Protein 1WPX (pdb70)

Solvent-accessible surface area: 23048 Å² total; per-residue (Å²): 109,61,73,73,0,136,116,7,33,3,11,102,156,22,76,6,64,0,0,4,11,50,11,119,110,67,46,18,26,0,0,0,0,1,0,22,6,88,93,50,40,42,164,11,8,1,1,0,0,0,8,4,6,1,0,16,0,2,1,7,0,1,3,18,10,2,2,1,4,46,12,2,124,89,42,118,42,99,55,29,99,72,0,2,0,20,46,0,0,1,0,1,0,1,5,2,4,51,0,9,2,1,58,9,56,36,44,42,13,15,49,0,65,32,0,1,98,8,2,11,52,0,0,41,66,1,6,100,99,10,53,67,5,33,100,122,61,18,61,5,0,0,0,0,10,7,0,0,0,0,0,0,2,16,1,0,37,30,2,42,80,49,161,115,53,58,12,103,16,27,0,1,0,4,1,1,0,0,1,6,0,51,25,4,1,52,71,4,19,21,0,0,20,37,117,1,55,36,102,58,26,9,70,82,123,67,14,61,50,2,84,114,24,20,138,114,0,34,40,34,0,104,51,0,31,128,63,104,33,11,48,18,0,1,2,0,0,5,34,0,0,42,16,0,1,14,25,0,56,198,64,33,65,1,3,14,0,3,100,82,79,50,107,63,51,81,30,4,18,68,66,11,105,31,2,18,62,1,0,40,51,123,116,0,44,126,14,1,4,23,78,36,118,112,1,81,11,8,27,47,21,12,2,14,12,1,2,8,11,0,0,3,0,32,15,26,27,79,13,2,27,81,2,0,58,109,79,11,19,3,0,1,3,0,0,3,19,0,0,1,2,3,27,28,1,1,58,11,1,1,36,98,5,82,12,95,56,38,122,65,1,50,90,64,156,53,102,102,6,64,0,74,87,34,113,93,79,3,0,49,2,12,11,48,116,26,0,0,6,0,36,2,50,84,0,0,9,15,2,5,74,37,22,51,61,13,0,10,0,1,1,23,36,0,9,89,41,54,44,62,28,7,13,48,1,3,66,7,15,86,8,3,22,46,0,3,125,121,32,15,0,2,78,64,0,21,114,61,102,83,17,113,1,5,1,6,2,3,1,13,29,46,111,70,0,12,1,0,0,14,12,50,8,57,41,119,86,0,189,71,94,7,96,19,8,0,1,4,11,97,82,13,96,190,55,3,97,33,103,146,76,14,50,0,0,1,0,0,0,4,4,2,6,21,17,153,119,76,64,130,113,4,2,43,0,6,1,0,7,0,16,5,88,31,110,127,139,91,26,35,38,6,66,26,29,82,167,51,25,77,68,64,19,108,39,62,12,8,74,8,57,156,65,30,16,65,2,15,1,0,0,0,0,10,37,2,42,149,76,37,50,7,90,140,18,38,175,11,160,60,43,46,9,2,19,61,62,80,78,53,31,1,0,14,116,1,8,167,84,14,116,19,60,28,0,0,4,2,0,0,44,0,45,43,145

GO terms:
  GO:0000324 fungal-type vacuole (C, IDA)
  GO:0000328 fungal-type vacuole lumen (C, IDA)
  GO:0004185 serine-type carboxypeptidase activity (F, IDA)
  GO:0046938 phytochelatin biosynthetic process (P, IDA)
  GO:0005775 vacuolar lumen (C, IGI)
  GO:0004185 serine-type carboxypeptidase activity (F, IGI)
  GO:0016236 macroautophagy (P, IGI)
  GO:0031638 zymogen activation (P, IGI)
  GO:0006995 cellular response to nitrogen starvation (P, IGI)
  GO:0000324 fungal-type vacuole (C, HDA)
  GO:0005737 cytoplasm (C, HDA)
  GO:0005775 vacuolar lumen (C, IMP)
  GO:0005783 endoplasmic reticulum (C, HDA)
  GO:0004185 serine-type carboxypeptidase activity (F, IMP)
  GO:0046938 phytochelatin biosynthetic process (P, IMP)
  GO:0006995 cellular response to nitrogen starvation (P, IMP)
  GO:0005775 vacuolar lumen (C, EXP)
  GO:0005515 protein binding (F, IPI)
  GO:0005576 extracellular region (C, IDA)

CATH classification: 3.40.50.1820 (+1 more: 1.10.287.410)

Structure (mmCIF, N/CA/C/O backbone):
data_1WPX
#
_entry.id   1WPX
#
_cell.length_a   81.129
_cell.length_b   186.590
_cell.length_c   65.140
_cell.angle_alpha   90.00
_cell.angle_beta   90.00
_cell.angle_gamma   90.00
#
_symmetry.space_group_name_H-M   'P 21 21 21'
#
loop_
_entity.id
_entity.type
_entity.pdbx_description
1 polymer 'Carboxypeptidase Y'
2 polymer 'Carboxypeptidase Y inhibitor'
3 non-polymer 2-acetamido-2-deoxy-beta-D-glucopyranose
4 non-polymer 'SULFATE ION'
5 water water
#
loop_
_atom_site.group_PDB
_atom_site.id
_atom_site.type_symbol
_atom_site.label_atom_id
_atom_site.label_alt_id
_atom_site.label_comp_id
_atom_site.label_asym_id
_atom_site.label_entity_id
_atom_site.label_seq_id
_atom_site.pdbx_PDB_ins_code
_atom_site.Cartn_x
_atom_site.Cartn_y
_atom_site.Cartn_z
_atom_site.occupancy
_atom_site.B_iso_or_equiv
_atom_site.auth_seq_id
_atom_site.auth_comp_id
_atom_site.auth_asym_id
_atom_site.auth_atom_id
_atom_site.pdbx_PDB_model_num
ATOM 1 N N . LYS A 1 1 ? 27.570 6.573 54.074 1.00 51.95 1 LYS A N 1
ATOM 2 C CA . LYS A 1 1 ? 28.025 5.153 54.060 1.00 50.81 1 LYS A CA 1
ATOM 3 C C . LYS A 1 1 ? 28.301 4.655 52.650 1.00 49.00 1 LYS A C 1
ATOM 4 O O . LYS A 1 1 ? 27.735 5.157 51.677 1.00 50.10 1 LYS A O 1
ATOM 10 N N . ILE A 1 2 ? 29.185 3.669 52.551 1.00 45.71 2 ILE A N 1
ATOM 11 C CA . ILE A 1 2 ? 29.553 3.093 51.270 1.00 42.29 2 ILE A CA 1
ATOM 12 C C . ILE A 1 2 ? 29.069 1.657 51.194 1.00 39.81 2 ILE A C 1
ATOM 13 O O . ILE A 1 2 ? 29.066 0.942 52.192 1.00 38.32 2 ILE A O 1
ATOM 18 N N . LYS A 1 3 ? 28.658 1.240 50.004 1.00 37.90 3 LYS A N 1
ATOM 19 C CA . LYS A 1 3 ? 28.136 -0.104 49.808 1.00 35.49 3 LYS A CA 1
ATOM 20 C C . LYS A 1 3 ? 28.716 -0.778 48.583 1.00 33.50 3 LYS A C 1
ATOM 21 O O . LYS A 1 3 ? 29.268 -0.125 47.700 1.00 32.76 3 LYS A O 1
ATOM 27 N N . ASP A 1 4 ? 28.574 -2.097 48.543 1.00 31.85 4 ASP A N 1
ATOM 28 C CA . ASP A 1 4 ? 29.023 -2.900 47.419 1.00 31.00 4 ASP A CA 1
ATOM 29 C C . ASP A 1 4 ? 27.738 -3.343 46.720 1.00 31.12 4 ASP A C 1
ATOM 30 O O . ASP A 1 4 ? 27.052 -4.250 47.188 1.00 32.22 4 ASP A O 1
ATOM 35 N N . PRO A 1 5 ? 27.392 -2.698 45.592 1.00 30.72 5 PRO A N 1
ATOM 36 C CA . PRO A 1 5 ? 26.184 -3.002 44.821 1.00 30.86 5 PRO A CA 1
ATOM 37 C C . PRO A 1 5 ? 26.338 -4.122 43.809 1.00 32.25 5 PRO A C 1
ATOM 38 O O . PRO A 1 5 ? 25.526 -4.248 42.887 1.00 31.62 5 PRO A O 1
ATOM 42 N N . LYS A 1 6 ? 27.371 -4.937 43.973 1.00 33.65 6 LYS A N 1
ATOM 43 C CA . LYS A 1 6 ? 27.599 -6.004 43.018 1.00 35.09 6 LYS A CA 1
ATOM 44 C C . LYS A 1 6 ? 26.412 -6.933 42.820 1.00 34.01 6 LYS A C 1
ATOM 45 O O . LYS A 1 6 ? 26.216 -7.431 41.719 1.00 32.85 6 LYS A O 1
ATOM 51 N N . ILE A 1 7 ? 25.612 -7.166 43.857 1.00 33.11 7 ILE A N 1
ATOM 52 C CA . ILE A 1 7 ? 24.497 -8.089 43.688 1.00 34.00 7 ILE A CA 1
ATOM 53 C C . ILE A 1 7 ? 23.550 -7.700 42.569 1.00 34.17 7 ILE A C 1
ATOM 54 O O . ILE A 1 7 ? 22.817 -8.542 42.061 1.00 36.26 7 ILE A O 1
ATOM 59 N N . LEU A 1 8 ? 23.552 -6.432 42.182 1.00 34.00 8 LEU A N 1
ATOM 60 C CA . LEU A 1 8 ? 22.707 -5.998 41.076 1.00 34.62 8 LEU A CA 1
ATOM 61 C C . LEU A 1 8 ? 23.419 -6.491 39.819 1.00 36.25 8 LEU A C 1
ATOM 62 O O . LEU A 1 8 ? 24.545 -6.979 39.890 1.00 37.35 8 LEU A O 1
ATOM 67 N N . GLY A 1 9 ? 22.794 -6.382 38.661 1.00 38.21 9 GLY A N 1
ATOM 68 C CA . GLY A 1 9 ? 23.495 -6.854 37.476 1.00 42.28 9 GLY A CA 1
ATOM 69 C C . GLY A 1 9 ? 24.683 -5.967 37.151 1.00 42.00 9 GLY A C 1
ATOM 70 O O . GLY A 1 9 ? 25.817 -6.279 37.467 1.00 42.13 9 GLY A O 1
ATOM 71 N N . ILE A 1 10 ? 24.372 -4.843 36.517 1.00 44.24 10 ILE A N 1
ATOM 72 C CA . ILE A 1 10 ? 25.300 -3.805 36.086 1.00 42.69 10 ILE A CA 1
ATOM 73 C C . ILE A 1 10 ? 26.655 -4.219 35.521 1.00 41.39 10 ILE A C 1
ATOM 74 O O . ILE A 1 10 ? 26.869 -4.069 34.320 1.00 41.33 10 ILE A O 1
ATOM 79 N N . ASP A 1 11 ? 27.586 -4.696 36.341 1.00 39.97 11 ASP A N 1
ATOM 80 C CA . ASP A 1 11 ? 28.870 -5.131 35.776 1.00 40.70 11 ASP A CA 1
ATOM 81 C C . ASP A 1 11 ? 29.571 -6.201 36.609 1.00 41.68 11 ASP A C 1
ATOM 82 O O . ASP A 1 11 ? 30.442 -5.907 37.434 1.00 42.48 11 ASP A O 1
ATOM 87 N N . PRO A 1 12 ? 29.203 -7.471 36.389 1.00 42.49 12 PRO A N 1
ATOM 88 C CA . PRO A 1 12 ? 29.787 -8.604 37.112 1.00 44.21 12 PRO A CA 1
ATOM 89 C C . PRO A 1 12 ? 31.308 -8.709 36.986 1.00 45.39 12 PRO A C 1
ATOM 90 O O . PRO A 1 12 ? 31.892 -8.404 35.944 1.00 46.24 12 PRO A O 1
ATOM 94 N N . ASN A 1 13 ? 31.945 -9.126 38.070 1.00 47.05 13 ASN A N 1
ATOM 95 C CA . ASN A 1 13 ? 33.394 -9.289 38.096 1.00 49.09 13 ASN A CA 1
ATOM 96 C C . ASN A 1 13 ? 34.187 -8.012 37.765 1.00 46.56 13 ASN A C 1
ATOM 97 O O . ASN A 1 13 ? 35.113 -8.024 36.960 1.00 47.44 13 ASN A O 1
ATOM 102 N N . VAL A 1 14 ? 33.796 -6.920 38.415 1.00 43.18 14 VAL A N 1
ATOM 103 C CA . VAL A 1 14 ? 34.418 -5.600 38.307 1.00 38.50 14 VAL A CA 1
ATOM 104 C C . VAL A 1 14 ? 33.995 -4.954 39.618 1.00 35.56 14 VAL A C 1
ATOM 105 O O . VAL A 1 14 ? 32.806 -4.769 39.857 1.00 35.14 14 VAL A O 1
ATOM 109 N N . THR A 1 15 ? 34.947 -4.626 40.482 1.00 33.32 15 THR A N 1
ATOM 110 C CA . THR A 1 15 ? 34.572 -4.044 41.763 1.00 32.15 15 THR A CA 1
ATOM 111 C C . THR A 1 15 ? 34.008 -2.631 41.615 1.00 31.17 15 THR A C 1
ATOM 112 O O . THR A 1 15 ? 34.407 -1.866 40.739 1.00 30.63 15 THR A O 1
ATOM 116 N N . GLN A 1 16 ? 33.062 -2.291 42.475 1.00 30.72 16 GLN A N 1
ATOM 117 C CA . GLN A 1 16 ? 32.421 -0.996 42.380 1.00 31.67 16 GLN A CA 1
ATOM 118 C C . GLN A 1 16 ? 31.864 -0.529 43.722 1.00 31.57 16 GLN A C 1
ATOM 119 O O . GLN A 1 16 ? 31.602 -1.335 44.608 1.00 32.92 16 GLN A O 1
ATOM 125 N N . TYR A 1 17 ? 31.700 0.777 43.880 1.00 31.12 17 TYR A N 1
ATOM 126 C CA . TYR A 1 17 ? 31.157 1.305 45.123 1.00 31.58 17 TYR A CA 1
ATOM 127 C C . TYR A 1 17 ? 30.036 2.301 44.861 1.00 31.36 17 TYR A C 1
ATOM 128 O O . TYR A 1 17 ? 30.045 3.016 43.863 1.00 32.58 17 TYR A O 1
ATOM 137 N N . THR A 1 18 ? 29.064 2.332 45.760 1.00 30.35 18 THR A N 1
ATOM 138 C CA . THR A 1 18 ? 27.970 3.284 45.672 1.00 31.10 18 THR A CA 1
ATOM 139 C C . THR A 1 18 ? 27.843 3.787 47.093 1.00 31.50 18 THR A C 1
ATOM 140 O O . THR A 1 18 ? 28.349 3.160 48.028 1.00 32.24 18 THR A O 1
ATOM 144 N N . GLY A 1 19 ? 27.181 4.917 47.270 1.00 31.75 19 GLY A N 1
ATOM 145 C CA . GLY A 1 19 ? 27.024 5.436 48.611 1.00 32.51 19 GLY A CA 1
ATOM 146 C C . GLY A 1 19 ? 27.125 6.940 48.644 1.00 33.41 19 GLY A C 1
ATOM 147 O O . GLY A 1 19 ? 26.942 7.612 47.626 1.00 32.98 19 GLY A O 1
ATOM 148 N N . TYR A 1 20 ? 27.436 7.472 49.817 1.00 33.36 20 TYR A N 1
ATOM 149 C CA . TYR A 1 20 ? 27.532 8.907 49.969 1.00 33.85 20 TYR A CA 1
ATOM 150 C C . TYR A 1 20 ? 28.839 9.370 50.557 1.00 34.74 20 TYR A C 1
ATOM 151 O O . TYR A 1 20 ? 29.467 8.678 51.351 1.00 36.69 20 TYR A O 1
ATOM 160 N N . LEU A 1 21 ? 29.235 10.559 50.142 1.00 35.72 21 LEU A N 1
ATOM 161 C CA . LEU A 1 21 ? 30.430 11.201 50.633 1.00 37.99 21 LEU A CA 1
ATOM 162 C C . LEU A 1 21 ? 29.815 12.476 51.184 1.00 40.44 21 LEU A C 1
ATOM 163 O O . LEU A 1 21 ? 29.091 13.165 50.476 1.00 41.36 21 LEU A O 1
ATOM 168 N N . ASP A 1 22 ? 30.072 12.779 52.451 1.00 45.20 22 ASP A N 1
ATOM 169 C CA . ASP A 1 22 ? 29.456 13.950 53.057 1.00 48.09 22 ASP A CA 1
ATOM 170 C C . ASP A 1 22 ? 30.332 15.134 53.396 1.00 50.59 22 ASP A C 1
ATOM 171 O O . ASP A 1 22 ? 31.524 15.008 53.651 1.00 51.06 22 ASP A O 1
ATOM 176 N N . VAL A 1 23 ? 29.689 16.294 53.389 1.00 54.25 23 VAL A N 1
ATOM 177 C CA . VAL A 1 23 ? 30.287 17.570 53.733 1.00 57.24 23 VAL A CA 1
ATOM 178 C C . VAL A 1 23 ? 29.273 18.056 54.775 1.00 60.77 23 VAL A C 1
ATOM 179 O O . VAL A 1 23 ? 28.669 19.118 54.635 1.00 62.17 23 VAL A O 1
ATOM 183 N N . GLU A 1 24 ? 29.076 17.228 55.804 1.00 65.08 24 GLU A N 1
ATOM 184 C CA . GLU A 1 24 ? 28.124 17.475 56.899 1.00 68.50 24 GLU A CA 1
ATOM 185 C C . GLU A 1 24 ? 28.172 18.876 57.500 1.00 68.67 24 GLU A C 1
ATOM 186 O O . GLU A 1 24 ? 27.163 19.382 57.997 1.00 68.63 24 GLU A O 1
ATOM 192 N N . ASP A 1 25 ? 29.346 19.495 57.465 1.00 69.19 25 ASP A N 1
ATOM 193 C CA . ASP A 1 25 ? 29.507 20.843 57.990 1.00 69.88 25 ASP A CA 1
ATOM 194 C C . ASP A 1 25 ? 28.782 21.831 57.075 1.00 68.14 25 ASP A C 1
ATOM 195 O O . ASP A 1 25 ? 28.921 23.045 57.215 1.00 69.38 25 ASP A O 1
ATOM 200 N N . GLU A 1 26 ? 28.012 21.292 56.135 1.00 65.33 26 GLU A N 1
ATOM 201 C CA . GLU A 1 26 ? 27.237 22.088 55.186 1.00 62.54 26 GLU A CA 1
ATOM 202 C C . GLU A 1 26 ? 25.987 21.293 54.823 1.00 59.62 26 GLU A C 1
ATOM 203 O O . GLU A 1 26 ? 25.146 21.745 54.044 1.00 59.35 26 GLU A O 1
ATOM 209 N N . ASP A 1 27 ? 25.886 20.098 55.393 1.00 56.09 27 ASP A N 1
ATOM 210 C CA . ASP A 1 27 ? 24.755 19.215 55.156 1.00 52.38 27 ASP A CA 1
ATOM 211 C C . ASP A 1 27 ? 24.579 18.912 53.668 1.00 50.05 27 ASP A C 1
ATOM 212 O O . ASP A 1 27 ? 23.543 19.208 53.073 1.00 48.68 27 ASP A O 1
ATOM 217 N N . LYS A 1 28 ? 25.608 18.320 53.073 1.00 46.75 28 LYS A N 1
ATOM 218 C CA . LYS A 1 28 ? 25.573 17.962 51.662 1.00 42.99 28 LYS A CA 1
ATOM 219 C C . LYS A 1 28 ? 25.973 16.506 51.493 1.00 41.69 28 LYS A C 1
ATOM 220 O O . LYS A 1 28 ? 27.062 16.086 51.890 1.00 41.96 28 LYS A O 1
ATOM 226 N N . HIS A 1 29 ? 25.073 15.738 50.896 1.00 39.00 29 HIS A N 1
ATOM 227 C CA . HIS A 1 29 ? 25.297 14.322 50.701 1.00 36.41 29 HIS A CA 1
ATOM 228 C C . HIS A 1 29 ? 25.341 13.975 49.225 1.00 35.16 29 HIS A C 1
ATOM 229 O O . HIS A 1 29 ? 24.317 13.939 48.546 1.00 34.36 29 HIS A O 1
ATOM 236 N N . PHE A 1 30 ? 26.549 13.721 48.736 1.00 33.57 30 PHE A N 1
ATOM 237 C CA . PHE A 1 30 ? 26.753 13.389 47.341 1.00 32.59 30 PHE A CA 1
ATOM 238 C C . PHE A 1 30 ? 26.720 11.905 47.056 1.00 31.28 30 PHE A C 1
ATOM 239 O O . PHE A 1 30 ? 27.529 11.152 47.586 1.00 31.40 30 PHE A O 1
ATOM 247 N N . PHE A 1 31 ? 25.775 11.483 46.220 1.00 29.57 31 PHE A N 1
ATOM 248 C CA . PHE A 1 31 ? 25.693 10.083 45.850 1.00 26.80 31 PHE A CA 1
ATOM 249 C C . PHE A 1 31 ? 26.551 9.840 44.625 1.00 26.49 31 PHE A C 1
ATOM 250 O O . PHE A 1 31 ? 26.600 10.666 43.709 1.00 26.31 31 PHE A O 1
ATOM 258 N N . PHE A 1 32 ? 27.225 8.700 44.600 1.00 26.01 32 PHE A N 1
ATOM 259 C CA . PHE A 1 32 ? 28.067 8.371 43.467 1.00 26.19 32 PHE A CA 1
ATOM 260 C C . PHE A 1 32 ? 28.084 6.868 43.259 1.00 26.51 32 PHE A C 1
ATOM 261 O O . PHE A 1 32 ? 27.675 6.101 44.124 1.00 26.46 32 PHE A O 1
ATOM 269 N N . TRP A 1 33 ? 28.555 6.464 42.088 1.00 27.15 33 TRP A N 1
ATOM 270 C CA . TRP A 1 33 ? 28.665 5.064 41.733 1.00 26.51 33 TRP A CA 1
ATOM 271 C C . TRP A 1 33 ? 29.985 4.999 40.971 1.00 28.40 33 TRP A C 1
ATOM 272 O O . TRP A 1 33 ? 30.207 5.772 40.034 1.00 28.61 33 TRP A O 1
ATOM 283 N N . THR A 1 34 ? 30.858 4.089 41.395 1.00 29.04 34 THR A N 1
ATOM 284 C CA . THR A 1 34 ? 32.168 3.907 40.787 1.00 30.70 34 THR A CA 1
ATOM 285 C C . THR A 1 34 ? 32.315 2.536 40.138 1.00 30.69 34 THR A C 1
ATOM 286 O O . THR A 1 34 ? 31.824 1.541 40.655 1.00 31.80 34 THR A O 1
ATOM 290 N N . PHE A 1 35 ? 33.001 2.494 39.004 1.00 29.07 35 PHE A N 1
ATOM 291 C CA . PHE A 1 35 ? 33.239 1.246 38.294 1.00 29.10 35 PHE A CA 1
ATOM 292 C C . PHE A 1 35 ? 34.701 1.214 37.894 1.00 29.66 35 PHE A C 1
ATOM 293 O O . PHE A 1 35 ? 35.212 2.187 37.341 1.00 28.37 35 PHE A O 1
ATOM 301 N N . GLU A 1 36 ? 35.380 0.108 38.172 1.00 30.59 36 GLU A N 1
ATOM 302 C CA . GLU A 1 36 ? 36.787 0.015 37.805 1.00 33.34 36 GLU A CA 1
ATOM 303 C C . GLU A 1 36 ? 36.946 -0.411 36.360 1.00 33.09 36 GLU A C 1
ATOM 304 O O . GLU A 1 36 ? 36.023 -0.965 35.762 1.00 33.90 36 GLU A O 1
ATOM 310 N N . SER A 1 37 ? 38.115 -0.133 35.798 1.00 32.82 37 SER A N 1
ATOM 311 C CA . SER A 1 37 ? 38.397 -0.506 34.421 1.00 33.81 37 SER A CA 1
ATOM 312 C C . SER A 1 37 ? 38.266 -2.020 34.268 1.00 34.68 37 SER A C 1
ATOM 313 O O . SER A 1 37 ? 38.684 -2.782 35.142 1.00 35.69 37 SER A O 1
ATOM 316 N N . ARG A 1 38 ? 37.684 -2.460 33.159 1.00 34.40 38 ARG A N 1
ATOM 317 C CA . ARG A 1 38 ? 37.526 -3.885 32.926 1.00 34.26 38 ARG A CA 1
ATOM 318 C C . ARG A 1 38 ? 38.871 -4.450 32.516 1.00 34.55 38 ARG A C 1
ATOM 319 O O . ARG A 1 38 ? 39.018 -5.641 32.276 1.00 35.20 38 ARG A O 1
ATOM 327 N N . ASN A 1 39 ? 39.859 -3.569 32.469 1.00 36.55 39 ASN A N 1
ATOM 328 C CA . ASN A 1 39 ? 41.216 -3.936 32.098 1.00 37.25 39 ASN A CA 1
ATOM 329 C C . ASN A 1 39 ? 42.102 -3.904 33.338 1.00 36.65 39 ASN A C 1
ATOM 330 O O . ASN A 1 39 ? 42.089 -4.840 34.130 1.00 36.67 39 ASN A O 1
ATOM 335 N N . ASP A 1 40 ? 42.864 -2.828 33.513 1.00 36.96 40 ASP A N 1
ATOM 336 C CA . ASP A 1 40 ? 43.742 -2.700 34.678 1.00 38.36 40 ASP A CA 1
ATOM 337 C C . ASP A 1 40 ? 43.461 -1.414 35.452 1.00 36.99 40 ASP A C 1
ATOM 338 O O . ASP A 1 40 ? 43.964 -0.349 35.103 1.00 36.28 40 ASP A O 1
ATOM 343 N N . PRO A 1 41 ? 42.664 -1.499 36.526 1.00 37.33 41 PRO A N 1
ATOM 344 C CA . PRO A 1 41 ? 42.336 -0.315 37.327 1.00 38.32 41 PRO A CA 1
ATOM 345 C C . PRO A 1 41 ? 43.523 0.383 37.973 1.00 39.18 41 PRO A C 1
ATOM 346 O O . PRO A 1 41 ? 43.400 1.509 38.452 1.00 40.43 41 PRO A O 1
ATOM 350 N N . ALA A 1 42 ? 44.675 -0.271 37.978 1.00 40.35 42 ALA A N 1
ATOM 351 C CA . ALA A 1 42 ? 45.859 0.328 38.579 1.00 41.75 42 ALA A CA 1
ATOM 352 C C . ALA A 1 42 ? 46.661 1.128 37.557 1.00 42.21 42 ALA A C 1
ATOM 353 O O . ALA A 1 42 ? 47.481 1.971 37.920 1.00 42.44 42 ALA A O 1
ATOM 355 N N . LYS A 1 43 ? 46.406 0.870 36.279 1.00 42.58 43 LYS A N 1
ATOM 356 C CA . LYS A 1 43 ? 47.111 1.557 35.202 1.00 42.73 43 LYS A CA 1
ATOM 357 C C . LYS A 1 43 ? 46.199 2.525 34.456 1.00 41.06 43 LYS A C 1
ATOM 358 O O . LYS A 1 43 ? 46.575 3.666 34.181 1.00 39.89 43 LYS A O 1
ATOM 364 N N . ASP A 1 44 ? 45.001 2.056 34.117 1.00 39.08 44 ASP A N 1
ATOM 365 C CA . ASP A 1 44 ? 44.050 2.868 33.370 1.00 36.88 44 ASP A CA 1
ATOM 366 C C . ASP A 1 44 ? 43.612 4.141 34.099 1.00 35.25 44 ASP A C 1
ATOM 367 O O . ASP A 1 44 ? 43.564 4.194 35.331 1.00 36.14 44 ASP A O 1
ATOM 372 N N . PRO A 1 45 ? 43.286 5.191 33.335 1.00 32.17 45 PRO A N 1
ATOM 373 C CA . PRO A 1 45 ? 42.860 6.457 33.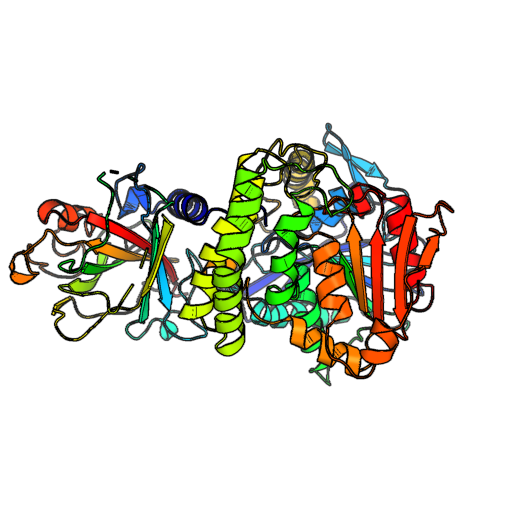923 1.00 30.59 45 PRO A CA 1
ATOM 374 C C . PRO A 1 45 ? 41.475 6.434 34.562 1.00 30.12 45 PRO A C 1
ATOM 375 O O . PRO A 1 45 ? 40.660 5.555 34.295 1.00 30.45 45 PRO A O 1
ATOM 379 N N . VAL A 1 46 ? 41.231 7.416 35.423 1.00 29.13 46 VAL A N 1
ATOM 380 C CA . VAL A 1 46 ? 39.962 7.560 36.107 1.00 26.84 46 VAL A CA 1
ATOM 381 C C . VAL A 1 46 ? 39.177 8.659 35.387 1.00 27.40 46 VAL A C 1
ATOM 382 O O . VAL A 1 46 ? 39.745 9.687 35.005 1.00 25.78 46 VAL A O 1
ATOM 386 N N . ILE A 1 47 ? 37.881 8.432 35.185 1.00 26.50 47 ILE A N 1
ATOM 387 C CA . ILE A 1 47 ? 37.031 9.414 34.518 1.00 25.63 47 ILE A CA 1
ATOM 388 C C . ILE A 1 47 ? 35.789 9.760 35.345 1.00 25.95 47 ILE A C 1
ATOM 389 O O . ILE A 1 47 ? 35.066 8.867 35.798 1.00 26.24 47 ILE A O 1
ATOM 394 N N . LEU A 1 48 ? 35.557 11.054 35.543 1.00 23.31 48 LEU A N 1
ATOM 395 C CA . LEU A 1 48 ? 34.379 11.525 36.266 1.00 24.05 48 LEU A CA 1
ATOM 396 C C . LEU A 1 48 ? 33.357 11.943 35.206 1.00 24.35 48 LEU A C 1
ATOM 397 O O . LEU A 1 48 ? 33.645 12.801 34.361 1.00 25.43 48 LEU A O 1
ATOM 402 N N . TRP A 1 49 ? 32.177 11.332 35.229 1.00 24.07 49 TRP A N 1
ATOM 403 C CA . TRP A 1 49 ? 31.142 11.674 34.252 1.00 24.25 49 TRP A CA 1
ATOM 404 C C . TRP A 1 49 ? 30.039 12.559 34.838 1.00 23.48 49 TRP A C 1
ATOM 405 O O . TRP A 1 49 ? 29.523 12.285 35.921 1.00 22.51 49 TRP A O 1
ATOM 416 N N . LEU A 1 50 ? 29.679 13.614 34.110 1.00 23.43 50 LEU A N 1
ATOM 417 C CA . LEU A 1 50 ? 28.647 14.544 34.559 1.00 24.85 50 LEU A CA 1
ATOM 418 C C . LEU A 1 50 ? 27.590 14.821 33.497 1.00 25.43 50 LEU A C 1
ATOM 419 O O . LEU A 1 50 ? 27.928 15.176 32.372 1.00 27.03 50 LEU A O 1
ATOM 424 N N . ASN A 1 51 ? 26.314 14.658 33.838 1.00 24.89 51 ASN A N 1
ATOM 425 C CA . ASN A 1 51 ? 25.268 14.986 32.876 1.00 24.34 51 ASN A CA 1
ATOM 426 C C . ASN A 1 51 ? 24.922 16.453 33.110 1.00 25.31 51 ASN A C 1
ATOM 427 O O . ASN A 1 51 ? 25.444 17.070 34.042 1.00 23.83 51 ASN A O 1
ATOM 432 N N . GLY A 1 52 ? 24.059 17.017 32.269 1.00 25.74 52 GLY A N 1
ATOM 433 C CA . GLY A 1 52 ? 23.709 18.419 32.419 1.00 25.60 52 GLY A CA 1
ATOM 434 C C . GLY A 1 52 ? 22.352 18.711 33.031 1.00 26.50 52 GLY A C 1
ATOM 435 O O . GLY A 1 52 ? 22.067 18.325 34.164 1.00 27.43 52 GLY A O 1
ATOM 436 N N . GLY A 1 53 ? 21.514 19.401 32.264 1.00 27.62 53 GLY A N 1
ATOM 437 C CA . GLY A 1 53 ? 20.183 19.765 32.716 1.00 27.35 53 GLY A CA 1
ATOM 438 C C . GLY A 1 53 ? 19.971 21.263 32.560 1.00 27.43 53 GLY A C 1
ATOM 439 O O . GLY A 1 53 ? 19.458 21.713 31.536 1.00 27.89 53 GLY A O 1
ATOM 440 N N . PRO A 1 54 ? 20.371 22.067 33.556 1.00 25.08 54 PRO A N 1
ATOM 441 C CA . PRO A 1 54 ? 20.999 21.578 34.786 1.00 24.30 54 PRO A CA 1
ATOM 442 C C . PRO A 1 54 ? 19.983 20.951 35.741 1.00 25.98 54 PRO A C 1
ATOM 443 O O . PRO A 1 54 ? 18.822 21.374 35.790 1.00 26.96 54 PRO A O 1
ATOM 447 N N . GLY A 1 55 ? 20.426 19.944 36.494 1.00 25.31 55 GLY A N 1
ATOM 448 C CA . GLY A 1 55 ? 19.553 19.278 37.437 1.00 22.50 55 GLY A CA 1
ATOM 449 C C . GLY A 1 55 ? 19.280 17.822 37.098 1.00 23.13 55 GLY A C 1
ATOM 450 O O . GLY A 1 55 ? 18.416 17.192 37.710 1.00 23.04 55 GLY A O 1
ATOM 451 N N . CYS A 1 56 ? 19.997 17.278 36.122 1.00 21.90 56 CYS A N 1
ATOM 452 C CA . CYS A 1 56 ? 19.798 15.881 35.759 1.00 22.52 56 CYS A CA 1
ATOM 453 C C . CYS A 1 56 ? 20.865 14.938 36.335 1.00 23.17 56 CYS A C 1
ATOM 454 O O . CYS A 1 56 ? 22.038 15.296 36.475 1.00 24.57 56 CYS A O 1
ATOM 457 N N . SER A 1 57 ? 20.436 13.725 36.668 1.00 23.78 57 SER A N 1
ATOM 458 C CA . SER A 1 57 ? 21.299 12.700 37.248 1.00 21.97 57 SER A CA 1
ATOM 459 C C . SER A 1 57 ? 22.324 12.121 36.282 1.00 21.73 57 SER A C 1
ATOM 460 O O . SER A 1 57 ? 22.054 11.948 35.092 1.00 20.40 57 SER A O 1
ATOM 463 N N . SER A 1 58 ? 23.503 11.810 36.808 1.00 20.85 58 SER A N 1
ATOM 464 C CA . SER A 1 58 ? 24.549 11.228 35.989 1.00 20.85 58 SER A CA 1
ATOM 465 C C . SER A 1 58 ? 24.287 9.746 35.784 1.00 21.52 58 SER A C 1
ATOM 466 O O . SER A 1 58 ? 24.998 9.084 35.033 1.00 21.54 58 SER A O 1
ATOM 469 N N . LEU A 1 59 ? 23.263 9.222 36.452 1.00 21.90 59 LEU A N 1
ATOM 470 C CA . LEU A 1 59 ? 22.932 7.814 36.297 1.00 22.31 59 LEU A CA 1
ATOM 471 C C . LEU A 1 59 ? 22.291 7.617 34.929 1.00 23.28 59 LEU A C 1
ATOM 472 O O . LEU A 1 59 ? 22.136 6.494 34.446 1.00 24.23 59 LEU A O 1
ATOM 477 N N . THR A 1 60 ? 21.931 8.725 34.297 1.00 24.73 60 THR A N 1
ATOM 478 C CA . THR A 1 60 ? 21.342 8.674 32.970 1.00 26.58 60 THR A CA 1
ATOM 479 C C . THR A 1 60 ? 22.454 8.226 32.039 1.00 25.81 60 THR A C 1
ATOM 480 O O . THR A 1 60 ? 22.271 7.332 31.225 1.00 26.45 60 THR A O 1
ATOM 484 N N . GLY A 1 61 ? 23.616 8.856 32.172 1.00 25.67 61 GLY A N 1
ATOM 485 C CA . GLY A 1 61 ? 24.740 8.503 31.328 1.00 26.56 61 GLY A CA 1
ATOM 486 C C . GLY A 1 61 ? 25.180 7.071 31.557 1.00 26.30 61 GLY A C 1
ATOM 487 O O . GLY A 1 61 ? 25.641 6.389 30.643 1.00 28.54 61 GLY A O 1
ATOM 488 N N . LEU A 1 62 ? 25.024 6.612 32.789 1.00 25.21 62 LEU A N 1
ATOM 489 C CA . LEU A 1 62 ? 25.407 5.263 33.164 1.00 24.77 62 LEU A CA 1
ATOM 490 C C . LEU A 1 62 ? 24.549 4.198 32.474 1.00 25.03 62 LEU A C 1
ATOM 491 O O . LEU A 1 62 ? 25.063 3.351 31.741 1.00 23.36 62 LEU A O 1
ATOM 496 N N . PHE A 1 63 ? 23.239 4.253 32.705 1.00 25.06 63 PHE A N 1
ATOM 497 C CA . PHE A 1 63 ? 22.316 3.265 32.158 1.00 24.06 63 PHE A CA 1
ATOM 498 C C . PHE A 1 63 ? 21.843 3.483 30.735 1.00 24.85 63 PHE A C 1
ATOM 499 O O . PHE A 1 63 ? 21.551 2.525 30.021 1.00 26.32 63 PHE A O 1
ATOM 507 N N . PHE A 1 64 ? 21.784 4.739 30.319 1.00 25.12 64 PHE A N 1
ATOM 508 C CA . PHE A 1 64 ? 21.287 5.097 28.998 1.00 24.30 64 PHE A CA 1
ATOM 509 C C . PHE A 1 64 ? 22.345 5.396 27.941 1.00 25.43 64 PHE A C 1
ATOM 510 O O . PHE A 1 64 ? 22.104 5.181 26.760 1.00 25.96 64 PHE A O 1
ATOM 518 N N . GLU A 1 65 ? 23.516 5.872 28.349 1.00 26.11 65 GLU A N 1
ATOM 519 C CA . GLU A 1 65 ? 24.527 6.248 27.365 1.00 27.09 65 GLU A CA 1
ATOM 520 C C . GLU A 1 65 ? 25.832 5.471 27.244 1.00 28.36 65 GLU A C 1
ATOM 521 O O . GLU A 1 65 ? 26.101 4.858 26.203 1.00 28.05 65 GLU A O 1
ATOM 527 N N . LEU A 1 66 ? 26.646 5.512 28.298 1.00 27.57 66 LEU A N 1
ATOM 528 C CA . LEU A 1 66 ? 27.966 4.900 28.245 1.00 28.75 66 LEU A CA 1
ATOM 529 C C . LEU A 1 66 ? 28.426 3.995 29.380 1.00 28.59 66 LEU A C 1
ATOM 530 O O . LEU A 1 66 ? 29.596 3.609 29.412 1.00 29.00 66 LEU A O 1
ATOM 535 N N . GLY A 1 67 ? 27.531 3.657 30.302 1.00 28.60 67 GLY A N 1
ATOM 536 C CA . GLY A 1 67 ? 27.902 2.792 31.413 1.00 26.92 67 GLY A CA 1
ATOM 537 C C . GLY A 1 67 ? 27.900 1.309 31.065 1.00 26.44 67 GLY A C 1
ATOM 538 O O . GLY A 1 67 ? 27.453 0.933 29.981 1.00 25.49 67 GLY A O 1
ATOM 539 N N . PRO A 1 68 ? 28.383 0.441 31.975 1.00 27.29 68 PRO A N 1
ATOM 540 C CA . PRO A 1 68 ? 28.469 -1.022 31.820 1.00 27.75 68 PRO A CA 1
ATOM 541 C C . PRO A 1 68 ? 27.179 -1.785 31.507 1.00 28.49 68 PRO A C 1
ATOM 542 O O . PRO A 1 68 ? 27.225 -2.890 30.967 1.00 28.86 68 PRO A O 1
ATOM 546 N N . SER A 1 69 ? 26.032 -1.214 31.853 1.00 28.24 69 SER A N 1
ATOM 547 C CA . SER A 1 69 ? 24.764 -1.873 31.564 1.00 29.37 69 SER A CA 1
ATOM 548 C C . SER A 1 69 ? 23.658 -0.882 31.265 1.00 29.94 69 SER A C 1
ATOM 549 O O . SER A 1 69 ? 23.662 0.247 31.759 1.00 30.34 69 SER A O 1
ATOM 552 N N . SER A 1 70 ? 22.715 -1.305 30.434 1.00 29.85 70 SER A N 1
ATOM 553 C CA . SER A 1 70 ? 21.564 -0.476 30.120 1.00 31.07 70 SER A CA 1
ATOM 554 C C . SER A 1 70 ? 20.425 -1.264 30.740 1.00 30.01 70 SER A C 1
ATOM 555 O O . SER A 1 70 ? 20.649 -2.359 31.255 1.00 29.68 70 SER A O 1
ATOM 558 N N . ILE A 1 71 ? 19.212 -0.734 30.689 1.00 29.56 71 ILE A N 1
ATOM 559 C CA . ILE A 1 71 ? 18.093 -1.436 31.292 1.00 30.83 71 ILE A CA 1
ATOM 560 C C . ILE A 1 71 ? 16.974 -1.783 30.327 1.00 30.42 71 ILE A C 1
ATOM 561 O O . ILE A 1 71 ? 16.451 -0.926 29.633 1.00 29.35 71 ILE A O 1
ATOM 566 N N . GLY A 1 72 ? 16.610 -3.060 30.302 1.00 31.80 72 GLY A N 1
ATOM 567 C CA . GLY A 1 72 ? 15.553 -3.515 29.419 1.00 34.63 72 GLY A CA 1
ATOM 568 C C . GLY A 1 72 ? 14.145 -3.214 29.901 1.00 35.99 72 GLY A C 1
ATOM 569 O O . GLY A 1 72 ? 13.941 -2.808 31.041 1.00 36.06 72 GLY A O 1
ATOM 570 N N . PRO A 1 73 ? 13.141 -3.408 29.039 1.00 38.18 73 PRO A N 1
ATOM 571 C CA . PRO A 1 73 ? 11.733 -3.161 29.364 1.00 38.33 73 PRO A CA 1
ATOM 572 C C . PRO A 1 73 ? 11.246 -3.955 30.568 1.00 37.68 73 PRO A C 1
ATOM 573 O O . PRO A 1 73 ? 10.243 -3.601 31.184 1.00 38.76 73 PRO A O 1
ATOM 577 N N . ASP A 1 74 ? 11.961 -5.026 30.894 1.00 37.15 74 ASP A N 1
ATOM 578 C CA . ASP A 1 74 ? 11.609 -5.895 32.013 1.00 36.51 74 ASP A CA 1
ATOM 579 C C . ASP A 1 74 ? 12.395 -5.564 33.275 1.00 37.04 74 ASP A C 1
ATOM 580 O O . ASP A 1 74 ? 12.407 -6.346 34.232 1.00 38.19 74 ASP A O 1
ATOM 585 N N . LEU A 1 75 ? 13.064 -4.414 33.258 1.00 35.88 75 LEU A N 1
ATOM 586 C CA . LEU A 1 75 ? 13.858 -3.935 34.384 1.00 34.17 75 LEU A CA 1
ATOM 587 C C . LEU A 1 75 ? 15.072 -4.790 34.714 1.00 34.22 75 LEU A C 1
ATOM 588 O O . LEU A 1 75 ? 15.557 -4.780 35.840 1.00 34.63 75 LEU A O 1
ATOM 593 N N . LYS A 1 76 ? 15.572 -5.527 33.731 1.00 34.91 76 LYS A N 1
ATOM 594 C CA . LYS A 1 76 ? 16.749 -6.360 33.949 1.00 35.27 76 LYS A CA 1
ATOM 595 C C . LYS A 1 76 ? 17.936 -5.737 33.229 1.00 33.73 76 LYS A C 1
ATOM 596 O O . LYS A 1 76 ? 17.836 -5.347 32.067 1.00 34.82 76 LYS A O 1
ATOM 602 N N . PRO A 1 77 ? 19.080 -5.623 33.912 1.00 32.73 77 PRO A N 1
ATOM 603 C CA . PRO A 1 77 ? 20.250 -5.030 33.260 1.00 31.39 77 PRO A CA 1
ATOM 604 C C . PRO A 1 77 ? 20.769 -5.855 32.087 1.00 30.19 77 PRO A C 1
ATOM 605 O O . PRO A 1 77 ? 20.718 -7.082 32.104 1.00 30.40 77 PRO A O 1
ATOM 609 N N . ILE A 1 78 ? 21.261 -5.160 31.069 1.00 29.11 78 ILE A N 1
ATOM 610 C CA . ILE A 1 78 ? 21.828 -5.787 29.880 1.00 28.20 78 ILE A CA 1
ATOM 611 C C . ILE A 1 78 ? 23.245 -5.229 29.742 1.00 27.49 78 ILE A C 1
ATOM 612 O O . ILE A 1 78 ? 23.437 -4.014 29.687 1.00 28.78 78 ILE A O 1
ATOM 617 N N . GLY A 1 79 ? 24.235 -6.110 29.694 1.00 25.92 79 GLY A N 1
ATOM 618 C CA . GLY A 1 79 ? 25.608 -5.656 29.586 1.00 25.93 79 GLY A CA 1
ATOM 619 C C . GLY A 1 79 ? 25.903 -4.828 28.353 1.00 26.58 79 GLY A C 1
ATOM 620 O O . GLY A 1 79 ? 25.415 -5.118 27.266 1.00 28.71 79 GLY A O 1
ATOM 621 N N . ASN A 1 80 ? 26.701 -3.782 28.524 1.00 26.86 80 ASN A N 1
ATOM 622 C CA . ASN A 1 80 ? 27.090 -2.918 27.416 1.00 26.05 80 ASN A CA 1
ATOM 623 C C . ASN A 1 80 ? 28.550 -3.249 27.113 1.00 27.42 80 ASN A C 1
ATOM 624 O O . ASN A 1 80 ? 29.427 -3.002 27.929 1.00 26.91 80 ASN A O 1
ATOM 629 N N . PRO A 1 81 ? 28.825 -3.832 25.937 1.00 30.59 81 PRO A N 1
ATOM 630 C CA . PRO A 1 81 ? 30.207 -4.187 25.582 1.00 31.94 81 PRO A CA 1
ATOM 631 C C . PRO A 1 81 ? 31.068 -2.977 25.266 1.00 32.99 81 PRO A C 1
ATOM 632 O O . PRO A 1 81 ? 32.294 -3.073 25.238 1.00 34.13 81 PRO A O 1
ATOM 636 N N . TYR A 1 82 ? 30.424 -1.838 25.031 1.00 32.33 82 TYR A N 1
ATOM 637 C CA . TYR A 1 82 ? 31.153 -0.633 24.684 1.00 31.00 82 TYR A CA 1
ATOM 638 C C . TYR A 1 82 ? 31.142 0.401 25.794 1.00 30.25 82 TYR A C 1
ATOM 639 O O . TYR A 1 82 ? 31.309 1.599 25.554 1.00 30.79 82 TYR A O 1
ATOM 648 N N . SER A 1 83 ? 30.956 -0.075 27.019 1.00 29.11 83 SER A N 1
ATOM 649 C CA . SER A 1 83 ? 30.947 0.801 28.182 1.00 28.49 83 SER A CA 1
ATOM 650 C C . SER A 1 83 ? 32.277 1.548 28.259 1.00 28.56 83 SER A C 1
ATOM 651 O O . SER A 1 83 ? 33.304 1.035 27.825 1.00 28.87 83 SER A O 1
ATOM 654 N N . TRP A 1 84 ? 32.257 2.760 28.804 1.00 29.13 84 TRP A N 1
ATOM 655 C CA . TRP A 1 84 ? 33.476 3.559 28.926 1.00 28.61 84 TRP A CA 1
ATOM 656 C C . TRP A 1 84 ? 34.425 3.061 30.012 1.00 28.81 84 TRP A C 1
ATOM 657 O O . TRP A 1 84 ? 35.533 3.578 30.146 1.00 27.17 84 TRP A O 1
ATOM 668 N N . ASN A 1 85 ? 33.996 2.067 30.790 1.00 29.23 85 ASN A N 1
ATOM 669 C CA . ASN A 1 85 ? 34.867 1.526 31.828 1.00 31.37 85 ASN A CA 1
ATOM 670 C C . ASN A 1 85 ? 35.626 0.325 31.266 1.00 32.61 85 ASN A C 1
ATOM 671 O O . ASN A 1 85 ? 36.117 -0.526 32.004 1.00 32.59 85 ASN A O 1
ATOM 676 N N . SER A 1 86 ? 35.724 0.278 29.942 1.00 33.72 86 SER A N 1
ATOM 677 C CA . SER A 1 86 ? 36.437 -0.794 29.264 1.00 35.85 86 SER A CA 1
ATOM 678 C C . SER A 1 86 ? 37.930 -0.635 29.494 1.00 36.34 86 SER A C 1
ATOM 679 O O . SER A 1 86 ? 38.643 -1.618 29.710 1.00 37.39 86 SER A O 1
ATOM 682 N N . ASN A 1 87 ? 38.392 0.613 29.441 1.00 35.64 87 ASN A N 1
ATOM 683 C CA . ASN A 1 87 ? 39.800 0.931 29.631 1.00 35.28 87 ASN A CA 1
ATOM 684 C C . ASN A 1 87 ? 39.971 2.172 30.495 1.00 34.25 87 ASN A C 1
ATOM 685 O O . ASN A 1 87 ? 40.820 3.024 30.227 1.00 31.79 87 ASN A O 1
ATOM 690 N N . ALA A 1 88 ? 39.151 2.262 31.535 1.00 33.84 88 ALA A N 1
ATOM 691 C CA . ALA A 1 88 ? 39.181 3.388 32.462 1.00 32.06 88 ALA A CA 1
ATOM 692 C C . ALA A 1 88 ? 38.212 3.084 33.591 1.00 31.03 88 ALA A C 1
ATOM 693 O O . ALA A 1 88 ? 37.214 2.393 33.384 1.00 30.90 88 ALA A O 1
ATOM 695 N N . THR A 1 89 ? 38.506 3.561 34.794 1.00 28.94 89 THR A N 1
ATOM 696 C CA . THR A 1 89 ? 37.572 3.326 35.874 1.00 29.75 89 THR A CA 1
ATOM 697 C C . THR A 1 89 ? 36.750 4.615 35.847 1.00 29.84 89 THR A C 1
ATOM 698 O O . THR A 1 89 ? 37.297 5.718 35.791 1.00 29.43 89 THR A O 1
ATOM 702 N N . VAL A 1 90 ? 35.432 4.469 35.843 1.00 29.42 90 VAL A N 1
ATOM 703 C CA . VAL A 1 90 ? 34.547 5.615 35.752 1.00 28.63 90 VAL A CA 1
ATOM 704 C C . VAL A 1 90 ? 33.798 5.950 37.031 1.00 28.16 90 VAL A C 1
ATOM 705 O O . VAL A 1 90 ? 33.448 5.068 37.811 1.00 30.05 90 VAL A O 1
ATOM 709 N N . ILE A 1 91 ? 33.551 7.239 37.235 1.00 27.42 91 ILE A N 1
ATOM 710 C CA . ILE A 1 91 ? 32.809 7.711 38.397 1.00 26.31 91 ILE A CA 1
ATOM 711 C C . ILE A 1 91 ? 31.585 8.481 37.925 1.00 25.87 91 ILE A C 1
ATOM 712 O O . ILE A 1 91 ? 31.704 9.440 37.155 1.00 25.52 91 ILE A O 1
ATOM 717 N N . PHE A 1 92 ? 30.413 8.069 38.393 1.00 24.77 92 PHE A N 1
ATOM 718 C CA . PHE A 1 92 ? 29.170 8.738 38.025 1.00 22.75 92 PHE A CA 1
ATOM 719 C C . PHE A 1 92 ? 28.705 9.493 39.257 1.00 22.04 92 PHE A C 1
ATOM 720 O O . PHE A 1 92 ? 28.399 8.895 40.285 1.00 22.80 92 PHE A O 1
ATOM 728 N N . LEU A 1 93 ? 28.671 10.813 39.156 1.00 22.00 93 LEU A N 1
ATOM 729 C CA . LEU A 1 93 ? 28.277 11.647 40.283 1.00 23.46 93 LEU A CA 1
ATOM 730 C C . LEU A 1 93 ? 26.974 12.412 40.093 1.00 24.04 93 LEU A C 1
ATOM 731 O O . LEU A 1 93 ? 26.772 13.060 39.075 1.00 24.89 93 LEU A O 1
ATOM 736 N N . ASP A 1 94 ? 26.080 12.321 41.070 1.00 24.96 94 ASP A N 1
ATOM 737 C CA . ASP A 1 94 ? 24.843 13.080 41.001 1.00 25.08 94 ASP A CA 1
ATOM 738 C C . ASP A 1 94 ? 25.175 14.427 41.629 1.00 25.78 94 ASP A C 1
ATOM 739 O O . ASP A 1 94 ? 25.551 14.506 42.798 1.00 25.96 94 ASP A O 1
ATOM 744 N N . GLN A 1 95 ? 25.036 15.484 40.843 1.00 25.91 95 GLN A N 1
ATOM 745 C CA . GLN A 1 95 ? 25.376 16.819 41.298 1.00 25.25 95 GLN A CA 1
ATOM 746 C C . GLN A 1 95 ? 24.587 17.867 40.499 1.00 23.95 95 GLN A C 1
ATOM 747 O O . GLN A 1 95 ? 24.311 17.676 39.323 1.00 25.03 95 GLN A O 1
ATOM 753 N N . PRO A 1 96 ? 24.201 18.987 41.126 1.00 24.07 96 PRO A N 1
ATOM 754 C CA . PRO A 1 96 ? 24.382 19.452 42.508 1.00 22.86 96 PRO A CA 1
ATOM 755 C C . PRO A 1 96 ? 23.544 18.638 43.495 1.00 22.13 96 PRO A C 1
ATOM 756 O O . PRO A 1 96 ? 22.823 17.721 43.103 1.00 21.55 96 PRO A O 1
ATOM 760 N N . VAL A 1 97 ? 23.629 18.981 44.776 1.00 23.16 97 VAL A N 1
ATOM 761 C CA . VAL A 1 97 ? 22.856 18.268 45.785 1.00 24.92 97 VAL A CA 1
ATOM 762 C C . VAL A 1 97 ? 21.380 18.349 45.421 1.00 25.98 97 VAL A C 1
ATOM 763 O O . VAL A 1 97 ? 20.930 19.350 44.863 1.00 26.42 97 VAL A O 1
ATOM 767 N N . ASN A 1 98 ? 20.648 17.278 45.728 1.00 25.77 98 ASN A N 1
ATOM 768 C CA . ASN A 1 98 ? 19.222 17.149 45.454 1.00 25.30 98 ASN A CA 1
ATOM 769 C C . ASN A 1 98 ? 18.921 16.666 44.045 1.00 26.18 98 ASN A C 1
ATOM 770 O O . ASN A 1 98 ? 17.772 16.637 43.614 1.00 27.36 98 ASN A O 1
ATOM 775 N N . VAL A 1 99 ? 19.964 16.286 43.324 1.00 26.22 99 VAL A N 1
ATOM 776 C CA . VAL A 1 99 ? 19.792 15.740 41.987 1.00 26.09 99 VAL A CA 1
ATOM 777 C C . VAL A 1 99 ? 19.988 14.232 42.147 1.00 26.20 99 VAL A C 1
ATOM 778 O O . VAL A 1 99 ? 20.934 13.788 42.802 1.00 24.17 99 VAL A O 1
ATOM 782 N N . GLY A 1 100 ? 19.084 13.453 41.567 1.00 27.41 100 GLY A N 1
ATOM 783 C CA . GLY A 1 100 ? 19.178 12.006 41.671 1.00 28.92 100 GLY A CA 1
ATOM 784 C C . GLY A 1 100 ? 19.079 11.563 43.118 1.00 31.16 100 GLY A C 1
ATOM 785 O O . GLY A 1 100 ? 18.087 11.855 43.795 1.00 31.19 100 GLY A O 1
ATOM 786 N N . PHE A 1 101 ? 20.105 10.860 43.596 1.00 30.76 101 PHE A N 1
ATOM 787 C CA . PHE A 1 101 ? 20.134 10.396 44.976 1.00 30.53 101 PHE A CA 1
ATOM 788 C C . PHE A 1 101 ? 20.901 11.359 45.887 1.00 31.40 101 PHE A C 1
ATOM 789 O O . PHE A 1 101 ? 20.947 11.167 47.102 1.00 33.15 101 PHE A O 1
ATOM 797 N N . SER A 1 102 ? 21.506 12.390 45.309 1.00 30.77 102 SER A N 1
ATOM 798 C CA . SER A 1 102 ? 22.241 13.362 46.110 1.00 31.08 102 SER A CA 1
ATOM 799 C C . SER A 1 102 ? 21.216 14.265 46.765 1.00 31.68 102 SER A C 1
ATOM 800 O O . SER A 1 102 ? 20.231 14.628 46.137 1.00 32.54 102 SER A O 1
ATOM 803 N N . TYR A 1 103 ? 21.430 14.621 48.024 1.00 32.08 103 TYR A N 1
ATOM 804 C CA . TYR A 1 103 ? 20.483 15.491 48.699 1.00 34.82 103 TYR A CA 1
ATOM 805 C C . TYR A 1 103 ? 21.135 16.392 49.734 1.00 36.73 103 TYR A C 1
ATOM 806 O O . TYR A 1 103 ? 22.304 16.232 50.083 1.00 37.17 103 TYR A O 1
ATOM 815 N N . SER A 1 104 ? 20.349 17.338 50.227 1.00 38.80 104 SER A N 1
ATOM 816 C CA . SER A 1 104 ? 20.802 18.289 51.224 1.00 41.54 104 SER A CA 1
ATOM 817 C C . SER A 1 104 ? 19.582 18.948 51.821 1.00 43.81 104 SER A C 1
ATOM 818 O O . SER A 1 104 ? 18.757 19.506 51.100 1.00 44.87 104 SER A O 1
ATOM 821 N N . GLY A 1 105 ? 19.470 18.889 53.140 1.00 46.53 105 GLY A N 1
ATOM 822 C CA . GLY A 1 105 ? 18.328 19.483 53.803 1.00 50.80 105 GLY A CA 1
ATOM 823 C C . GLY A 1 105 ? 18.319 20.997 53.786 1.00 53.77 105 GLY A C 1
ATOM 824 O O . GLY A 1 105 ? 17.334 21.612 53.382 1.00 54.52 105 GLY A O 1
ATOM 825 N N . SER A 1 106 ? 19.421 21.604 54.212 1.00 56.08 106 SER A N 1
ATOM 826 C CA . SER A 1 106 ? 19.512 23.060 54.274 1.00 58.38 106 SER A CA 1
ATOM 827 C C . SER A 1 106 ? 19.878 23.773 52.969 1.00 57.77 106 SER A C 1
ATOM 828 O O . SER A 1 106 ? 19.021 24.348 52.308 1.00 57.77 106 SER A O 1
ATOM 831 N N . SER A 1 107 ? 21.158 23.732 52.618 1.00 58.40 107 SER A N 1
ATOM 832 C CA . SER A 1 107 ? 21.688 24.391 51.426 1.00 57.59 107 SER A CA 1
ATOM 833 C C . SER A 1 107 ? 21.087 24.024 50.071 1.00 55.92 107 SER A C 1
ATOM 834 O O . SER A 1 107 ? 20.243 23.129 49.952 1.00 57.27 107 SER A O 1
ATOM 837 N N . GLY A 1 108 ? 21.558 24.738 49.053 1.00 52.86 108 GLY A N 1
ATOM 838 C CA . GLY A 1 108 ? 21.113 24.540 47.687 1.00 47.66 108 GLY A CA 1
ATOM 839 C C . GLY A 1 108 ? 21.905 25.473 46.789 1.00 44.97 108 GLY A C 1
ATOM 840 O O . GLY A 1 108 ? 22.130 26.632 47.133 1.00 45.00 108 GLY A O 1
ATOM 841 N N . VAL A 1 109 ? 22.318 24.971 45.633 1.00 42.42 109 VAL A N 1
ATOM 842 C CA . VAL A 1 109 ? 23.111 25.733 44.673 1.00 38.74 109 VAL A CA 1
ATOM 843 C C . VAL A 1 109 ? 22.275 26.352 43.543 1.00 36.99 109 VAL A C 1
ATOM 844 O O . VAL A 1 109 ? 21.378 25.709 43.012 1.00 37.18 109 VAL A O 1
ATOM 848 N N . SER A 1 110 ? 22.584 27.593 43.171 1.00 35.61 110 SER A N 1
ATOM 849 C CA . SER A 1 110 ? 21.854 28.288 42.105 1.00 34.35 110 SER A CA 1
ATOM 850 C C . SER A 1 110 ? 22.675 28.659 40.879 1.00 33.56 110 SER A C 1
ATOM 851 O O . SER A 1 110 ? 22.126 29.145 39.900 1.00 34.28 110 SER A O 1
ATOM 854 N N . ASN A 1 111 ? 23.985 28.462 40.933 1.00 32.61 111 ASN A N 1
ATOM 855 C CA . ASN A 1 111 ? 24.827 28.794 39.798 1.00 30.38 111 ASN A CA 1
ATOM 856 C C . ASN A 1 111 ? 25.945 27.776 39.673 1.00 30.38 111 ASN A C 1
ATOM 857 O O . ASN A 1 111 ? 26.156 26.964 40.575 1.00 30.54 111 ASN A O 1
ATOM 862 N N . THR A 1 112 ? 26.660 27.831 38.554 1.00 29.30 112 THR A N 1
ATOM 863 C CA . THR A 1 112 ? 27.751 26.907 38.271 1.00 27.89 112 THR A CA 1
ATOM 864 C C . THR A 1 112 ? 28.955 27.046 39.201 1.00 27.56 112 THR A C 1
ATOM 865 O O . THR A 1 112 ? 29.523 26.043 39.639 1.00 26.28 112 THR A O 1
ATOM 869 N N . VAL A 1 113 ? 29.346 28.283 39.496 1.00 27.17 113 VAL A N 1
ATOM 870 C CA . VAL A 1 113 ? 30.493 28.528 40.369 1.00 25.84 113 VAL A CA 1
ATOM 871 C C . VAL A 1 113 ? 30.300 27.834 41.712 1.00 26.62 113 VAL A C 1
ATOM 872 O O . VAL A 1 113 ? 31.179 27.095 42.176 1.00 27.10 113 VAL A O 1
ATOM 876 N N . ALA A 1 114 ? 29.147 28.056 42.330 1.00 24.24 114 ALA A N 1
ATOM 877 C CA . ALA A 1 114 ? 28.880 27.423 43.609 1.00 24.96 114 ALA A CA 1
ATOM 878 C C . ALA A 1 114 ? 28.922 25.897 43.464 1.00 25.64 114 ALA A C 1
ATOM 879 O O . ALA A 1 114 ? 29.460 25.200 44.329 1.00 26.34 114 ALA A O 1
ATOM 881 N N . ALA A 1 115 ? 28.362 25.370 42.376 1.00 25.94 115 ALA A N 1
ATOM 882 C CA . ALA A 1 115 ? 28.381 23.920 42.160 1.00 26.24 115 ALA A CA 1
ATOM 883 C C . ALA A 1 115 ? 29.833 23.466 42.043 1.00 26.06 115 ALA A C 1
ATOM 884 O O . ALA A 1 115 ? 30.183 22.359 42.442 1.00 26.51 115 ALA A O 1
ATOM 886 N N . GLY A 1 116 ? 30.675 24.335 41.497 1.00 27.35 116 GLY A N 1
ATOM 887 C CA . GLY A 1 116 ? 32.085 24.008 41.355 1.00 28.78 116 GLY A CA 1
ATOM 888 C C . GLY A 1 116 ? 32.776 23.838 42.697 1.00 28.93 116 GLY A C 1
ATOM 889 O O . GLY A 1 116 ? 33.636 22.979 42.847 1.00 28.41 116 GLY A O 1
ATOM 890 N N . LYS A 1 117 ? 32.407 24.660 43.675 1.00 30.12 117 LYS A N 1
ATOM 891 C CA . LYS A 1 117 ? 33.002 24.564 45.002 1.00 30.55 117 LYS A CA 1
ATOM 892 C C . LYS A 1 117 ? 32.655 23.201 45.587 1.00 30.98 117 LYS A C 1
ATOM 893 O O . LYS A 1 117 ? 33.510 22.515 46.156 1.00 31.63 117 LYS A O 1
ATOM 899 N N . ASP A 1 118 ? 31.393 22.811 45.442 1.00 29.47 118 ASP A N 1
ATOM 900 C CA . ASP A 1 118 ? 30.937 21.539 45.977 1.00 29.19 118 ASP A CA 1
ATOM 901 C C . ASP A 1 118 ? 31.617 20.330 45.344 1.00 29.45 118 ASP A C 1
ATOM 902 O O . ASP A 1 118 ? 32.011 19.396 46.041 1.00 28.67 118 ASP A O 1
ATOM 907 N N . VAL A 1 119 ? 31.760 20.339 44.025 1.00 29.86 119 VAL A N 1
ATOM 908 C CA . VAL A 1 119 ? 32.387 19.209 43.362 1.00 31.71 119 VAL A CA 1
ATOM 909 C C . VAL A 1 119 ? 33.844 19.085 43.785 1.00 32.68 119 VAL A C 1
ATOM 910 O O . VAL A 1 119 ? 34.353 17.973 43.970 1.00 32.35 119 VAL A O 1
ATOM 914 N N . TYR A 1 120 ? 34.520 20.216 43.951 1.00 33.22 120 TYR A N 1
ATOM 915 C CA . TYR A 1 120 ? 35.906 20.159 44.374 1.00 34.33 120 TYR A CA 1
ATOM 916 C C . TYR A 1 120 ? 35.992 19.441 45.723 1.00 34.84 120 TYR A C 1
ATOM 917 O O . TYR A 1 120 ? 36.838 18.566 45.913 1.00 34.70 120 TYR A O 1
ATOM 926 N N . ASN A 1 121 ? 35.117 19.808 46.656 1.00 34.23 121 ASN A N 1
ATOM 927 C CA . ASN A 1 121 ? 35.099 19.159 47.962 1.00 35.61 121 ASN A CA 1
ATOM 928 C C . ASN A 1 121 ? 34.839 17.661 47.827 1.00 35.99 121 ASN A C 1
ATOM 929 O O . ASN A 1 121 ? 35.508 16.852 48.473 1.00 37.42 121 ASN A O 1
ATOM 934 N N . PHE A 1 122 ? 33.870 17.287 46.994 1.00 34.95 122 PHE A N 1
ATOM 935 C CA . PHE A 1 122 ? 33.568 15.874 46.797 1.00 33.19 122 PHE A CA 1
ATOM 936 C C . PHE A 1 122 ? 34.798 15.106 46.321 1.00 32.50 122 PHE A C 1
ATOM 937 O O . PHE A 1 122 ? 35.094 14.027 46.827 1.00 32.76 122 PHE A O 1
ATOM 945 N N . LEU A 1 123 ? 35.508 15.658 45.344 1.00 32.52 123 LEU A N 1
ATOM 946 C CA . LEU A 1 123 ? 36.698 15.001 44.821 1.00 34.51 123 LEU A CA 1
ATOM 947 C C . LEU A 1 123 ? 37.794 14.841 45.881 1.00 35.78 123 LEU A C 1
ATOM 948 O O . LEU A 1 123 ? 38.493 13.828 45.904 1.00 34.68 123 LEU A O 1
ATOM 953 N N . GLU A 1 124 ? 37.943 15.833 46.756 1.00 37.08 124 GLU A N 1
ATOM 954 C CA . GLU A 1 124 ? 38.939 15.755 47.820 1.00 38.66 124 GLU A CA 1
ATOM 955 C C . GLU A 1 124 ? 38.579 14.587 48.731 1.00 38.51 124 GLU A C 1
ATOM 956 O O . GLU A 1 124 ? 39.428 13.766 49.077 1.00 39.27 124 GLU A O 1
ATOM 962 N N . LEU A 1 125 ? 37.312 14.512 49.118 1.00 36.94 125 LEU A N 1
ATOM 963 C CA . LEU A 1 125 ? 36.869 13.436 49.982 1.00 36.84 125 LEU A CA 1
ATOM 964 C C . LEU A 1 125 ? 37.005 12.109 49.250 1.00 36.77 125 LEU A C 1
ATOM 965 O O . LEU A 1 125 ? 37.404 11.106 49.837 1.00 37.56 125 LEU A O 1
ATOM 970 N N . PHE A 1 126 ? 36.692 12.106 47.960 1.00 36.84 126 PHE A N 1
ATOM 971 C CA . PHE A 1 126 ? 36.772 10.875 47.179 1.00 37.19 126 PHE A CA 1
ATOM 972 C C . PHE A 1 126 ? 38.173 10.264 47.124 1.00 36.95 126 PHE A C 1
ATOM 973 O O . PHE A 1 126 ? 38.381 9.131 47.554 1.00 36.56 126 PHE A O 1
ATOM 981 N N . PHE A 1 127 ? 39.130 11.010 46.591 1.00 37.01 127 PHE A N 1
ATOM 982 C CA . PHE A 1 127 ? 40.486 10.508 46.484 1.00 39.19 127 PHE A CA 1
ATOM 983 C C . PHE A 1 127 ? 41.117 10.257 47.849 1.00 41.58 127 PHE A C 1
ATOM 984 O O . PHE A 1 127 ? 42.180 9.637 47.958 1.00 41.65 127 PHE A O 1
ATOM 992 N N . ASP A 1 128 ? 40.439 10.726 48.890 1.00 43.46 128 ASP A N 1
ATOM 993 C CA . ASP A 1 128 ? 40.896 10.532 50.255 1.00 44.06 128 ASP A CA 1
ATOM 994 C C . ASP A 1 128 ? 40.436 9.136 50.678 1.00 44.15 128 ASP A C 1
ATOM 995 O O . ASP A 1 128 ? 41.177 8.387 51.311 1.00 45.06 128 ASP A O 1
ATOM 1000 N N . GLN A 1 129 ? 39.202 8.802 50.310 1.00 42.74 129 GLN A N 1
ATOM 1001 C CA . GLN A 1 129 ? 38.603 7.506 50.607 1.00 41.67 129 GLN A CA 1
ATOM 1002 C C . GLN A 1 129 ? 39.161 6.397 49.718 1.00 40.36 129 GLN A C 1
ATOM 1003 O O . GLN A 1 129 ? 39.228 5.242 50.126 1.00 39.26 129 GLN A O 1
ATOM 1009 N N . PHE A 1 130 ? 39.547 6.747 48.496 1.00 39.58 130 PHE A N 1
ATOM 1010 C CA . PHE A 1 130 ? 40.076 5.759 47.564 1.00 39.54 130 PHE A CA 1
ATOM 1011 C C . PHE A 1 130 ? 41.417 6.187 46.989 1.00 39.48 130 PHE A C 1
ATOM 1012 O O . PHE A 1 130 ? 41.522 6.529 45.813 1.00 38.61 130 PHE A O 1
ATOM 1020 N N . PRO A 1 131 ? 42.472 6.161 47.816 1.00 41.06 131 PRO A N 1
ATOM 1021 C CA . PRO A 1 131 ? 43.802 6.562 47.344 1.00 39.94 131 PRO A CA 1
ATOM 1022 C C . PRO A 1 131 ? 44.256 5.695 46.176 1.00 39.78 131 PRO A C 1
ATOM 1023 O O . PRO A 1 131 ? 45.100 6.102 45.380 1.00 39.74 131 PRO A O 1
ATOM 1027 N N . GLU A 1 132 ? 43.672 4.505 46.075 1.00 39.45 132 GLU A N 1
ATOM 1028 C CA . GLU A 1 132 ? 44.005 3.561 45.018 1.00 40.54 132 GLU A CA 1
ATOM 1029 C C . GLU A 1 132 ? 43.882 4.142 43.618 1.00 41.44 132 GLU A C 1
ATOM 1030 O O . GLU A 1 132 ? 44.577 3.705 42.702 1.00 41.39 132 GLU A O 1
ATOM 1036 N N . TYR A 1 133 ? 42.997 5.118 43.446 1.00 41.45 133 TYR A N 1
ATOM 1037 C CA . TYR A 1 133 ? 42.790 5.693 42.127 1.00 42.50 133 TYR A CA 1
ATOM 1038 C C . TYR A 1 133 ? 43.651 6.916 41.821 1.00 44.45 133 TYR A C 1
ATOM 1039 O O . TYR A 1 133 ? 43.409 7.634 40.849 1.00 43.77 133 TYR A O 1
ATOM 1048 N N . VAL A 1 134 ? 44.665 7.137 42.654 1.00 46.70 134 VAL A N 1
ATOM 1049 C CA . VAL A 1 134 ? 45.607 8.238 42.461 1.00 49.06 134 VAL A CA 1
ATOM 1050 C C . VAL A 1 134 ? 47.036 7.763 42.719 1.00 50.19 134 VAL A C 1
ATOM 1051 O O . VAL A 1 134 ? 47.943 8.070 41.945 1.00 51.00 134 VAL A O 1
ATOM 1055 N N . ASN A 1 135 ? 47.223 7.014 43.804 1.00 50.45 135 ASN A N 1
ATOM 1056 C CA . ASN A 1 135 ? 48.530 6.473 44.177 1.00 51.82 135 ASN A CA 1
ATOM 1057 C C . ASN A 1 135 ? 49.368 6.025 42.989 1.00 51.20 135 ASN A C 1
ATOM 1058 O O . ASN A 1 135 ? 50.464 6.528 42.770 1.00 52.43 135 ASN A O 1
ATOM 1063 N N . LYS A 1 136 ? 48.846 5.061 42.237 1.00 49.31 136 LYS A N 1
ATOM 1064 C CA . LYS A 1 136 ? 49.543 4.509 41.082 1.00 46.98 136 LYS A CA 1
ATOM 1065 C C . LYS A 1 136 ? 49.762 5.492 39.932 1.00 45.22 136 LYS A C 1
ATOM 1066 O O . LYS A 1 136 ? 50.092 5.083 38.818 1.00 45.13 136 LYS A O 1
ATOM 1072 N N . GLY A 1 137 ? 49.567 6.779 40.203 1.00 41.88 137 GLY A N 1
ATOM 1073 C CA . GLY A 1 137 ? 49.769 7.796 39.188 1.00 40.69 137 GLY A CA 1
ATOM 1074 C C . GLY A 1 137 ? 48.848 7.798 37.975 1.00 41.28 137 GLY A C 1
ATOM 1075 O O . GLY A 1 137 ? 49.247 8.281 36.916 1.00 42.38 137 GLY A O 1
ATOM 1076 N N . GLN A 1 138 ? 47.627 7.281 38.111 1.00 39.54 138 GLN A N 1
ATOM 1077 C CA . GLN A 1 138 ? 46.678 7.252 36.994 1.00 37.56 138 GLN A CA 1
ATOM 1078 C C . GLN A 1 138 ? 46.195 8.647 36.603 1.00 35.87 138 GLN A C 1
ATOM 1079 O O . GLN A 1 138 ? 46.052 9.520 37.456 1.00 34.44 138 GLN A O 1
ATOM 1085 N N . ASP A 1 139 ? 45.941 8.859 35.314 1.00 34.80 139 ASP A N 1
ATOM 1086 C CA . ASP A 1 139 ? 45.437 10.153 34.865 1.00 35.26 139 ASP A CA 1
ATOM 1087 C C . ASP A 1 139 ? 43.972 10.299 35.285 1.00 34.46 139 ASP A C 1
ATOM 1088 O O . ASP A 1 139 ? 43.237 9.313 35.381 1.00 33.56 139 ASP A O 1
ATOM 1093 N N . PHE A 1 140 ? 43.549 11.530 35.545 1.00 32.65 140 PHE A N 1
ATOM 1094 C CA . PHE A 1 140 ? 42.168 11.784 35.934 1.00 30.19 140 PHE A CA 1
ATOM 1095 C C . PHE A 1 140 ? 41.545 12.775 34.968 1.00 29.59 140 PHE A C 1
ATOM 1096 O O . PHE A 1 140 ? 42.104 13.838 34.717 1.00 31.00 140 PHE A O 1
ATOM 1104 N N . HIS A 1 141 ? 40.386 12.422 34.428 1.00 29.72 141 HIS A N 1
ATOM 1105 C CA . HIS A 1 141 ? 39.683 13.289 33.488 1.00 29.32 141 HIS A CA 1
ATOM 1106 C C . HIS A 1 141 ? 38.289 13.641 33.994 1.00 30.09 141 HIS A C 1
ATOM 1107 O O . HIS A 1 141 ? 37.741 12.977 34.869 1.00 31.94 141 HIS A O 1
ATOM 1114 N N . ILE A 1 142 ? 37.724 14.704 33.444 1.00 30.52 142 ILE A N 1
ATOM 1115 C CA . ILE A 1 142 ? 36.371 15.108 33.785 1.00 30.24 142 ILE A CA 1
ATOM 1116 C C . ILE A 1 142 ? 35.661 15.178 32.446 1.00 30.61 142 ILE A C 1
ATOM 1117 O O . ILE A 1 142 ? 36.106 15.893 31.548 1.00 32.26 142 ILE A O 1
ATOM 1122 N N . ALA A 1 143 ? 34.585 14.415 32.293 1.00 29.60 143 ALA A N 1
ATOM 1123 C CA . ALA A 1 143 ? 33.842 14.431 31.041 1.00 28.10 143 ALA A CA 1
ATOM 1124 C C . ALA A 1 143 ? 32.364 14.613 31.327 1.00 27.43 143 ALA A C 1
ATOM 1125 O O . ALA A 1 143 ? 31.862 14.160 32.352 1.00 28.13 143 ALA A O 1
ATOM 1127 N N . GLY A 1 144 ? 31.675 15.284 30.414 1.00 25.68 144 GLY A N 1
ATOM 1128 C CA . GLY A 1 144 ? 30.258 15.526 30.579 1.00 25.06 144 GLY A CA 1
ATOM 1129 C C . GLY A 1 144 ? 29.658 16.050 29.290 1.00 27.08 144 GLY A C 1
ATOM 1130 O O . GLY A 1 144 ? 30.382 16.347 28.325 1.00 26.75 144 GLY A O 1
ATOM 1131 N N . GLU A 1 145 ? 28.334 16.176 29.266 1.00 26.31 145 GLU A N 1
ATOM 1132 C CA . GLU A 1 145 ? 27.652 16.654 28.074 1.00 26.44 145 GLU A CA 1
ATOM 1133 C C . GLU A 1 145 ? 26.630 17.725 28.374 1.00 25.63 145 GLU A C 1
ATOM 1134 O O . GLU A 1 145 ? 26.271 17.966 29.529 1.00 23.63 145 GLU A O 1
ATOM 1140 N N . SER A 1 146 ? 26.172 18.367 27.305 1.00 25.38 146 SER A N 1
ATOM 1141 C CA . SER A 1 146 ? 25.132 19.376 27.402 1.00 24.75 146 SER A CA 1
ATOM 1142 C C . SER A 1 146 ? 25.481 20.586 28.268 1.00 24.60 146 SER A C 1
ATOM 1143 O O . SER A 1 146 ? 26.432 21.307 27.990 1.00 24.29 146 SER A O 1
ATOM 1146 N N . TYR A 1 147 ? 24.699 20.805 29.320 1.00 24.69 147 TYR A N 1
ATOM 1147 C CA . TYR A 1 147 ? 24.927 21.937 30.203 1.00 23.37 147 TYR A CA 1
ATOM 1148 C C . TYR A 1 147 ? 26.250 21.795 30.944 1.00 23.39 147 TYR A C 1
ATOM 1149 O O . TYR A 1 147 ? 26.713 22.743 31.588 1.00 22.91 147 TYR A O 1
ATOM 1158 N N . ALA A 1 148 ? 26.858 20.613 30.866 1.00 22.27 148 ALA A N 1
ATOM 1159 C CA . ALA A 1 148 ? 28.147 20.416 31.522 1.00 23.76 148 ALA A CA 1
ATOM 1160 C C . ALA A 1 148 ? 29.135 21.326 30.788 1.00 23.06 148 ALA A C 1
ATOM 1161 O O . ALA A 1 148 ? 30.266 21.527 31.223 1.00 22.71 148 ALA A O 1
ATOM 1163 N N . GLY A 1 149 ? 28.681 21.869 29.661 1.00 23.13 149 GLY A N 1
ATOM 1164 C CA . GLY A 1 149 ? 29.493 22.793 28.892 1.00 24.04 149 GLY A CA 1
ATOM 1165 C C . GLY A 1 149 ? 29.714 24.024 29.755 1.00 25.97 149 GLY A C 1
ATOM 1166 O O . GLY A 1 149 ? 30.638 24.813 29.516 1.00 25.14 149 GLY A O 1
ATOM 1167 N N . HIS A 1 150 ? 28.838 24.200 30.746 1.00 24.80 150 HIS A N 1
ATOM 1168 C CA . HIS A 1 150 ? 28.971 25.297 31.694 1.00 25.17 150 HIS A CA 1
ATOM 1169 C C . HIS A 1 150 ? 29.859 24.761 32.820 1.00 26.60 150 HIS A C 1
ATOM 1170 O O . HIS A 1 150 ? 30.893 25.351 33.139 1.00 27.91 150 HIS A O 1
ATOM 1177 N N . TYR A 1 151 ? 29.467 23.620 33.393 1.00 25.45 151 TYR A N 1
ATOM 1178 C CA . TYR A 1 151 ? 30.204 23.017 34.503 1.00 26.24 151 TYR A CA 1
ATOM 1179 C C . TYR A 1 151 ? 31.700 22.811 34.298 1.00 27.63 151 TYR A C 1
ATOM 1180 O O . TYR A 1 151 ? 32.512 23.425 34.984 1.00 30.09 151 TYR A O 1
ATOM 1189 N N . ILE A 1 152 ? 32.053 21.932 33.364 1.00 27.92 152 ILE A N 1
ATOM 1190 C CA . ILE A 1 152 ? 33.444 21.582 33.108 1.00 27.61 152 ILE A CA 1
ATOM 1191 C C . ILE A 1 152 ? 34.476 22.704 33.138 1.00 27.46 152 ILE A C 1
ATOM 1192 O O . ILE A 1 152 ? 35.400 22.672 33.946 1.00 26.52 152 ILE A O 1
ATOM 1197 N N . PRO A 1 153 ? 34.350 23.704 32.256 1.00 27.91 153 PRO A N 1
ATOM 1198 C CA . PRO A 1 153 ? 35.369 24.754 32.321 1.00 27.12 153 PRO A CA 1
ATOM 1199 C C . PRO A 1 153 ? 35.474 25.411 33.698 1.00 27.60 153 PRO A C 1
ATOM 1200 O O . PRO A 1 153 ? 36.570 25.566 34.225 1.00 29.08 153 PRO A O 1
ATOM 1204 N N . VAL A 1 154 ? 34.349 25.781 34.299 1.00 27.10 154 VAL A N 1
ATOM 1205 C CA . VAL A 1 154 ? 34.409 26.396 35.619 1.00 26.85 154 VAL A CA 1
ATOM 1206 C C . VAL A 1 154 ? 34.972 25.410 36.644 1.00 28.25 154 VAL A C 1
ATOM 1207 O O . VAL A 1 154 ? 35.844 25.761 37.443 1.00 28.72 154 VAL A O 1
ATOM 1211 N N . PHE A 1 155 ? 34.468 24.179 36.614 1.00 28.40 155 PHE A N 1
ATOM 1212 C CA . PHE A 1 155 ? 34.919 23.133 37.525 1.00 28.48 155 PHE A CA 1
ATOM 1213 C C . PHE A 1 155 ? 36.432 22.946 37.460 1.00 30.63 155 PHE A C 1
ATOM 1214 O O . PHE A 1 155 ? 37.110 22.920 38.491 1.00 30.68 155 PHE A O 1
ATOM 1222 N N . ALA A 1 156 ? 36.958 22.818 36.245 1.00 31.89 156 ALA A N 1
ATOM 1223 C CA . ALA A 1 156 ? 38.388 22.628 36.053 1.00 32.43 156 ALA A CA 1
ATOM 1224 C C . ALA A 1 156 ? 39.177 23.784 36.668 1.00 34.02 156 ALA A C 1
ATOM 1225 O O . ALA A 1 156 ? 40.215 23.562 37.299 1.00 34.56 156 ALA A O 1
ATOM 1227 N N . SER A 1 157 ? 38.689 25.012 36.488 1.00 34.21 157 SER A N 1
ATOM 1228 C CA . SER A 1 157 ? 39.356 26.184 37.055 1.00 35.44 157 SER A CA 1
ATOM 1229 C C . SER A 1 157 ? 39.373 26.098 38.571 1.00 36.38 157 SER A C 1
ATOM 1230 O O . SER A 1 157 ? 40.398 26.331 39.208 1.00 36.34 157 SER A O 1
ATOM 1233 N N . GLU A 1 158 ? 38.228 25.767 39.150 1.00 36.57 158 GLU A N 1
ATOM 1234 C CA . GLU A 1 158 ? 38.147 25.649 40.590 1.00 38.91 158 GLU A CA 1
ATOM 1235 C C . GLU A 1 158 ? 39.236 24.719 41.118 1.00 39.39 158 GLU A C 1
ATOM 1236 O O . GLU A 1 158 ? 40.020 25.112 41.979 1.00 39.46 158 GLU A O 1
ATOM 1242 N N . ILE A 1 159 ? 39.315 23.500 40.590 1.00 39.88 159 ILE A N 1
ATOM 1243 C CA . ILE A 1 159 ? 40.310 22.555 41.091 1.00 41.09 159 ILE A CA 1
ATOM 1244 C C . ILE A 1 159 ? 41.772 22.969 40.837 1.00 41.34 159 ILE A C 1
ATOM 1245 O O . ILE A 1 159 ? 42.645 22.696 41.663 1.00 40.26 159 ILE A O 1
ATOM 1250 N N . LEU A 1 160 ? 42.043 23.633 39.716 1.00 41.12 160 LEU A N 1
ATOM 1251 C CA . LEU A 1 160 ? 43.412 24.052 39.416 1.00 41.36 160 LEU A CA 1
ATOM 1252 C C . LEU A 1 160 ? 43.892 25.266 40.210 1.00 42.58 160 LEU A C 1
ATOM 1253 O O . LEU A 1 160 ? 45.077 25.592 40.185 1.00 43.79 160 LEU A O 1
ATOM 1258 N N . SER A 1 161 ? 42.985 25.941 40.909 1.00 43.45 161 SER A N 1
ATOM 1259 C CA . SER A 1 161 ? 43.376 27.104 41.696 1.00 43.71 161 SER A CA 1
ATOM 1260 C C . SER A 1 161 ? 43.808 26.664 43.092 1.00 45.45 161 SER A C 1
ATOM 1261 O O . SER A 1 161 ? 44.419 27.427 43.834 1.00 45.97 161 SER A O 1
ATOM 1264 N N . HIS A 1 162 ? 43.495 25.424 43.445 1.00 47.28 162 HIS A N 1
ATOM 1265 C CA . HIS A 1 162 ? 43.888 24.887 44.739 1.00 49.97 162 HIS A CA 1
ATOM 1266 C C . HIS A 1 162 ? 45.281 24.293 44.588 1.00 52.86 162 HIS A C 1
ATOM 1267 O O . HIS A 1 162 ? 45.510 23.422 43.747 1.00 53.02 162 HIS A O 1
ATOM 1274 N N . LYS A 1 163 ? 46.215 24.777 45.399 1.00 55.74 163 LYS A N 1
ATOM 1275 C CA . LYS A 1 163 ? 47.591 24.300 45.344 1.00 58.21 163 LYS A CA 1
ATOM 1276 C C . LYS A 1 163 ? 47.761 23.058 46.208 1.00 57.98 163 LYS A C 1
ATOM 1277 O O . LYS A 1 163 ? 48.648 22.243 45.983 1.00 57.81 163 LYS A O 1
ATOM 1283 N N . ASP A 1 164 ? 46.877 22.921 47.184 1.00 58.13 164 ASP A N 1
ATOM 1284 C CA . ASP A 1 164 ? 46.900 21.819 48.131 1.00 58.79 164 ASP A CA 1
ATOM 1285 C C . ASP A 1 164 ? 46.040 20.615 47.744 1.00 57.67 164 ASP A C 1
ATOM 1286 O O . ASP A 1 164 ? 45.844 19.712 48.557 1.00 58.50 164 ASP A O 1
ATOM 1291 N N . ARG A 1 165 ? 45.524 20.589 46.520 1.00 55.63 165 ARG A N 1
ATOM 1292 C CA . ARG A 1 165 ? 44.663 19.481 46.105 1.00 52.91 165 ARG A CA 1
ATOM 1293 C C . ARG A 1 165 ? 45.392 18.139 46.196 1.00 51.17 165 ARG A C 1
ATOM 1294 O O . ARG A 1 165 ? 46.610 18.078 46.024 1.00 51.23 165 ARG A O 1
ATOM 1302 N N . ASN A 1 166 ? 44.648 17.069 46.472 1.00 48.33 166 ASN A N 1
ATOM 1303 C CA . ASN A 1 166 ? 45.246 15.744 46.589 1.00 46.64 166 ASN A CA 1
ATOM 1304 C C . ASN A 1 166 ? 45.130 14.880 45.340 1.00 45.56 166 ASN A C 1
ATOM 1305 O O . ASN A 1 166 ? 45.210 13.655 45.425 1.00 45.30 166 ASN A O 1
ATOM 1310 N N . PHE A 1 167 ? 44.940 15.512 44.185 1.00 43.84 167 PHE A N 1
ATOM 1311 C CA . PHE A 1 167 ? 44.836 14.788 42.920 1.00 42.43 167 PHE A CA 1
ATOM 1312 C C . PHE A 1 167 ? 45.140 15.744 41.771 1.00 41.62 167 PHE A C 1
ATOM 1313 O O . PHE A 1 167 ? 45.238 16.947 41.977 1.00 40.22 167 PHE A O 1
ATOM 1321 N N . ASN A 1 168 ? 45.293 15.211 40.564 1.00 42.98 168 ASN A N 1
ATOM 1322 C CA . ASN A 1 168 ? 45.562 16.058 39.407 1.00 45.51 168 ASN A CA 1
ATOM 1323 C C . ASN A 1 168 ? 44.494 15.949 38.328 1.00 43.36 168 ASN A C 1
ATOM 1324 O O . ASN A 1 168 ? 43.715 15.002 38.312 1.00 44.72 168 ASN A O 1
ATOM 1329 N N . LEU A 1 169 ? 44.475 16.928 37.429 1.00 39.97 169 LEU A N 1
ATOM 1330 C CA . LEU A 1 169 ? 43.512 16.970 36.339 1.00 37.33 169 LEU A CA 1
ATOM 1331 C C . LEU A 1 169 ? 44.255 16.874 35.015 1.00 36.20 169 LEU A C 1
ATOM 1332 O O . LEU A 1 169 ? 44.948 17.804 34.623 1.00 37.19 169 LEU A O 1
ATOM 1337 N N . THR A 1 170 ? 44.099 15.752 34.321 1.00 35.54 170 THR A N 1
ATOM 1338 C CA . THR A 1 170 ? 44.792 15.534 33.053 1.00 33.54 170 THR A CA 1
ATOM 1339 C C . THR A 1 170 ? 44.150 16.205 31.837 1.00 34.30 170 THR A C 1
ATOM 1340 O O . THR A 1 170 ? 44.856 16.727 30.972 1.00 34.14 170 THR A O 1
ATOM 1344 N N . SER A 1 171 ? 42.820 16.172 31.755 1.00 33.17 171 SER A N 1
ATOM 1345 C CA . SER A 1 171 ? 42.105 16.793 30.639 1.00 31.24 171 SER A CA 1
ATOM 1346 C C . SER A 1 171 ? 40.605 16.756 30.862 1.00 30.60 171 SER A C 1
ATOM 1347 O O . SER A 1 171 ? 40.120 16.104 31.786 1.00 30.98 171 SER A O 1
ATOM 1350 N N . VAL A 1 172 ? 39.869 17.448 30.000 1.00 28.92 172 VAL A N 1
ATOM 1351 C CA . VAL A 1 172 ? 38.421 17.470 30.101 1.00 28.59 172 VAL A CA 1
ATOM 1352 C C . VAL A 1 172 ? 37.797 17.245 28.731 1.00 30.06 172 VAL A C 1
ATOM 1353 O O . VAL A 1 172 ? 38.345 17.671 27.714 1.00 30.75 172 VAL A O 1
ATOM 1357 N N . LEU A 1 173 ? 36.658 16.557 28.715 1.00 29.95 173 LEU A N 1
ATOM 1358 C CA . LEU A 1 173 ? 35.936 16.271 27.482 1.00 28.66 173 LEU A CA 1
ATOM 1359 C C . LEU A 1 173 ? 34.559 16.897 27.584 1.00 28.70 173 LEU A C 1
ATOM 1360 O O . LEU A 1 173 ? 33.923 16.834 28.636 1.00 30.76 173 LEU A O 1
ATOM 1365 N N . ILE A 1 174 ? 34.095 17.503 26.497 1.00 26.75 174 ILE A N 1
ATOM 1366 C CA . ILE A 1 174 ? 32.782 18.128 26.505 1.00 25.17 174 ILE A CA 1
ATOM 1367 C C . ILE A 1 174 ? 32.016 17.843 25.229 1.00 25.23 174 ILE A C 1
ATOM 1368 O O . ILE A 1 174 ? 32.380 18.335 24.162 1.00 26.50 174 ILE A O 1
ATOM 1373 N N . GLY A 1 175 ? 30.954 17.048 25.348 1.00 23.96 175 GLY A N 1
ATOM 1374 C CA . GLY A 1 175 ? 30.135 16.717 24.194 1.00 21.85 175 GLY A CA 1
ATOM 1375 C C . GLY A 1 175 ? 28.824 17.486 24.134 1.00 20.28 175 GLY A C 1
ATOM 1376 O O . GLY A 1 175 ? 28.144 17.657 25.149 1.00 20.13 175 GLY A O 1
ATOM 1377 N N . ASN A 1 176 ? 28.471 17.942 22.936 1.00 19.85 176 ASN A N 1
ATOM 1378 C CA . ASN A 1 176 ? 27.242 18.699 22.688 1.00 20.38 176 ASN A CA 1
ATOM 1379 C C . ASN A 1 176 ? 26.847 19.619 23.840 1.00 22.03 176 ASN A C 1
ATOM 1380 O O . ASN A 1 176 ? 25.739 19.533 24.374 1.00 22.18 176 ASN A O 1
ATOM 1385 N N . GLY A 1 177 ? 27.759 20.513 24.209 1.00 22.94 177 GLY A N 1
ATOM 1386 C CA . GLY A 1 177 ? 27.495 21.413 25.307 1.00 23.23 177 GLY A CA 1
ATOM 1387 C C . GLY A 1 177 ? 27.235 22.848 24.911 1.00 24.43 177 GLY A C 1
ATOM 1388 O O . GLY A 1 177 ? 27.418 23.235 23.755 1.00 23.93 177 GLY A O 1
ATOM 1389 N N . LEU A 1 178 ? 26.775 23.624 25.889 1.00 24.36 178 LEU A N 1
ATOM 1390 C CA . LEU A 1 178 ? 26.500 25.043 25.725 1.00 24.42 178 LEU A CA 1
ATOM 1391 C C . LEU A 1 178 ? 27.614 25.686 26.557 1.00 26.56 178 LEU A C 1
ATOM 1392 O O . LEU A 1 178 ? 27.633 25.563 27.789 1.00 26.55 178 LEU A O 1
ATOM 1397 N N . THR A 1 179 ? 28.543 26.354 25.880 1.00 25.48 179 THR A N 1
ATOM 1398 C CA . THR A 1 179 ? 29.682 26.952 26.552 1.00 27.60 179 THR A CA 1
ATOM 1399 C C . THR A 1 179 ? 29.849 28.445 26.291 1.00 28.94 179 THR A C 1
ATOM 1400 O O . THR A 1 179 ? 30.182 29.207 27.199 1.00 28.65 179 THR A O 1
ATOM 1404 N N . ASP A 1 180 ? 29.614 28.857 25.049 1.00 28.64 180 ASP A N 1
ATOM 1405 C CA . ASP A 1 180 ? 29.753 30.253 24.653 1.00 26.48 180 ASP A CA 1
ATOM 1406 C C . ASP A 1 180 ? 28.475 30.691 23.937 1.00 26.26 180 ASP A C 1
ATOM 1407 O O . ASP A 1 180 ? 28.420 30.762 22.708 1.00 26.18 180 ASP A O 1
ATOM 1412 N N . PRO A 1 181 ? 27.422 30.994 24.719 1.00 26.52 181 PRO A N 1
ATOM 1413 C CA . PRO A 1 181 ? 26.094 31.428 24.269 1.00 27.05 181 PRO A CA 1
ATOM 1414 C C . PRO A 1 181 ? 26.094 32.500 23.191 1.00 28.61 181 PRO A C 1
ATOM 1415 O O . PRO A 1 181 ? 25.365 32.384 22.195 1.00 29.27 181 PRO A O 1
AT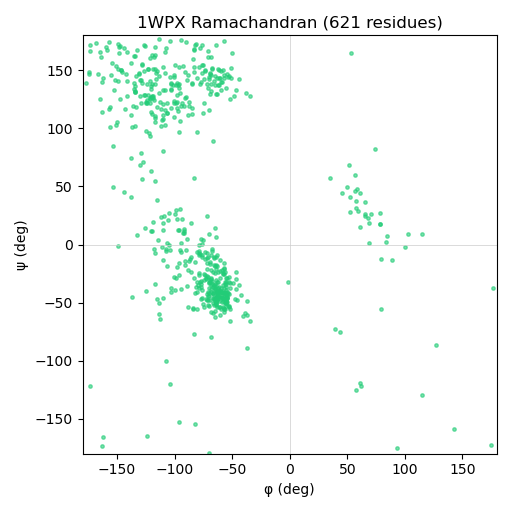OM 1419 N N . LEU A 1 182 ? 26.894 33.546 23.395 1.00 27.19 182 LEU A N 1
ATOM 1420 C CA . LEU A 1 182 ? 26.962 34.633 22.429 1.00 26.77 182 LEU A CA 1
ATOM 1421 C C . LEU A 1 182 ? 27.259 34.105 21.020 1.00 27.55 182 LEU A C 1
ATOM 1422 O O . LEU A 1 182 ? 26.648 34.552 20.044 1.00 27.68 182 LEU A O 1
ATOM 1427 N N . THR A 1 183 ? 28.183 33.152 20.918 1.00 26.45 183 THR A N 1
ATOM 1428 C CA . THR A 1 183 ? 28.536 32.579 19.625 1.00 26.82 183 THR A CA 1
ATOM 1429 C C . THR A 1 183 ? 27.521 31.518 19.194 1.00 28.23 183 THR A C 1
ATOM 1430 O O . THR A 1 183 ? 26.934 31.600 18.111 1.00 28.67 183 THR A O 1
ATOM 1434 N N . GLN A 1 184 ? 27.308 30.526 20.050 1.00 27.86 184 GLN A N 1
ATOM 1435 C CA . GLN A 1 184 ? 26.394 29.437 19.731 1.00 28.65 184 GLN A CA 1
ATOM 1436 C C . GLN A 1 184 ? 24.956 29.815 19.354 1.00 29.38 184 GLN A C 1
ATOM 1437 O O . GLN A 1 184 ? 24.338 29.153 18.519 1.00 28.09 184 GLN A O 1
ATOM 1443 N N . TYR A 1 185 ? 24.418 30.873 19.947 1.00 29.93 185 TYR A N 1
ATOM 1444 C CA . TYR A 1 185 ? 23.052 31.253 19.618 1.00 30.89 185 TYR A CA 1
ATOM 1445 C C . TYR A 1 185 ? 22.897 31.752 18.185 1.00 31.68 185 TYR A C 1
ATOM 1446 O O . TYR A 1 185 ? 21.781 31.992 17.711 1.00 31.68 185 TYR A O 1
ATOM 1455 N N . ASN A 1 186 ? 24.022 31.879 17.493 1.00 31.89 186 ASN A N 1
ATOM 1456 C CA . ASN A 1 186 ? 24.027 32.313 16.099 1.00 32.97 186 ASN A CA 1
ATOM 1457 C C . ASN A 1 186 ? 23.728 31.168 15.144 1.00 31.72 186 ASN A C 1
ATOM 1458 O O . ASN A 1 186 ? 23.420 31.401 13.981 1.00 33.18 186 ASN A O 1
ATOM 1463 N N . TYR A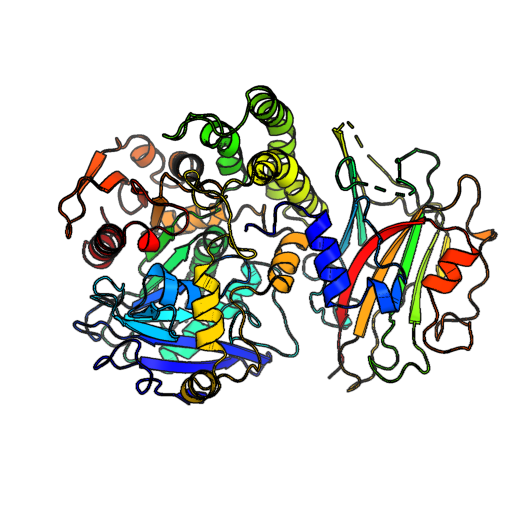 1 187 ? 23.808 29.935 15.632 1.00 30.20 187 TYR A N 1
ATOM 1464 C CA . TYR A 1 187 ? 23.617 28.779 14.767 1.00 28.61 187 TYR A CA 1
ATOM 1465 C C . TYR A 1 187 ? 22.363 27.928 14.919 1.00 28.20 187 TYR A C 1
ATOM 1466 O O . TYR A 1 187 ? 22.325 26.791 14.452 1.00 27.92 187 TYR A O 1
ATOM 1475 N N . TYR A 1 188 ? 21.331 28.463 15.550 1.00 27.03 188 TYR A N 1
ATOM 1476 C CA . TYR A 1 188 ? 20.119 27.685 15.688 1.00 27.53 188 TYR A CA 1
ATOM 1477 C C . TYR A 1 188 ? 19.307 27.786 14.409 1.00 28.99 188 TYR A C 1
ATOM 1478 O O . TYR A 1 188 ? 18.692 26.810 13.973 1.00 30.94 188 TYR A O 1
ATOM 1487 N N . GLU A 1 189 ? 19.333 28.962 13.791 1.00 30.76 189 GLU A N 1
ATOM 1488 C CA . GLU A 1 189 ? 18.598 29.198 12.554 1.00 31.57 189 GLU A CA 1
ATOM 1489 C C . GLU A 1 189 ? 19.180 28.324 11.445 1.00 30.82 189 GLU A C 1
ATOM 1490 O O . GLU A 1 189 ? 18.472 27.518 10.842 1.00 29.68 189 GLU A O 1
ATOM 1496 N N . PRO A 1 190 ? 20.486 28.461 11.164 1.00 30.47 190 PRO A N 1
ATOM 1497 C CA . PRO A 1 190 ? 21.021 27.606 10.102 1.00 30.12 190 PRO A CA 1
ATOM 1498 C C . PRO A 1 190 ? 20.830 26.108 10.350 1.00 30.22 190 PRO A C 1
ATOM 1499 O O . PRO A 1 190 ? 20.590 25.355 9.416 1.00 31.23 190 PRO A O 1
ATOM 1503 N N . MET A 1 191 ? 20.911 25.671 11.601 1.00 31.29 191 MET A N 1
ATOM 1504 C CA . MET A 1 191 ? 20.746 24.249 11.897 1.00 31.12 191 MET A CA 1
ATOM 1505 C C . MET A 1 191 ? 19.316 23.795 11.642 1.00 32.11 191 MET A C 1
ATOM 1506 O O . MET A 1 191 ? 19.077 22.691 11.152 1.00 32.26 191 MET A O 1
ATOM 1511 N N . ALA A 1 192 ? 18.360 24.652 11.971 1.00 33.77 192 ALA A N 1
ATOM 1512 C CA . ALA A 1 192 ? 16.954 24.307 11.785 1.00 35.10 192 ALA A CA 1
ATOM 1513 C C . ALA A 1 192 ? 16.428 24.613 10.381 1.00 34.68 192 ALA A C 1
ATOM 1514 O O . ALA A 1 192 ? 15.330 24.183 10.026 1.00 34.45 192 ALA A O 1
ATOM 1516 N N . CYS A 1 193 ? 17.210 25.336 9.583 1.00 34.09 193 CYS A N 1
ATOM 1517 C CA . CYS A 1 193 ? 16.767 25.706 8.246 1.00 35.58 193 CYS A CA 1
ATOM 1518 C C . CYS A 1 193 ? 17.563 25.126 7.072 1.00 37.65 193 CYS A C 1
ATOM 1519 O O . CYS A 1 193 ? 17.791 25.799 6.064 1.00 38.20 193 CYS A O 1
ATOM 1522 N N . GLY A 1 194 ? 17.978 23.869 7.215 1.00 38.26 194 GLY A N 1
ATOM 1523 C CA . GLY A 1 194 ? 18.696 23.178 6.157 1.00 38.38 194 GLY A CA 1
ATOM 1524 C C . GLY A 1 194 ? 20.170 23.436 5.910 1.00 40.17 194 GLY A C 1
ATOM 1525 O O . GLY A 1 194 ? 20.672 23.078 4.844 1.00 41.83 194 GLY A O 1
ATOM 1526 N N . GLU A 1 195 ? 20.881 24.023 6.865 1.00 39.80 195 GLU A N 1
ATOM 1527 C CA . GLU A 1 195 ? 22.300 24.298 6.661 1.00 40.30 195 GLU A CA 1
ATOM 1528 C C . GLU A 1 195 ? 23.232 23.593 7.638 1.00 39.86 195 GLU A C 1
ATOM 1529 O O . GLU A 1 195 ? 24.387 23.994 7.798 1.00 40.02 195 GLU A O 1
ATOM 1535 N N . GLY A 1 196 ? 22.737 22.535 8.275 1.00 37.91 196 GLY A N 1
ATOM 1536 C CA . GLY A 1 196 ? 23.545 21.806 9.234 1.00 36.07 196 GLY A CA 1
ATOM 1537 C C . GLY A 1 196 ? 23.734 20.352 8.863 1.00 35.82 196 GLY A C 1
ATOM 1538 O O . GLY A 1 196 ? 24.201 19.554 9.679 1.00 34.62 196 GLY A O 1
ATOM 1539 N N . GLY A 1 197 ? 23.362 20.005 7.631 1.00 34.97 197 GLY A N 1
ATOM 1540 C CA . GLY A 1 197 ? 23.512 18.639 7.167 1.00 33.09 197 GLY A CA 1
ATOM 1541 C C . GLY A 1 197 ? 22.210 17.871 7.175 1.00 34.05 197 GLY A C 1
ATOM 1542 O O . GLY A 1 197 ? 22.189 16.656 6.978 1.00 35.92 197 GLY A O 1
ATOM 1543 N N . GLU A 1 198 ? 21.116 18.576 7.416 1.00 32.90 198 GLU A N 1
ATOM 1544 C CA . GLU A 1 198 ? 19.807 17.951 7.444 1.00 33.73 198 GLU A CA 1
ATOM 1545 C C . GLU A 1 198 ? 18.794 18.891 6.822 1.00 34.98 198 GLU A C 1
ATOM 1546 O O . GLU A 1 198 ? 18.910 20.108 6.939 1.00 35.42 198 GLU A O 1
ATOM 1552 N N . PRO A 1 199 ? 17.786 18.335 6.142 1.00 36.01 199 PRO A N 1
ATOM 1553 C CA . PRO A 1 199 ? 16.741 19.133 5.489 1.00 36.12 199 PRO A CA 1
ATOM 1554 C C . PRO A 1 199 ? 16.114 20.105 6.473 1.00 35.41 199 PRO A C 1
ATOM 1555 O O . PRO A 1 199 ? 15.974 19.792 7.655 1.00 35.92 199 PRO A O 1
ATOM 1559 N N . SER A 1 200 ? 15.737 21.281 5.994 1.00 35.32 200 SER A N 1
ATOM 1560 C CA . SER A 1 200 ? 15.117 22.258 6.876 1.00 35.80 200 SER A CA 1
ATOM 1561 C C . SER A 1 200 ? 13.909 21.620 7.563 1.00 35.54 200 SER A C 1
ATOM 1562 O O . SER A 1 200 ? 13.242 20.769 6.976 1.00 35.80 200 SER A O 1
ATOM 1565 N N . VAL A 1 201 ? 13.639 22.021 8.803 1.00 35.10 201 VAL A N 1
ATOM 1566 C CA . VAL A 1 201 ? 12.508 21.482 9.559 1.00 35.42 201 VAL A CA 1
ATOM 1567 C C . VAL A 1 201 ? 11.525 22.593 9.889 1.00 36.85 201 VAL A C 1
ATOM 1568 O O . VAL A 1 201 ? 10.467 22.356 10.462 1.00 37.29 201 VAL A O 1
ATOM 1572 N N . LEU A 1 202 ? 11.884 23.813 9.517 1.00 38.46 202 LEU A N 1
ATOM 1573 C CA . LEU A 1 202 ? 11.052 24.974 9.788 1.00 39.31 202 LEU A CA 1
ATOM 1574 C C . LEU A 1 202 ? 10.647 25.679 8.498 1.00 40.02 202 LEU A C 1
ATOM 1575 O O . LEU A 1 202 ? 11.468 25.861 7.595 1.00 39.24 202 LEU A O 1
ATOM 1580 N N . PRO A 1 203 ? 9.369 26.079 8.389 1.00 40.54 203 PRO A N 1
ATOM 1581 C CA . PRO A 1 203 ? 8.917 26.771 7.179 1.00 41.31 203 PRO A CA 1
ATOM 1582 C C . PRO A 1 203 ? 9.684 28.079 7.027 1.00 42.85 203 PRO A C 1
ATOM 1583 O O . PRO A 1 203 ? 10.112 28.669 8.015 1.00 43.68 203 PRO A O 1
ATOM 1587 N N . SER A 1 204 ? 9.861 28.532 5.795 1.00 45.48 204 SER A N 1
ATOM 1588 C CA . SER A 1 204 ? 10.611 29.761 5.546 1.00 49.63 204 SER A CA 1
ATOM 1589 C C . SER A 1 204 ? 10.223 30.953 6.425 1.00 50.76 204 SER A C 1
ATOM 1590 O O . SER A 1 204 ? 11.100 31.624 6.973 1.00 50.85 204 SER A O 1
ATOM 1593 N N . GLU A 1 205 ? 8.925 31.221 6.562 1.00 51.76 205 GLU A N 1
ATOM 1594 C CA . GLU A 1 205 ? 8.480 32.350 7.379 1.00 53.66 205 GLU A CA 1
ATOM 1595 C C . GLU A 1 205 ? 9.091 32.346 8.778 1.00 52.19 205 GLU A C 1
ATOM 1596 O O . GLU A 1 205 ? 9.422 33.405 9.317 1.00 52.45 205 GLU A O 1
ATOM 1602 N N . GLU A 1 206 ? 9.249 31.160 9.358 1.00 50.37 206 GLU A N 1
ATOM 1603 C CA . GLU A 1 206 ? 9.828 31.023 10.693 1.00 49.01 206 GLU A CA 1
ATOM 1604 C C . GLU A 1 206 ? 11.328 31.320 10.678 1.00 46.89 206 GLU A C 1
ATOM 1605 O O . GLU A 1 206 ? 11.830 32.067 11.517 1.00 46.40 206 GLU A O 1
ATOM 1611 N N . CYS A 1 207 ? 12.045 30.732 9.725 1.00 43.96 207 CYS A N 1
ATOM 1612 C CA . CYS A 1 207 ? 13.484 30.949 9.629 1.00 42.61 207 CYS A CA 1
ATOM 1613 C C . CYS A 1 207 ? 13.825 32.429 9.528 1.00 43.05 207 CYS A C 1
ATOM 1614 O O . CYS A 1 207 ? 14.827 32.883 10.087 1.00 42.69 207 CYS A O 1
ATOM 1617 N N . SER A 1 208 ? 12.975 33.176 8.827 1.00 43.04 208 SER A N 1
ATOM 1618 C CA . SER A 1 208 ? 13.167 34.611 8.649 1.00 42.47 208 SER A CA 1
ATOM 1619 C C . SER A 1 208 ? 12.909 35.305 9.971 1.00 40.96 208 SER A C 1
ATOM 1620 O O . SER A 1 208 ? 13.653 36.197 10.374 1.00 39.83 208 SER A O 1
ATOM 1623 N N . ALA A 1 209 ? 11.835 34.896 10.638 1.00 39.73 209 ALA A N 1
ATOM 1624 C CA . ALA A 1 209 ? 11.480 35.476 11.922 1.00 39.25 209 ALA A CA 1
ATOM 1625 C C . ALA A 1 209 ? 12.682 35.358 12.848 1.00 39.96 209 ALA A C 1
ATOM 1626 O O . ALA A 1 209 ? 13.060 36.320 13.520 1.00 40.72 209 ALA A O 1
ATOM 1628 N N . MET A 1 210 ? 13.286 34.173 12.865 1.00 39.62 210 MET A N 1
ATOM 1629 C CA . MET A 1 210 ? 14.454 33.919 13.696 1.00 39.35 210 MET A CA 1
ATOM 1630 C C . MET A 1 210 ? 15.613 34.848 13.351 1.00 38.90 210 MET A C 1
ATOM 1631 O O . MET A 1 210 ? 16.346 35.285 14.237 1.00 39.03 210 MET A O 1
ATOM 1636 N N . GLU A 1 211 ? 15.783 35.153 12.069 1.00 39.05 211 GLU A N 1
ATOM 1637 C CA . GLU A 1 211 ? 16.868 36.035 11.659 1.00 40.49 211 GLU A CA 1
ATOM 1638 C C . GLU A 1 211 ? 16.660 37.445 12.169 1.00 39.83 211 GLU A C 1
ATOM 1639 O O . GLU A 1 211 ? 17.607 38.090 12.624 1.00 40.93 211 GLU A O 1
ATOM 1645 N N . ASP A 1 212 ? 15.421 37.922 12.101 1.00 38.97 212 ASP A N 1
ATOM 1646 C CA . ASP A 1 212 ? 15.116 39.278 12.537 1.00 38.50 212 ASP A CA 1
ATOM 1647 C C . ASP A 1 212 ? 15.364 39.510 14.013 1.00 37.00 212 ASP A C 1
ATOM 1648 O O . ASP A 1 212 ? 15.943 40.527 14.395 1.00 37.88 212 ASP A O 1
ATOM 1653 N N . SER A 1 213 ? 14.941 38.562 14.839 1.00 34.76 213 SER A N 1
ATOM 1654 C CA . SER A 1 213 ? 15.119 38.670 16.280 1.00 33.66 213 SER A CA 1
ATOM 1655 C C . SER A 1 213 ? 16.529 38.315 16.754 1.00 34.19 213 SER A C 1
ATOM 1656 O O . SER A 1 213 ? 16.872 38.530 17.914 1.00 34.59 213 SER A O 1
ATOM 1659 N N . LEU A 1 214 ? 17.354 37.791 15.859 1.00 34.16 214 LEU A N 1
ATOM 1660 C CA . LEU A 1 214 ? 18.697 37.399 16.240 1.00 37.01 214 LEU A CA 1
ATOM 1661 C C . LEU A 1 214 ? 19.524 38.518 16.875 1.00 39.44 214 LEU A C 1
ATOM 1662 O O . LEU A 1 214 ? 20.117 38.333 17.941 1.00 40.51 214 LEU A O 1
ATOM 1667 N N . GLU A 1 215 ? 19.560 39.675 16.221 1.00 42.47 215 GLU A N 1
ATOM 1668 C CA . GLU A 1 215 ? 20.304 40.838 16.712 1.00 42.09 215 GLU A CA 1
ATOM 1669 C C . GLU A 1 215 ? 19.944 41.202 18.147 1.00 39.34 215 GLU A C 1
ATOM 1670 O O . GLU A 1 215 ? 20.817 41.328 19.004 1.00 38.13 215 GLU A O 1
ATOM 1676 N N . ARG A 1 216 ? 18.654 41.378 18.403 1.00 36.71 216 ARG A N 1
ATOM 1677 C CA . ARG A 1 216 ? 18.192 41.736 19.734 1.00 35.64 216 ARG A CA 1
ATOM 1678 C C . ARG A 1 216 ? 18.688 40.720 20.750 1.00 34.19 216 ARG A C 1
ATOM 1679 O O . ARG A 1 216 ? 19.250 41.084 21.787 1.00 33.83 216 ARG A O 1
ATOM 1687 N N . CYS A 1 217 ? 18.494 39.441 20.449 1.00 32.15 217 CYS A N 1
ATOM 1688 C CA . CYS A 1 217 ? 18.936 38.404 21.362 1.00 30.50 217 CYS A CA 1
ATOM 1689 C C . CYS A 1 217 ? 20.425 38.542 21.662 1.00 30.20 217 CYS A C 1
ATOM 1690 O O . CYS A 1 217 ? 20.826 38.653 22.823 1.00 29.73 217 CYS A O 1
ATOM 1693 N N . LEU A 1 218 ? 21.247 38.546 20.618 1.00 30.25 218 LEU A N 1
ATOM 1694 C CA . LEU A 1 218 ? 22.688 38.662 20.805 1.00 30.71 218 LEU A CA 1
ATOM 1695 C C . LEU A 1 218 ? 23.071 39.876 21.646 1.00 31.22 218 LEU A C 1
ATOM 1696 O O . LEU A 1 218 ? 23.953 39.788 22.501 1.00 31.75 218 LEU A O 1
ATOM 1701 N N . GLY A 1 219 ? 22.411 41.008 21.404 1.00 30.77 219 GLY A N 1
ATOM 1702 C CA . GLY A 1 219 ? 22.711 42.206 22.168 1.00 28.00 219 GLY A CA 1
ATOM 1703 C C . GLY A 1 219 ? 22.488 41.951 23.643 1.00 28.61 219 GLY A C 1
ATOM 1704 O O . GLY A 1 219 ? 23.310 42.317 24.484 1.00 29.17 219 GLY A O 1
ATOM 1705 N N . LEU A 1 220 ? 21.370 41.308 23.963 1.00 27.98 220 LEU A N 1
ATOM 1706 C CA . LEU A 1 220 ? 21.047 40.997 25.346 1.00 27.11 220 LEU A CA 1
ATOM 1707 C C . LEU A 1 220 ? 22.089 40.056 25.946 1.00 27.48 220 LEU A C 1
ATOM 1708 O O . LEU A 1 220 ? 22.499 40.215 27.096 1.00 27.60 220 LEU A O 1
ATOM 1713 N N . ILE A 1 221 ? 22.529 39.079 25.171 1.00 26.95 221 ILE A N 1
ATOM 1714 C CA . ILE A 1 221 ? 23.531 38.161 25.680 1.00 29.29 221 ILE A CA 1
ATOM 1715 C C . ILE A 1 221 ? 24.823 38.925 25.982 1.00 30.14 221 ILE A C 1
ATOM 1716 O O . ILE A 1 221 ? 25.475 38.690 27.003 1.00 29.06 221 ILE A O 1
ATOM 1721 N N . GLU A 1 222 ? 25.181 39.850 25.099 1.00 31.84 222 GLU A N 1
ATOM 1722 C CA . GLU A 1 222 ? 26.398 40.632 25.284 1.00 33.75 222 GLU A CA 1
ATOM 1723 C C . GLU A 1 222 ? 26.305 41.438 26.568 1.00 32.36 222 GLU A C 1
ATOM 1724 O O . GLU A 1 222 ? 27.274 41.578 27.314 1.00 30.47 222 GLU A O 1
ATOM 1730 N N . SER A 1 223 ? 25.114 41.958 26.819 1.00 32.22 223 SER A N 1
ATOM 1731 C CA . SER A 1 223 ? 24.860 42.742 28.010 1.00 31.10 223 SER A CA 1
ATOM 1732 C C . SER A 1 223 ? 25.072 41.889 29.261 1.00 30.26 223 SER A C 1
ATOM 1733 O O . SER A 1 223 ? 25.630 42.357 30.255 1.00 30.42 223 SER A O 1
ATOM 1736 N N . CYS A 1 224 ? 24.627 40.636 29.209 1.00 29.21 224 CYS A N 1
ATOM 1737 C CA . CYS A 1 224 ? 24.797 39.724 30.332 1.00 29.46 224 CYS A CA 1
ATOM 1738 C C . CYS A 1 224 ? 26.280 39.447 30.487 1.00 30.91 224 CYS A C 1
ATOM 1739 O O . CYS A 1 224 ? 26.808 39.406 31.603 1.00 30.81 224 CYS A O 1
ATOM 1742 N N . TYR A 1 225 ? 26.952 39.259 29.358 1.00 31.90 225 TYR A N 1
ATOM 1743 C CA . TYR A 1 225 ? 28.388 38.999 29.360 1.00 33.50 225 TYR A CA 1
ATOM 1744 C C . TYR A 1 225 ? 29.135 40.113 30.077 1.00 35.13 225 TYR A C 1
ATOM 1745 O O . TYR A 1 225 ? 30.070 39.861 30.842 1.00 34.34 225 TYR A O 1
ATOM 1754 N N . ASP A 1 226 ? 28.703 41.347 29.837 1.00 37.57 226 ASP A N 1
ATOM 1755 C CA . ASP A 1 226 ? 29.364 42.501 30.423 1.00 40.29 226 ASP A CA 1
ATOM 1756 C C . ASP A 1 226 ? 29.073 42.799 31.883 1.00 39.59 226 ASP A C 1
ATOM 1757 O O . ASP A 1 226 ? 29.965 43.231 32.606 1.00 40.14 226 ASP A O 1
ATOM 1762 N N . SER A 1 227 ? 27.842 42.576 32.326 1.00 39.31 227 SER A N 1
ATOM 1763 C CA . SER A 1 227 ? 27.494 42.863 33.715 1.00 39.41 227 SER A CA 1
ATOM 1764 C C . SER A 1 227 ? 27.325 41.626 34.581 1.00 39.44 227 SER A C 1
ATOM 1765 O O . SER A 1 227 ? 27.365 41.719 35.801 1.00 40.57 227 SER A O 1
ATOM 1768 N N . GLN A 1 228 ? 27.128 40.472 33.952 1.00 39.82 228 GLN A N 1
ATOM 1769 C CA . GLN A 1 228 ? 26.939 39.223 34.683 1.00 39.69 228 GLN A CA 1
ATOM 1770 C C . GLN A 1 228 ? 25.962 39.373 35.850 1.00 38.81 228 GLN A C 1
ATOM 1771 O O . GLN A 1 228 ? 26.205 38.870 36.945 1.00 38.18 228 GLN A O 1
ATOM 1777 N N . SER A 1 229 ? 24.853 40.060 35.606 1.00 36.96 229 SER A N 1
ATOM 1778 C CA . SER A 1 229 ? 23.860 40.270 36.643 1.00 36.25 229 SER A CA 1
ATOM 1779 C C . SER A 1 229 ? 22.525 39.634 36.292 1.00 35.03 229 SER A C 1
ATOM 1780 O O . SER A 1 229 ? 22.267 39.293 35.141 1.00 35.19 229 SER A O 1
ATOM 1783 N N . VAL A 1 230 ? 21.678 39.475 37.300 1.00 34.32 230 VAL A N 1
ATOM 1784 C CA . VAL A 1 230 ? 20.368 38.885 37.105 1.00 34.09 230 VAL A CA 1
ATOM 1785 C C . VAL A 1 230 ? 19.585 39.767 36.141 1.00 33.29 230 VAL A C 1
ATOM 1786 O O . VAL A 1 230 ? 19.081 39.301 35.120 1.00 31.65 230 VAL A O 1
ATOM 1790 N N . TRP A 1 231 ? 19.511 41.051 36.477 1.00 33.21 231 TRP A N 1
ATOM 1791 C CA . TRP A 1 231 ? 18.805 42.057 35.686 1.00 33.69 231 TRP A CA 1
ATOM 1792 C C . TRP A 1 231 ? 19.072 41.954 34.182 1.00 33.69 231 TRP A C 1
ATOM 1793 O O . TRP A 1 231 ? 18.190 42.204 33.358 1.00 33.82 231 TRP A O 1
ATOM 1804 N N . SER A 1 232 ? 20.291 41.569 33.831 1.00 32.30 232 SER A N 1
ATOM 1805 C CA . SER A 1 232 ? 20.679 41.477 32.440 1.00 32.04 232 SER A CA 1
ATOM 1806 C C . SER A 1 232 ? 20.646 40.068 31.852 1.00 32.18 232 SER A C 1
ATOM 1807 O O . SER A 1 232 ? 20.242 39.874 30.705 1.00 31.85 232 SER A O 1
ATOM 1810 N N . CYS A 1 233 ? 21.064 39.086 32.643 1.00 31.66 233 CYS A N 1
ATOM 1811 C CA . CYS A 1 233 ? 21.115 37.706 32.187 1.00 28.94 233 CYS A CA 1
ATOM 1812 C C . CYS A 1 233 ? 19.782 36.962 32.117 1.00 29.47 233 CYS A C 1
ATOM 1813 O O . CYS A 1 233 ? 19.554 36.184 31.185 1.00 30.15 233 CYS A O 1
ATOM 1816 N N . VAL A 1 234 ? 18.899 37.181 33.087 1.00 27.71 234 VAL A N 1
ATOM 1817 C CA . VAL A 1 234 ? 17.616 36.494 33.067 1.00 26.38 234 VAL A CA 1
ATOM 1818 C C . VAL A 1 234 ? 16.794 36.910 31.846 1.00 27.57 234 VAL A C 1
ATOM 1819 O O . VAL A 1 234 ? 16.306 36.054 31.103 1.00 26.67 234 VAL A O 1
ATOM 1823 N N . PRO A 1 235 ? 16.632 38.227 31.616 1.00 28.51 235 PRO A N 1
ATOM 1824 C CA . PRO A 1 235 ? 15.858 38.675 30.449 1.00 28.89 235 PRO A CA 1
ATOM 1825 C C . PRO A 1 235 ? 16.464 38.112 29.153 1.00 29.35 235 PRO A C 1
ATOM 1826 O O . PRO A 1 235 ? 15.745 37.670 28.248 1.00 31.46 235 PRO A O 1
ATOM 1830 N N . ALA A 1 236 ? 17.792 38.124 29.074 1.00 27.70 236 ALA A N 1
ATOM 1831 C CA . ALA A 1 236 ? 18.493 37.608 27.908 1.00 26.23 236 ALA A CA 1
ATOM 1832 C C . ALA A 1 236 ? 18.085 36.157 27.651 1.00 26.88 236 ALA A C 1
ATOM 1833 O O . ALA A 1 236 ? 17.864 35.756 26.505 1.00 25.77 236 ALA A O 1
ATOM 1835 N N . THR A 1 237 ? 17.978 35.371 28.720 1.00 26.56 237 THR A N 1
ATOM 1836 C CA . THR A 1 237 ? 17.595 33.974 28.573 1.00 26.90 237 THR A CA 1
ATOM 1837 C C . THR A 1 237 ? 16.173 33.859 28.038 1.00 26.56 237 THR A C 1
ATOM 1838 O O . THR A 1 237 ? 15.907 33.092 27.107 1.00 25.15 237 THR A O 1
ATOM 1842 N N . ILE A 1 238 ? 15.263 34.629 28.623 1.00 26.72 238 ILE A N 1
ATOM 1843 C CA . ILE A 1 238 ? 13.869 34.586 28.202 1.00 28.69 238 ILE A CA 1
ATOM 1844 C C . ILE A 1 238 ? 13.675 35.004 26.743 1.00 28.70 238 ILE A C 1
ATOM 1845 O O . ILE A 1 238 ? 13.008 34.310 25.974 1.00 27.90 238 ILE A O 1
ATOM 1850 N N . TYR A 1 239 ? 14.272 36.122 26.353 1.00 28.26 239 TYR A N 1
ATOM 1851 C CA . TYR A 1 239 ? 14.119 36.585 24.985 1.00 28.67 239 TYR A CA 1
ATOM 1852 C C . TYR A 1 239 ? 14.707 35.651 23.936 1.00 26.99 239 TYR A C 1
ATOM 1853 O O . TYR A 1 239 ? 14.037 35.306 22.960 1.00 24.47 239 TYR A O 1
ATOM 1862 N N . CYS A 1 240 ? 15.957 35.250 24.133 1.00 27.34 240 CYS A N 1
ATOM 1863 C CA . CYS A 1 240 ? 16.626 34.363 23.182 1.00 29.41 240 CYS A CA 1
ATOM 1864 C C . CYS A 1 240 ? 15.993 32.983 23.062 1.00 30.11 240 CYS A C 1
ATOM 1865 O O . CYS A 1 240 ? 15.809 32.474 21.955 1.00 32.12 240 CYS A O 1
ATOM 1868 N N . ASN A 1 241 ? 15.673 32.365 24.192 1.00 29.09 241 ASN A N 1
ATOM 1869 C CA . ASN A 1 241 ? 15.081 31.043 24.138 1.00 28.52 241 ASN A CA 1
ATOM 1870 C C . ASN A 1 241 ? 13.719 31.029 23.461 1.00 28.50 241 ASN A C 1
ATOM 1871 O O . ASN A 1 241 ? 13.347 30.036 22.832 1.00 27.47 241 ASN A O 1
ATOM 1876 N N . ASN A 1 242 ? 12.978 32.127 23.578 1.00 28.62 242 ASN A N 1
ATOM 1877 C CA . ASN A 1 242 ? 11.664 32.188 22.958 1.00 29.43 242 ASN A CA 1
ATOM 1878 C C . ASN A 1 242 ? 11.803 32.466 21.473 1.00 30.33 242 ASN A C 1
ATOM 1879 O O . ASN A 1 242 ? 11.072 31.909 20.648 1.00 30.75 242 ASN A O 1
ATOM 1884 N N . ALA A 1 243 ? 12.770 33.309 21.137 1.00 29.50 243 ALA A N 1
ATOM 1885 C CA . ALA A 1 243 ? 13.025 33.669 19.757 1.00 28.64 243 ALA A CA 1
ATOM 1886 C C . ALA A 1 243 ? 13.753 32.585 18.963 1.00 29.83 243 ALA A C 1
ATOM 1887 O O . ALA A 1 243 ? 13.358 32.269 17.840 1.00 31.60 243 ALA A O 1
ATOM 1889 N N . GLN A 1 244 ? 14.803 32.005 19.538 1.00 28.60 244 GLN A N 1
ATOM 1890 C CA . GLN A 1 244 ? 15.581 31.002 18.820 1.00 27.65 244 GLN A CA 1
ATOM 1891 C C . GLN A 1 244 ? 15.268 29.532 19.063 1.00 27.70 244 GLN A C 1
ATOM 1892 O O . GLN A 1 244 ? 15.519 28.714 18.181 1.00 29.19 2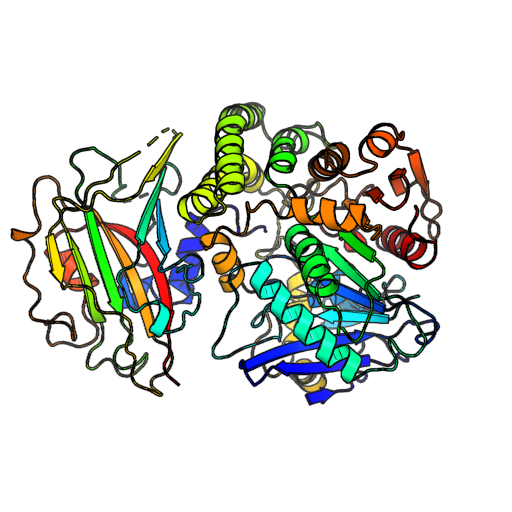44 GLN A O 1
ATOM 1898 N N . LEU A 1 245 ? 14.734 29.180 20.231 1.00 26.61 245 LEU A N 1
ATOM 1899 C CA . LEU A 1 245 ? 14.431 27.776 20.517 1.00 25.75 245 LEU A CA 1
ATOM 1900 C C . LEU A 1 245 ? 12.947 27.378 20.411 1.00 26.80 245 LEU A C 1
ATOM 1901 O O . LEU A 1 245 ? 12.621 26.279 19.957 1.00 26.08 245 LEU A O 1
ATOM 1906 N N . ALA A 1 246 ? 12.054 28.271 20.829 1.00 27.98 246 ALA A N 1
ATOM 1907 C CA . ALA A 1 246 ? 10.613 28.001 20.819 1.00 26.89 246 ALA A CA 1
ATOM 1908 C C . ALA A 1 246 ? 10.014 27.560 19.479 1.00 26.83 246 ALA A C 1
ATOM 1909 O O . ALA A 1 246 ? 9.235 26.610 19.435 1.00 27.53 246 ALA A O 1
ATOM 1911 N N . PRO A 1 247 ? 10.354 28.246 18.374 1.00 26.36 247 PRO A N 1
ATOM 1912 C CA . PRO A 1 247 ? 9.801 27.855 17.072 1.00 26.39 247 PRO A CA 1
ATOM 1913 C C . PRO A 1 247 ? 10.053 26.382 16.768 1.00 27.59 247 PRO A C 1
ATOM 1914 O O . PRO A 1 247 ? 9.124 25.628 16.458 1.00 28.64 247 PRO A O 1
ATOM 1918 N N . TYR A 1 248 ? 11.314 25.977 16.864 1.00 28.05 248 TYR A N 1
ATOM 1919 C CA . TYR A 1 248 ? 11.697 24.595 16.620 1.00 28.41 248 TYR A CA 1
ATOM 1920 C C . TYR A 1 248 ? 10.895 23.664 17.527 1.00 29.53 248 TYR A C 1
ATOM 1921 O O . TYR A 1 248 ? 10.335 22.666 17.069 1.00 29.77 248 TYR A O 1
ATOM 1930 N N . GLN A 1 249 ? 10.822 23.996 18.811 1.00 30.14 249 GLN A N 1
ATOM 1931 C CA . GLN A 1 249 ? 10.095 23.146 19.750 1.00 32.81 249 GLN A CA 1
ATOM 1932 C C . GLN A 1 249 ? 8.610 22.990 19.455 1.00 33.45 249 GLN A C 1
ATOM 1933 O O . GLN A 1 249 ? 8.038 21.918 19.658 1.00 32.71 249 GLN A O 1
ATOM 1939 N N . ARG A 1 250 ? 7.981 24.058 18.986 1.00 35.48 250 ARG A N 1
ATOM 1940 C CA . ARG A 1 250 ? 6.559 24.009 18.691 1.00 37.55 250 ARG A CA 1
ATOM 1941 C C . ARG A 1 250 ? 6.199 23.045 17.561 1.00 35.91 250 ARG A C 1
ATOM 1942 O O . ARG A 1 250 ? 5.052 22.641 17.442 1.00 36.95 250 ARG A O 1
ATOM 1950 N N . THR A 1 251 ? 7.175 22.655 16.747 1.00 34.95 251 THR A N 1
ATOM 1951 C CA . THR A 1 251 ? 6.909 21.732 15.642 1.00 33.23 251 THR A CA 1
ATOM 1952 C C . THR A 1 251 ? 6.806 20.300 16.149 1.00 33.11 251 THR A C 1
ATOM 1953 O O . THR A 1 251 ? 6.484 19.393 15.391 1.00 34.80 251 THR A O 1
ATOM 1957 N N . GLY A 1 252 ? 7.103 20.090 17.423 1.00 32.49 252 GLY A N 1
ATOM 1958 C CA . GLY A 1 252 ? 7.029 18.748 17.970 1.00 32.04 252 GLY A CA 1
ATOM 1959 C C . GLY A 1 252 ? 8.282 17.943 17.698 1.00 32.47 252 GLY A C 1
ATOM 1960 O O . GLY A 1 252 ? 8.379 16.768 18.068 1.00 32.25 252 GLY A O 1
ATOM 1961 N N . ARG A 1 253 ? 9.249 18.584 17.051 1.00 31.84 253 ARG A N 1
ATOM 1962 C CA . ARG A 1 253 ? 10.518 17.945 16.724 1.00 31.81 253 ARG A CA 1
ATOM 1963 C C . ARG A 1 253 ? 11.394 17.777 17.975 1.00 29.90 253 ARG A C 1
ATOM 1964 O O . ARG A 1 253 ? 11.308 18.575 18.907 1.00 29.28 253 ARG A O 1
ATOM 1972 N N . ASN A 1 254 ? 12.238 16.744 17.988 1.00 28.30 254 ASN A N 1
ATOM 1973 C CA . ASN A 1 254 ? 13.120 16.461 19.128 1.00 25.84 254 ASN A CA 1
ATOM 1974 C C . ASN A 1 254 ? 14.294 17.443 19.184 1.00 25.69 254 ASN A C 1
ATOM 1975 O O . ASN A 1 254 ? 15.065 17.538 18.235 1.00 27.09 254 ASN A O 1
ATOM 1980 N N . VAL A 1 255 ? 14.447 18.167 20.289 1.00 24.71 255 VAL A N 1
ATOM 1981 C CA . VAL A 1 255 ? 15.550 19.119 20.386 1.00 25.36 255 VAL A CA 1
ATOM 1982 C C . VAL A 1 255 ? 16.897 18.416 20.549 1.00 26.19 255 VAL A C 1
ATOM 1983 O O . VAL A 1 255 ? 17.951 19.044 20.417 1.00 26.33 255 VAL A O 1
ATOM 1987 N N . TYR A 1 256 ? 16.859 17.112 20.816 1.00 25.08 256 TYR A N 1
ATOM 1988 C CA . TYR A 1 256 ? 18.075 16.330 20.990 1.00 25.54 256 TYR A CA 1
ATOM 1989 C C . TYR A 1 256 ? 18.493 15.559 19.731 1.00 26.50 256 TYR A C 1
ATOM 1990 O O . TYR A 1 256 ? 19.647 15.141 19.603 1.00 25.67 256 TYR A O 1
ATOM 1999 N N . ASP A 1 257 ? 17.554 15.367 18.811 1.00 25.26 257 ASP A N 1
ATOM 2000 C CA . ASP A 1 257 ? 17.841 14.652 17.574 1.00 25.85 257 ASP A CA 1
ATOM 2001 C C . ASP A 1 257 ? 16.911 15.178 16.487 1.00 26.34 257 ASP A C 1
ATOM 2002 O O . ASP A 1 257 ? 15.731 14.826 16.448 1.00 27.45 257 ASP A O 1
ATOM 2007 N N . ILE A 1 258 ? 17.455 16.017 15.607 1.00 23.76 258 ILE A N 1
ATOM 2008 C CA . ILE A 1 258 ? 16.684 16.642 14.534 1.00 24.03 258 ILE A CA 1
ATOM 2009 C C . ILE A 1 258 ? 15.954 15.680 13.583 1.00 24.55 258 ILE A C 1
ATOM 2010 O O . ILE A 1 258 ? 15.042 16.080 12.851 1.00 23.56 258 ILE A O 1
ATOM 2015 N N . ARG A 1 259 ? 16.347 14.414 13.608 1.00 23.61 259 ARG A N 1
ATOM 2016 C CA . ARG A 1 259 ? 15.731 13.412 12.760 1.00 23.67 259 ARG A CA 1
ATOM 2017 C C . ARG A 1 259 ? 14.488 12.802 13.404 1.00 25.96 259 ARG A C 1
ATOM 2018 O O . ARG A 1 259 ? 13.729 12.102 12.741 1.00 27.84 259 ARG A O 1
ATOM 2026 N N . LYS A 1 260 ? 14.280 13.059 14.693 1.00 27.19 260 LYS A N 1
ATOM 2027 C CA . LYS A 1 260 ? 13.147 12.486 15.411 1.00 27.50 260 LYS A CA 1
ATOM 2028 C C . LYS A 1 260 ? 12.141 13.480 15.957 1.00 30.94 260 LYS A C 1
ATOM 2029 O O . LYS A 1 260 ? 12.364 14.694 15.974 1.00 32.05 260 LYS A O 1
ATOM 2035 N N . ASP A 1 261 ? 11.024 12.941 16.425 1.00 34.10 261 ASP A N 1
ATOM 2036 C CA . ASP A 1 261 ? 9.999 13.762 17.034 1.00 37.60 261 ASP A CA 1
ATOM 2037 C C . ASP A 1 261 ? 10.108 13.534 18.523 1.00 38.28 261 ASP A C 1
ATOM 2038 O O . ASP A 1 261 ? 10.425 12.434 18.969 1.00 38.07 261 ASP A O 1
ATOM 2043 N N . CYS A 1 262 ? 9.877 14.583 19.296 1.00 40.28 262 CYS A N 1
ATOM 2044 C CA . CYS A 1 262 ? 9.953 14.453 20.733 1.00 41.72 262 CYS A CA 1
ATOM 2045 C C . CYS A 1 262 ? 8.769 13.627 21.188 1.00 46.30 262 CYS A C 1
ATOM 2046 O O . CYS A 1 262 ? 7.623 14.049 21.043 1.00 48.26 262 CYS A O 1
ATOM 2049 N N . GLU A 1 263 ? 9.037 12.450 21.737 1.00 50.86 263 GLU A N 1
ATOM 2050 C CA . GLU A 1 263 ? 7.963 11.580 22.197 1.00 55.60 263 GLU A CA 1
ATOM 2051 C C . GLU A 1 263 ? 8.247 10.986 23.566 1.00 57.45 263 GLU A C 1
ATOM 2052 O O . GLU A 1 263 ? 9.348 10.506 23.826 1.00 59.22 263 GLU A O 1
ATOM 2058 N N . GLY A 1 264 ? 7.248 11.025 24.441 1.00 58.68 264 GLY A N 1
ATOM 2059 C CA . GLY A 1 264 ? 7.425 10.472 25.769 1.00 60.05 264 GLY A CA 1
ATOM 2060 C C . GLY A 1 264 ? 7.351 11.498 26.881 1.00 61.85 264 GLY A C 1
ATOM 2061 O O . GLY A 1 264 ? 6.415 12.300 26.946 1.00 62.67 264 GLY A O 1
ATOM 2062 N N . GLY A 1 265 ? 8.352 11.474 27.757 1.00 62.26 265 GLY A N 1
ATOM 2063 C CA . GLY A 1 265 ? 8.383 12.400 28.875 1.00 61.52 265 GLY A CA 1
ATOM 2064 C C . GLY A 1 265 ? 8.930 13.784 28.575 1.00 60.83 265 GLY A C 1
ATOM 2065 O O . GLY A 1 265 ? 8.896 14.271 27.439 1.00 58.85 265 GLY A O 1
ATOM 2066 N N . ASN A 1 266 ? 9.438 14.421 29.622 1.00 60.62 266 ASN A N 1
ATOM 2067 C CA . ASN A 1 266 ? 9.986 15.761 29.510 1.00 60.50 266 ASN A CA 1
ATOM 2068 C C . ASN A 1 266 ? 11.311 15.723 28.765 1.00 59.05 266 ASN A C 1
ATOM 2069 O O . ASN A 1 266 ? 11.872 16.773 28.446 1.00 60.84 266 ASN A O 1
ATOM 2074 N N . LEU A 1 267 ? 11.814 14.522 28.487 1.00 55.75 267 LEU A N 1
ATOM 2075 C CA . LEU A 1 267 ? 13.098 14.399 27.808 1.00 51.36 267 LEU A CA 1
ATOM 2076 C C . LEU A 1 267 ? 13.071 13.797 26.408 1.00 47.94 267 LEU A C 1
ATOM 2077 O O . LEU A 1 267 ? 14.121 13.58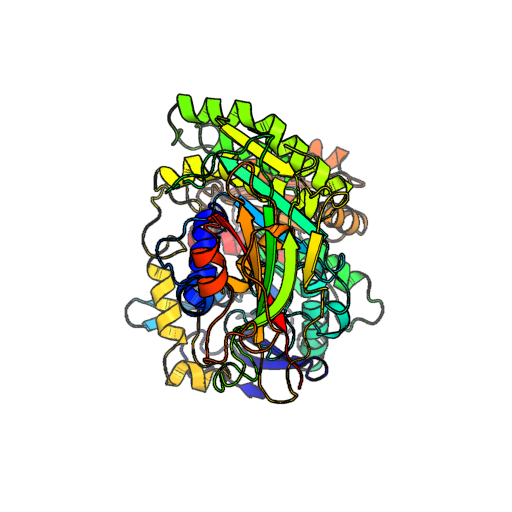3 25.805 1.00 48.47 267 LEU A O 1
ATOM 2082 N N . CYS A 1 268 ? 11.874 13.519 25.900 1.00 43.38 268 CYS A N 1
ATOM 2083 C CA . CYS A 1 268 ? 11.698 12.993 24.547 1.00 38.81 268 CYS A CA 1
ATOM 2084 C C . CYS A 1 268 ? 12.176 11.574 24.249 1.00 36.70 268 CYS A C 1
ATOM 2085 O O . CYS A 1 268 ? 12.080 11.119 23.113 1.00 35.76 268 CYS A O 1
ATOM 2088 N N . TYR A 1 269 ? 12.700 10.877 25.247 1.00 35.15 269 TYR A N 1
ATOM 2089 C CA . TYR A 1 269 ? 13.149 9.502 25.049 1.00 33.99 269 TYR A CA 1
ATOM 2090 C C . TYR A 1 269 ? 12.388 8.615 26.034 1.00 35.09 269 TYR A C 1
ATOM 2091 O O . TYR A 1 269 ? 12.778 8.478 27.196 1.00 35.01 269 TYR A O 1
ATOM 2100 N N . PRO A 1 270 ? 11.282 8.004 25.574 1.00 35.99 270 PRO A N 1
ATOM 2101 C CA . PRO A 1 270 ? 10.411 7.122 26.358 1.00 36.31 270 PRO A CA 1
ATOM 2102 C C . PRO A 1 270 ? 11.150 6.150 27.259 1.00 35.83 270 PRO A C 1
ATOM 2103 O O . PRO A 1 270 ? 10.778 5.950 28.413 1.00 37.57 270 PRO A O 1
ATOM 2107 N N . THR A 1 271 ? 12.201 5.552 26.723 1.00 35.39 271 THR A N 1
ATOM 2108 C CA . THR A 1 271 ? 12.996 4.587 27.462 1.00 35.66 271 THR A CA 1
ATOM 2109 C C . THR A 1 271 ? 13.632 5.076 28.768 1.00 35.09 271 THR A C 1
ATOM 2110 O O . THR A 1 271 ? 13.898 4.268 29.656 1.00 35.63 271 THR A O 1
ATOM 2114 N N . LEU A 1 272 ? 13.883 6.376 28.902 1.00 33.82 272 LEU A N 1
ATOM 2115 C CA . LEU A 1 272 ? 14.484 6.862 30.136 1.00 34.40 272 LEU A CA 1
ATOM 2116 C C . LEU A 1 272 ? 13.626 6.447 31.326 1.00 34.15 272 LEU A C 1
ATOM 2117 O O . LEU A 1 272 ? 14.135 6.193 32.418 1.00 32.61 272 LEU A O 1
ATOM 2122 N N . GLN A 1 273 ? 12.319 6.378 31.099 1.00 34.09 273 GLN A N 1
ATOM 2123 C CA . GLN A 1 273 ? 11.366 5.998 32.135 1.00 34.26 273 GLN A CA 1
ATOM 2124 C C . GLN A 1 273 ? 11.767 4.649 32.737 1.00 33.23 273 GLN A C 1
ATOM 2125 O O . GLN A 1 273 ? 11.695 4.443 33.957 1.00 31.19 273 GLN A O 1
ATOM 2131 N N . ASP A 1 274 ? 12.203 3.734 31.877 1.00 31.37 274 ASP A N 1
ATOM 2132 C CA . ASP A 1 274 ? 12.622 2.426 32.341 1.00 31.89 274 ASP A CA 1
ATOM 2133 C C . ASP A 1 274 ? 13.698 2.489 33.411 1.00 32.31 274 ASP A C 1
ATOM 2134 O O . ASP A 1 274 ? 13.603 1.778 34.410 1.00 34.34 274 ASP A O 1
ATOM 2139 N N . ILE A 1 275 ? 14.722 3.321 33.230 1.00 31.23 275 ILE A N 1
ATOM 2140 C CA . ILE A 1 275 ? 15.745 3.380 34.263 1.00 31.57 275 ILE A CA 1
ATOM 2141 C C . ILE A 1 275 ? 15.183 4.028 35.529 1.00 31.62 275 ILE A C 1
ATOM 2142 O O . ILE A 1 275 ? 15.579 3.668 36.639 1.00 31.75 275 ILE A O 1
ATOM 2147 N N . ASP A 1 276 ? 14.256 4.971 35.373 1.00 32.32 276 ASP A N 1
ATOM 2148 C CA . ASP A 1 276 ? 13.637 5.606 36.539 1.00 33.55 276 ASP A CA 1
ATOM 2149 C C . ASP A 1 276 ? 12.915 4.529 37.361 1.00 33.40 276 ASP A C 1
ATOM 2150 O O . ASP A 1 276 ? 13.013 4.491 38.592 1.00 32.41 276 ASP A O 1
ATOM 2155 N N . ASP A 1 277 ? 12.192 3.645 36.680 1.00 31.52 277 ASP A N 1
ATOM 2156 C CA . ASP A 1 277 ? 11.485 2.598 37.392 1.00 32.28 277 ASP A CA 1
ATOM 2157 C C . ASP A 1 277 ? 12.455 1.600 38.012 1.00 31.15 277 ASP A C 1
ATOM 2158 O O . ASP A 1 277 ? 12.203 1.066 39.091 1.00 31.32 277 ASP A O 1
ATOM 2163 N N . TYR A 1 278 ? 13.566 1.350 37.334 1.00 29.17 278 TYR A N 1
ATOM 2164 C CA . TYR A 1 278 ? 14.549 0.415 37.849 1.00 27.68 278 TYR A CA 1
ATOM 2165 C C . TYR A 1 278 ? 15.180 0.956 39.129 1.00 26.99 278 TYR A C 1
ATOM 2166 O O . TYR A 1 278 ? 15.300 0.233 40.114 1.00 28.13 278 TYR A O 1
ATOM 2175 N N . LEU A 1 279 ? 15.567 2.229 39.116 1.00 26.02 279 LEU A N 1
ATOM 2176 C CA . LEU A 1 279 ? 16.190 2.857 40.277 1.00 25.91 279 LEU A CA 1
ATOM 2177 C C . LEU A 1 279 ? 15.252 3.066 41.457 1.00 26.02 279 LEU A C 1
ATOM 2178 O O . LEU A 1 279 ? 15.712 3.293 42.577 1.00 26.94 279 LEU A O 1
ATOM 2183 N N . ASN A 1 280 ? 13.946 2.992 41.214 1.00 25.79 280 ASN A N 1
ATOM 2184 C CA . ASN A 1 280 ? 12.967 3.178 42.282 1.00 26.49 280 ASN A CA 1
ATOM 2185 C C . ASN A 1 280 ? 12.505 1.882 42.932 1.00 27.27 280 ASN A C 1
ATOM 2186 O O . ASN A 1 280 ? 11.666 1.903 43.833 1.00 28.09 280 ASN A O 1
ATOM 2191 N N . GLN A 1 281 ? 13.043 0.751 42.485 1.00 26.75 281 GLN A N 1
ATOM 2192 C CA . GLN A 1 281 ? 12.658 -0.520 43.077 1.00 27.56 281 GLN A CA 1
ATOM 2193 C C . GLN A 1 281 ? 13.196 -0.640 44.506 1.00 27.72 281 GLN A C 1
ATOM 2194 O O . GLN A 1 281 ? 14.266 -0.119 44.831 1.00 29.34 281 GLN A O 1
ATOM 2200 N N . ASP A 1 282 ? 12.442 -1.328 45.353 1.00 26.98 282 ASP A N 1
ATOM 2201 C CA . ASP A 1 282 ? 12.807 -1.523 46.749 1.00 26.82 282 ASP A CA 1
ATOM 2202 C C . ASP A 1 282 ? 14.195 -2.151 46.929 1.00 27.86 282 ASP A C 1
ATOM 2203 O O . ASP A 1 282 ? 15.009 -1.653 47.710 1.00 27.64 282 ASP A O 1
ATOM 2208 N N . TYR A 1 283 ? 14.477 -3.234 46.208 1.00 27.59 283 TYR A N 1
ATOM 2209 C CA . TYR A 1 283 ? 15.768 -3.889 46.369 1.00 28.41 283 TYR A CA 1
ATOM 2210 C C . TYR A 1 283 ? 16.940 -3.128 45.765 1.00 29.04 283 TYR A C 1
ATOM 2211 O O . TYR A 1 283 ? 18.068 -3.234 46.256 1.00 29.47 283 TYR A O 1
ATOM 2220 N N . VAL A 1 284 ? 16.688 -2.358 44.710 1.00 29.20 284 VAL A N 1
ATOM 2221 C CA . VAL A 1 284 ? 17.768 -1.589 44.098 1.00 28.89 284 VAL A CA 1
ATOM 2222 C C . VAL A 1 284 ? 18.151 -0.419 45.007 1.00 29.19 284 VAL A C 1
ATOM 2223 O O . VAL A 1 284 ? 19.335 -0.198 45.267 1.00 28.28 284 VAL A O 1
ATOM 2227 N N . LYS A 1 285 ? 17.158 0.319 45.502 1.00 29.56 285 LYS A N 1
ATOM 2228 C CA . LYS A 1 285 ? 17.445 1.444 46.388 1.00 31.50 285 LYS A CA 1
ATOM 2229 C C . LYS A 1 285 ? 18.245 0.976 47.595 1.00 32.33 285 LYS A C 1
ATOM 2230 O O . LYS A 1 285 ? 19.233 1.599 47.980 1.00 33.00 285 LYS A O 1
ATOM 2236 N N . GLU A 1 286 ? 17.821 -0.135 48.184 1.00 33.48 286 GLU A N 1
ATOM 2237 C CA . GLU A 1 286 ? 18.509 -0.688 49.343 1.00 34.65 286 GLU A CA 1
ATOM 2238 C C . GLU A 1 286 ? 19.943 -1.117 49.012 1.00 34.07 286 GLU A C 1
ATOM 2239 O O . GLU A 1 286 ? 20.893 -0.705 49.674 1.00 33.70 286 GLU A O 1
ATOM 2245 N N . ALA A 1 287 ? 20.091 -1.950 47.990 1.00 32.63 287 ALA A N 1
ATOM 2246 C CA . ALA A 1 287 ? 21.400 -2.440 47.594 1.00 32.52 287 ALA A CA 1
ATOM 2247 C C . ALA A 1 287 ? 22.366 -1.300 47.322 1.00 33.49 287 ALA A C 1
ATOM 2248 O O . ALA A 1 287 ? 23.573 -1.432 47.503 1.00 34.51 287 ALA A O 1
ATOM 2250 N N . VAL A 1 288 ? 21.828 -0.171 46.893 1.00 33.45 288 VAL A N 1
ATOM 2251 C CA . VAL A 1 288 ? 22.663 0.965 46.560 1.00 32.66 288 VAL A CA 1
ATOM 2252 C C . VAL A 1 288 ? 22.905 1.909 47.736 1.00 33.13 288 VAL A C 1
ATOM 2253 O O . VAL A 1 288 ? 23.794 2.760 47.680 1.00 33.40 288 VAL A O 1
ATOM 2257 N N . GLY A 1 289 ? 22.115 1.755 48.795 1.00 31.90 289 GLY A N 1
ATOM 2258 C CA . GLY A 1 289 ? 22.270 2.599 49.967 1.00 32.22 289 GLY A CA 1
ATOM 2259 C C . GLY A 1 289 ? 21.665 3.981 49.820 1.00 33.53 289 GLY A C 1
ATOM 2260 O O . GLY A 1 289 ? 22.097 4.937 50.463 1.00 33.71 289 GLY A O 1
ATOM 2261 N N . ALA A 1 290 ? 20.649 4.094 48.979 1.00 34.66 290 ALA A N 1
ATOM 2262 C CA . ALA A 1 290 ? 20.016 5.383 48.751 1.00 36.31 290 ALA A CA 1
ATOM 2263 C C . ALA A 1 290 ? 19.397 5.903 50.037 1.00 37.26 290 ALA A C 1
ATOM 2264 O O . ALA A 1 290 ? 18.780 5.151 50.782 1.00 38.02 290 ALA A O 1
ATOM 2266 N N . GLU A 1 291 ? 19.579 7.192 50.302 1.00 39.06 291 GLU A N 1
ATOM 2267 C CA . GLU A 1 291 ? 19.012 7.804 51.494 1.00 40.41 291 GLU A CA 1
ATOM 2268 C C . GLU A 1 291 ? 17.895 8.750 51.088 1.00 41.28 291 GLU A C 1
ATOM 2269 O O . GLU A 1 291 ? 17.423 9.552 51.886 1.00 42.08 291 GLU A O 1
ATOM 2275 N N . VAL A 1 292 ? 17.479 8.642 49.833 1.00 41.85 292 VAL A N 1
ATOM 2276 C CA . VAL A 1 292 ? 16.398 9.461 49.306 1.00 42.70 292 VAL A CA 1
ATOM 2277 C C . VAL A 1 292 ? 15.273 8.508 48.927 1.00 43.84 292 VAL A C 1
ATOM 2278 O O . VAL A 1 292 ? 15.515 7.448 48.366 1.00 45.51 292 VAL A O 1
ATOM 2282 N N . ASP A 1 293 ? 14.045 8.890 49.239 1.00 44.88 293 ASP A N 1
ATOM 2283 C CA . ASP A 1 293 ? 12.880 8.058 48.975 1.00 46.95 293 ASP A CA 1
ATOM 2284 C C . ASP A 1 293 ? 12.510 7.801 47.504 1.00 45.35 293 ASP A C 1
ATOM 2285 O O . ASP A 1 293 ? 12.292 6.657 47.109 1.00 45.16 293 ASP A O 1
ATOM 2290 N N . HIS A 1 294 ? 12.426 8.858 46.702 1.00 43.37 294 HIS A N 1
ATOM 2291 C CA . HIS A 1 294 ? 12.045 8.730 45.297 1.00 41.05 294 HIS A CA 1
ATOM 2292 C C . HIS A 1 294 ? 13.132 9.243 44.359 1.00 39.73 294 HIS A C 1
ATOM 2293 O O . HIS A 1 294 ? 13.678 10.328 44.558 1.00 41.46 294 HIS A O 1
ATOM 2300 N N . TYR A 1 295 ? 13.441 8.468 43.328 1.00 36.16 295 TYR A N 1
ATOM 2301 C CA . TYR A 1 295 ? 14.458 8.879 42.379 1.00 34.12 295 TYR A CA 1
ATOM 2302 C C . TYR A 1 295 ? 13.847 9.463 41.107 1.00 34.56 295 TYR A C 1
ATOM 2303 O O . TYR A 1 295 ? 12.796 9.013 40.652 1.00 34.76 295 TYR A O 1
ATOM 2312 N N . GLU A 1 296 ? 14.514 10.469 40.545 1.00 34.39 296 GLU A N 1
ATOM 2313 C CA . GLU A 1 296 ? 14.072 11.132 39.316 1.00 34.89 296 GLU A CA 1
ATOM 2314 C C . GLU A 1 296 ? 15.270 11.462 38.446 1.00 33.76 296 GLU A C 1
ATOM 2315 O O . GLU A 1 296 ? 16.308 11.877 38.959 1.00 34.72 296 GLU A O 1
ATOM 2321 N N . SER A 1 297 ? 15.119 11.296 37.136 1.00 30.86 297 SER A N 1
ATOM 2322 C CA . SER A 1 297 ? 16.189 11.599 36.197 1.00 28.66 297 SER A CA 1
ATOM 2323 C C . SER A 1 297 ? 16.674 13.032 36.352 1.00 27.73 297 SER A C 1
ATOM 2324 O O . SER A 1 297 ? 17.871 13.274 36.476 1.00 28.35 297 SER A O 1
ATOM 2327 N N . CYS A 1 298 ? 15.754 13.986 36.332 1.00 25.43 298 CYS A N 1
ATOM 2328 C CA . CYS A 1 298 ? 16.151 15.375 36.511 1.00 25.39 298 CYS A CA 1
ATOM 2329 C C . CYS A 1 298 ? 15.328 16.026 37.609 1.00 25.73 298 CYS A C 1
ATOM 2330 O O . CYS A 1 298 ? 14.214 15.608 37.907 1.00 25.70 298 CYS A O 1
ATOM 2333 N N . ASN A 1 299 ? 15.902 17.049 38.221 1.00 25.73 299 ASN A N 1
ATOM 2334 C CA . ASN A 1 299 ? 15.215 17.799 39.248 1.00 25.97 299 ASN A CA 1
ATOM 2335 C C . ASN A 1 299 ? 14.959 19.147 38.574 1.00 25.61 299 ASN A C 1
ATOM 2336 O O . ASN A 1 299 ? 15.890 19.925 38.351 1.00 24.65 299 ASN A O 1
ATOM 2341 N N . PHE A 1 300 ? 13.704 19.418 38.234 1.00 25.10 300 PHE A N 1
ATOM 2342 C CA . PHE A 1 300 ? 13.376 20.654 37.545 1.00 24.97 300 PHE A CA 1
ATOM 2343 C C . PHE A 1 300 ? 13.318 21.899 38.400 1.00 25.42 300 PHE A C 1
ATOM 2344 O O . PHE A 1 300 ? 13.214 23.009 37.882 1.00 26.44 300 PHE A O 1
ATOM 2352 N N . ASP A 1 301 ? 13.402 21.723 39.711 1.00 25.88 301 ASP A N 1
ATOM 2353 C CA . ASP A 1 301 ? 13.434 22.871 40.587 1.00 25.54 301 ASP A CA 1
ATOM 2354 C C . ASP A 1 301 ? 14.832 23.481 40.470 1.00 27.33 301 ASP A C 1
ATOM 2355 O O . ASP A 1 301 ? 14.958 24.685 40.225 1.00 27.20 301 ASP A O 1
ATOM 2360 N N . ILE A 1 302 ? 15.884 22.664 40.618 1.00 27.09 302 ILE A N 1
ATOM 2361 C CA . ILE A 1 302 ? 17.232 23.224 40.527 1.00 28.77 302 ILE A CA 1
ATOM 2362 C C . ILE A 1 302 ? 17.483 23.697 39.099 1.00 28.93 302 ILE A C 1
ATOM 2363 O O . ILE A 1 302 ? 18.316 24.577 38.864 1.00 29.37 302 ILE A O 1
ATOM 2368 N N . ASN A 1 303 ? 16.746 23.126 38.149 1.00 28.81 303 ASN A N 1
ATOM 2369 C CA . ASN A 1 303 ? 16.861 23.534 36.753 1.00 29.45 303 ASN A CA 1
ATOM 2370 C C . ASN A 1 303 ? 16.344 24.983 36.669 1.00 29.97 303 ASN A C 1
ATOM 2371 O O . ASN A 1 303 ? 16.978 25.859 36.063 1.00 28.58 303 ASN A O 1
ATOM 2376 N N . ARG A 1 304 ? 15.197 25.232 37.298 1.00 29.26 304 ARG A N 1
ATOM 2377 C CA . ARG A 1 304 ? 14.616 26.570 37.310 1.00 28.76 304 ARG A CA 1
ATOM 2378 C C . ARG A 1 304 ? 15.456 27.496 38.181 1.00 28.98 304 ARG A C 1
ATOM 2379 O O . ARG A 1 304 ? 15.536 28.700 37.924 1.00 28.98 304 ARG A O 1
ATOM 2387 N N . ASN A 1 305 ? 16.070 26.944 39.223 1.00 27.68 305 ASN A N 1
ATOM 2388 C CA . ASN A 1 305 ? 16.898 27.765 40.086 1.00 27.00 305 ASN A CA 1
ATOM 2389 C C . ASN A 1 305 ? 18.000 28.390 39.245 1.00 26.51 305 ASN A C 1
ATOM 2390 O O . ASN A 1 305 ? 18.216 29.595 39.299 1.00 27.34 305 ASN A O 1
ATOM 2395 N N . PHE A 1 306 ? 18.689 27.574 38.455 1.00 24.78 306 PHE A N 1
ATOM 2396 C CA . PHE A 1 306 ? 19.754 28.098 37.619 1.00 23.57 306 PHE A CA 1
ATOM 2397 C C . PHE A 1 306 ? 19.213 29.115 36.622 1.00 25.28 306 PHE A C 1
ATOM 2398 O O . PHE A 1 306 ? 19.807 30.174 36.428 1.00 25.36 306 PHE A O 1
ATOM 2406 N N . LEU A 1 307 ? 18.087 28.792 35.990 1.00 26.08 307 LEU A N 1
ATOM 2407 C CA . LEU A 1 307 ? 17.483 29.681 35.003 1.00 26.77 307 LEU A CA 1
ATOM 2408 C C . LEU A 1 307 ? 17.144 31.057 35.540 1.00 27.20 307 LEU A C 1
ATOM 2409 O O . LEU A 1 307 ? 17.550 32.072 34.975 1.00 26.95 3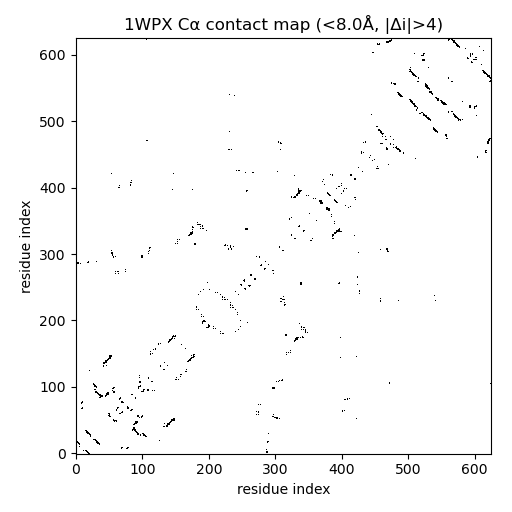07 LEU A O 1
ATOM 2414 N N . PHE A 1 308 ? 16.387 31.092 36.628 1.00 28.83 308 PHE A N 1
ATOM 2415 C CA . PHE A 1 308 ? 15.972 32.359 37.220 1.00 29.31 308 PHE A CA 1
ATOM 2416 C C . PHE A 1 308 ? 17.081 33.061 37.988 1.00 28.22 308 PHE A C 1
ATOM 2417 O O . PHE A 1 308 ? 16.853 34.098 38.594 1.00 31.69 308 PHE A O 1
ATOM 2425 N N . ALA A 1 309 ? 18.281 32.497 37.953 1.00 26.00 309 ALA A N 1
ATOM 2426 C CA . ALA A 1 309 ? 19.424 33.100 38.621 1.00 25.59 309 ALA A CA 1
ATOM 2427 C C . ALA A 1 309 ? 20.346 33.686 37.548 1.00 27.52 309 ALA A C 1
ATOM 2428 O O . ALA A 1 309 ? 21.361 34.309 37.866 1.00 28.64 309 ALA A O 1
ATOM 2430 N N . GLY A 1 310 ? 19.985 33.471 36.282 1.00 26.56 310 GLY A N 1
ATOM 2431 C CA . GLY A 1 310 ? 20.757 33.994 35.166 1.00 27.94 310 GLY A CA 1
ATOM 2432 C C . GLY A 1 310 ? 22.028 33.250 34.775 1.00 29.00 310 GLY A C 1
ATOM 2433 O O . GLY A 1 310 ? 22.870 33.788 34.058 1.00 30.11 310 GLY A O 1
ATOM 2434 N N . ASP A 1 311 ? 22.165 32.007 35.216 1.00 28.28 311 ASP A N 1
ATOM 2435 C CA . ASP A 1 311 ? 23.360 31.223 34.921 1.00 27.74 311 ASP A CA 1
ATOM 2436 C C . ASP A 1 311 ? 23.487 30.780 33.467 1.00 26.69 311 ASP A C 1
ATOM 2437 O O . ASP A 1 311 ? 24.590 30.581 32.957 1.00 26.77 311 ASP A O 1
ATOM 2442 N N . TRP A 1 312 ? 22.351 30.618 32.807 1.00 25.98 312 TRP A N 1
ATOM 2443 C CA . TRP A 1 312 ? 22.323 30.151 31.429 1.00 25.49 312 TRP A CA 1
ATOM 2444 C C . TRP A 1 312 ? 23.175 30.964 30.445 1.00 26.58 312 TRP A C 1
ATOM 2445 O O . TRP A 1 312 ? 23.918 30.387 29.652 1.00 26.45 312 TRP A O 1
ATOM 2456 N N . MET A 1 313 ? 23.103 32.291 30.511 1.00 26.36 313 MET A N 1
ATOM 2457 C CA . MET A 1 313 ? 23.857 33.129 29.576 1.00 27.75 313 MET A CA 1
ATOM 2458 C C . MET A 1 313 ? 25.210 33.686 30.029 1.00 28.87 313 MET A C 1
ATOM 2459 O O . MET A 1 313 ? 25.755 34.567 29.359 1.00 27.83 313 MET A O 1
ATOM 2464 N N . LYS A 1 314 ? 25.761 33.194 31.139 1.00 29.44 314 LYS A N 1
ATOM 2465 C CA . LYS A 1 314 ? 27.052 33.705 31.612 1.00 29.91 314 LYS A CA 1
ATOM 2466 C C . LYS A 1 314 ? 28.187 33.332 30.659 1.00 29.84 314 LYS A C 1
ATOM 2467 O O . LYS A 1 314 ? 28.120 32.319 29.965 1.00 29.69 314 LYS A O 1
ATOM 2473 N N . PRO A 1 315 ? 29.250 34.155 30.618 1.00 30.15 315 PRO A N 1
ATOM 2474 C CA . PRO A 1 315 ? 30.430 33.957 29.764 1.00 30.07 315 PRO A CA 1
ATOM 2475 C C . PRO A 1 315 ? 31.474 33.007 30.358 1.00 30.36 315 PRO A C 1
ATOM 2476 O O . PRO A 1 315 ? 32.640 33.380 30.521 1.00 31.56 315 PRO A O 1
ATOM 2480 N N . TYR A 1 316 ? 31.059 31.785 30.668 1.00 28.39 316 TYR A N 1
ATOM 2481 C CA . TYR A 1 316 ? 31.957 30.806 31.246 1.00 27.62 316 TYR A CA 1
ATOM 2482 C C . TYR A 1 316 ? 33.010 30.313 30.273 1.00 28.96 316 TYR A C 1
ATOM 2483 O O . TYR A 1 316 ? 33.997 29.701 30.685 1.00 30.15 316 TYR A O 1
ATOM 2492 N N . HIS A 1 317 ? 32.815 30.577 28.985 1.00 28.79 317 HIS A N 1
ATOM 2493 C CA . HIS A 1 317 ? 33.791 30.141 27.987 1.00 28.94 317 HIS A CA 1
ATOM 2494 C C . HIS A 1 317 ? 35.164 30.770 28.242 1.00 28.34 317 HIS A C 1
ATOM 2495 O O . HIS A 1 317 ? 36.196 30.184 27.905 1.00 29.27 317 HIS A O 1
ATOM 2502 N N . THR A 1 318 ? 35.185 31.956 28.846 1.00 26.62 318 THR A N 1
ATOM 2503 C CA . THR A 1 318 ? 36.459 32.603 29.123 1.00 26.26 318 THR A CA 1
ATOM 2504 C C . THR A 1 318 ? 37.345 31.695 29.969 1.00 26.49 318 THR A C 1
ATOM 2505 O O . THR A 1 318 ? 38.568 31.812 29.932 1.00 28.22 318 THR A O 1
ATOM 2509 N N . ALA A 1 319 ? 36.738 30.784 30.727 1.00 25.50 319 ALA A N 1
ATOM 2510 C CA . ALA A 1 319 ? 37.527 29.874 31.549 1.00 25.83 319 ALA A CA 1
ATOM 2511 C C . ALA A 1 319 ? 38.302 28.915 30.658 1.00 27.20 319 ALA A C 1
ATOM 2512 O O . ALA A 1 319 ? 39.377 28.447 31.027 1.00 26.59 319 ALA A O 1
ATOM 2514 N N . VAL A 1 320 ? 37.750 28.614 29.487 1.00 27.53 320 VAL A N 1
ATOM 2515 C CA . VAL A 1 320 ? 38.427 27.712 28.572 1.00 30.03 320 VAL A CA 1
ATOM 2516 C C . VAL A 1 320 ? 39.751 28.326 28.132 1.00 31.82 320 VAL A C 1
ATOM 2517 O O . VAL A 1 320 ? 40.759 27.624 28.027 1.00 33.69 320 VAL A O 1
ATOM 2521 N N . THR A 1 321 ? 39.756 29.634 27.880 1.00 32.44 321 THR A N 1
ATOM 2522 C CA . THR A 1 321 ? 40.981 30.310 27.468 1.00 34.32 321 THR A CA 1
ATOM 2523 C C . THR A 1 321 ? 42.071 30.129 28.528 1.00 35.80 321 THR A C 1
ATOM 2524 O O . THR A 1 321 ? 43.213 29.796 28.207 1.00 35.38 321 THR A O 1
ATOM 2528 N N . ASP A 1 322 ? 41.719 30.353 29.791 1.00 36.46 322 ASP A N 1
ATOM 2529 C CA . ASP A 1 322 ? 42.681 30.188 30.870 1.00 37.63 322 ASP A CA 1
ATOM 2530 C C . ASP A 1 322 ? 43.225 28.769 30.822 1.00 37.56 322 ASP A C 1
ATOM 2531 O O . ASP A 1 322 ? 44.436 28.562 30.736 1.00 39.88 322 ASP A O 1
ATOM 2536 N N . LEU A 1 323 ? 42.329 27.790 30.863 1.00 36.34 323 LEU A N 1
ATOM 2537 C CA . LEU A 1 323 ? 42.738 26.389 30.837 1.00 36.48 323 LEU A CA 1
ATOM 2538 C C . LEU A 1 323 ? 43.679 26.078 29.667 1.00 36.31 323 LEU A C 1
ATOM 2539 O O . LEU A 1 323 ? 44.783 25.576 29.876 1.00 36.04 323 LEU A O 1
ATOM 2544 N N . LEU A 1 324 ? 43.253 26.379 28.443 1.00 35.65 324 LEU A N 1
ATOM 2545 C CA . LEU A 1 324 ? 44.093 26.129 27.274 1.00 35.79 324 LEU A CA 1
ATOM 2546 C C . LEU A 1 324 ? 45.457 26.806 27.396 1.00 36.08 324 LEU A C 1
ATOM 2547 O O . LEU A 1 324 ? 46.483 26.207 27.062 1.00 36.43 324 LEU A O 1
ATOM 2552 N N . ASN A 1 325 ? 45.477 28.050 27.867 1.00 35.58 325 ASN A N 1
ATOM 2553 C CA . ASN A 1 325 ? 46.744 28.760 28.015 1.00 35.89 325 ASN A CA 1
ATOM 2554 C C . ASN A 1 325 ? 47.659 28.062 29.011 1.00 37.14 325 ASN A C 1
ATOM 2555 O O . ASN A 1 325 ? 48.879 28.231 28.959 1.00 37.01 325 ASN A O 1
ATOM 2560 N N . GLN A 1 326 ? 47.069 27.277 29.910 1.00 37.66 326 GLN A N 1
ATOM 2561 C CA . GLN A 1 326 ? 47.843 26.537 30.896 1.00 38.56 326 GLN A CA 1
ATOM 2562 C C . GLN A 1 326 ? 48.183 25.141 30.396 1.00 38.77 326 GLN A C 1
ATOM 2563 O O . GLN A 1 326 ? 48.658 24.303 31.154 1.00 39.72 326 GLN A O 1
ATOM 2569 N N . ASP A 1 327 ? 47.919 24.884 29.121 1.00 39.94 327 ASP A N 1
ATOM 2570 C CA . ASP A 1 327 ? 48.228 23.589 28.518 1.00 41.04 327 ASP A CA 1
ATOM 2571 C C . ASP A 1 327 ? 47.372 22.401 28.969 1.00 39.27 327 ASP A C 1
ATOM 2572 O O . ASP A 1 327 ? 47.824 21.252 28.918 1.00 39.24 327 ASP A O 1
ATOM 2577 N N . LEU A 1 328 ? 46.146 22.665 29.408 1.00 36.47 328 LEU A N 1
ATOM 2578 C CA . LEU A 1 328 ? 45.254 21.587 29.821 1.00 34.74 328 LEU A CA 1
ATOM 2579 C C . LEU A 1 328 ? 44.557 21.074 28.560 1.00 33.41 328 LEU A C 1
ATOM 2580 O O . LEU A 1 328 ? 43.844 21.820 27.895 1.00 34.16 328 LEU A O 1
ATOM 2585 N N . PRO A 1 329 ? 44.771 19.800 28.197 1.00 31.80 329 PRO A N 1
ATOM 2586 C CA . PRO A 1 329 ? 44.109 19.292 26.988 1.00 31.37 329 PRO A CA 1
ATOM 2587 C C . PRO A 1 329 ? 42.577 19.336 27.114 1.00 31.05 329 PRO A C 1
ATOM 2588 O O . PRO A 1 329 ? 42.012 18.986 28.155 1.00 29.83 329 PRO A O 1
ATOM 2592 N N . ILE A 1 330 ? 41.913 19.767 26.049 1.00 29.81 330 ILE A N 1
ATOM 2593 C CA . ILE A 1 330 ? 40.464 19.850 26.040 1.00 27.95 330 ILE A CA 1
ATOM 2594 C C . ILE A 1 330 ? 39.897 19.283 24.747 1.00 28.65 330 ILE A C 1
ATOM 2595 O O . ILE A 1 330 ? 40.360 19.616 23.648 1.00 27.82 330 ILE A O 1
ATOM 2600 N N . LEU A 1 331 ? 38.902 18.411 24.884 1.00 28.79 331 LEU A N 1
ATOM 2601 C CA . LEU A 1 331 ? 38.246 17.818 23.725 1.00 27.70 331 LEU A CA 1
ATOM 2602 C C . LEU A 1 331 ? 36.792 18.276 23.688 1.00 27.15 331 LEU A C 1
ATOM 2603 O O . LEU A 1 331 ? 36.023 18.013 24.616 1.00 26.84 331 LEU A O 1
ATOM 2608 N N . VAL A 1 332 ? 36.430 18.979 22.620 1.00 25.62 332 VAL A N 1
ATOM 2609 C CA . VAL A 1 332 ? 35.068 19.456 22.445 1.00 23.94 332 VAL A CA 1
ATOM 2610 C C . VAL A 1 332 ? 34.467 18.676 21.292 1.00 24.63 332 VAL A C 1
ATOM 2611 O O . VAL A 1 332 ? 34.835 18.900 20.136 1.00 24.81 332 VAL A O 1
ATOM 2615 N N . TYR A 1 333 ? 33.561 17.749 21.600 1.00 24.97 333 TYR A N 1
ATOM 2616 C CA . TYR A 1 333 ? 32.924 16.934 20.562 1.00 25.81 333 TYR A CA 1
ATOM 2617 C C . TYR A 1 333 ? 31.409 17.133 20.521 1.00 25.77 333 TYR A C 1
ATOM 2618 O O . TYR A 1 333 ? 30.786 17.433 21.539 1.00 25.80 333 TYR A O 1
ATOM 2627 N N . ALA A 1 334 ? 30.813 16.956 19.347 1.00 26.06 334 ALA A N 1
ATOM 2628 C CA . ALA A 1 334 ? 29.371 17.131 19.206 1.00 24.78 334 ALA A CA 1
ATOM 2629 C C . ALA A 1 334 ? 28.777 16.303 18.073 1.00 26.85 334 ALA A C 1
ATOM 2630 O O . ALA A 1 334 ? 29.314 16.289 16.966 1.00 29.73 334 ALA A O 1
ATOM 2632 N N . GLY A 1 335 ? 27.672 15.613 18.347 1.00 26.92 335 GLY A N 1
ATOM 2633 C CA . GLY A 1 335 ? 27.017 14.838 17.308 1.00 26.23 335 GLY A CA 1
ATOM 2634 C C . GLY A 1 335 ? 26.358 15.821 16.350 1.00 27.06 335 GLY A C 1
ATOM 2635 O O . GLY A 1 335 ? 25.761 16.802 16.794 1.00 27.00 335 GLY A O 1
ATOM 2636 N N . ASP A 1 336 ? 26.454 15.575 15.044 1.00 26.97 336 ASP A N 1
ATOM 2637 C CA . ASP A 1 336 ? 25.871 16.492 14.065 1.00 27.84 336 ASP A CA 1
ATOM 2638 C C . ASP A 1 336 ? 24.357 16.429 13.877 1.00 26.98 336 ASP A C 1
ATOM 2639 O O . ASP A 1 336 ? 23.822 17.121 13.014 1.00 28.02 336 ASP A O 1
ATOM 2644 N N . LYS A 1 337 ? 23.661 15.618 14.668 1.00 25.85 337 LYS A N 1
ATOM 2645 C CA . LYS A 1 337 ? 22.209 15.520 14.527 1.00 25.16 337 LYS A CA 1
ATOM 2646 C C . LYS A 1 337 ? 21.460 16.196 15.673 1.00 24.52 337 LYS A C 1
ATOM 2647 O O . LYS A 1 337 ? 20.239 16.293 15.656 1.00 24.45 337 LYS A O 1
ATOM 2653 N N . ASP A 1 338 ? 22.203 16.665 16.666 1.00 25.14 338 ASP A N 1
ATOM 2654 C CA . ASP A 1 338 ? 21.615 17.350 17.807 1.00 25.42 338 ASP A CA 1
ATOM 2655 C C . ASP A 1 338 ? 21.206 18.750 17.358 1.00 26.34 338 ASP A C 1
ATOM 2656 O O . ASP A 1 338 ? 21.761 19.293 16.400 1.00 27.13 338 ASP A O 1
ATOM 2661 N N . PHE A 1 339 ? 20.232 19.338 18.036 1.00 26.18 339 PHE A N 1
ATOM 2662 C CA . PHE A 1 339 ? 19.807 20.677 17.674 1.00 25.12 339 PHE A CA 1
ATOM 2663 C C . PHE A 1 339 ? 20.105 21.725 18.734 1.00 25.15 339 PHE A C 1
ATOM 2664 O O . PHE A 1 339 ? 20.670 22.772 18.426 1.00 25.03 339 PHE A O 1
ATOM 2672 N N . ILE A 1 340 ? 19.716 21.440 19.975 1.00 24.82 340 ILE A N 1
ATOM 2673 C CA . ILE A 1 340 ? 19.881 22.392 21.067 1.00 24.50 340 ILE A CA 1
ATOM 2674 C C . ILE A 1 340 ? 21.320 22.736 21.442 1.00 23.92 340 ILE A C 1
ATOM 2675 O O . ILE A 1 340 ? 21.571 23.751 22.096 1.00 23.25 340 ILE A O 1
ATOM 2680 N N . CYS A 1 341 ? 22.256 21.895 21.023 1.00 22.21 341 CYS A N 1
ATOM 2681 C CA . CYS A 1 341 ? 23.676 22.127 21.269 1.00 23.35 341 CYS A CA 1
ATOM 2682 C C . CYS A 1 341 ? 24.371 21.613 20.029 1.00 24.47 341 CYS A C 1
ATOM 2683 O O . CYS A 1 341 ? 25.371 20.904 20.120 1.00 26.95 341 CYS A O 1
ATOM 2686 N N . ASN A 1 342 ? 23.828 21.971 18.869 1.00 24.09 342 ASN A N 1
ATOM 2687 C CA . ASN A 1 342 ? 24.352 21.513 17.584 1.00 24.66 342 ASN A CA 1
ATOM 2688 C C . ASN A 1 342 ? 25.857 21.687 17.364 1.00 24.47 342 ASN A C 1
ATOM 2689 O O . ASN A 1 342 ? 26.531 22.423 18.085 1.00 23.78 342 ASN A O 1
ATOM 2694 N N . TRP A 1 343 ? 26.369 20.994 16.352 1.00 25.04 343 TRP A N 1
ATOM 2695 C CA . TRP A 1 343 ? 27.783 21.027 16.033 1.00 24.81 343 TRP A CA 1
ATOM 2696 C C . TRP A 1 343 ? 28.240 22.325 15.385 1.00 25.58 343 TRP A C 1
ATOM 2697 O O . TRP A 1 343 ? 29.413 22.687 15.492 1.00 25.02 343 TRP A O 1
ATOM 2708 N N . LEU A 1 344 ? 27.332 23.021 14.707 1.00 26.36 344 LEU A N 1
ATOM 2709 C CA . LEU A 1 344 ? 27.708 24.276 14.068 1.00 28.01 344 LEU A CA 1
ATOM 2710 C C . LEU A 1 344 ? 28.106 25.270 15.144 1.00 28.87 344 LEU A C 1
ATOM 2711 O O . LEU A 1 344 ? 29.188 25.855 15.094 1.00 30.86 344 LEU A O 1
ATOM 2716 N N . GLY A 1 345 ? 27.238 25.441 16.130 1.00 29.75 345 GLY A N 1
ATOM 2717 C CA . GLY A 1 345 ? 27.534 26.358 17.211 1.00 30.52 345 GLY A CA 1
ATOM 2718 C C . GLY A 1 345 ? 28.804 25.967 17.937 1.00 31.85 345 GLY A C 1
ATOM 2719 O O . GLY A 1 345 ? 29.611 26.832 18.274 1.00 32.46 345 GLY A O 1
ATOM 2720 N N . ASN A 1 346 ? 28.996 24.671 18.172 1.00 32.34 346 ASN A N 1
ATOM 2721 C CA . ASN A 1 346 ? 30.189 24.200 18.872 1.00 34.08 346 ASN A CA 1
ATOM 2722 C C . ASN A 1 346 ? 31.491 24.351 18.093 1.00 34.72 346 ASN A C 1
ATOM 2723 O O . ASN A 1 346 ? 32.562 24.508 18.682 1.00 35.04 346 ASN A O 1
ATOM 2728 N N . LYS A 1 347 ? 31.404 24.298 16.771 1.00 35.10 347 LYS A N 1
ATOM 2729 C CA . LYS A 1 347 ? 32.583 24.472 15.936 1.00 33.91 347 LYS A CA 1
ATOM 2730 C C . LYS A 1 347 ? 32.885 25.966 15.880 1.00 32.72 347 LYS A C 1
ATOM 2731 O O . LYS A 1 347 ? 34.044 26.381 15.810 1.00 31.33 347 LYS A O 1
ATOM 2737 N N . ALA A 1 348 ? 31.830 26.774 15.932 1.00 29.58 348 ALA A N 1
ATOM 2738 C CA . ALA A 1 348 ? 31.989 28.221 15.868 1.00 28.99 348 ALA A CA 1
ATOM 2739 C C . ALA A 1 348 ? 32.716 28.843 17.070 1.00 29.19 348 ALA A C 1
ATOM 2740 O O . ALA A 1 348 ? 33.686 29.581 16.891 1.00 29.29 348 ALA A O 1
ATOM 2742 N N . TRP A 1 349 ? 32.276 28.561 18.292 1.00 27.25 349 TRP A N 1
ATOM 2743 C CA . TRP A 1 349 ? 32.962 29.166 19.421 1.00 28.47 349 TRP A CA 1
ATOM 2744 C C . TRP A 1 349 ? 34.361 28.582 19.564 1.00 29.61 349 TRP A C 1
ATOM 2745 O O . TRP A 1 349 ? 35.264 29.191 20.143 1.00 30.63 349 TRP A O 1
ATOM 2756 N N . THR A 1 350 ? 34.544 27.402 19.002 1.00 30.69 350 THR A N 1
ATOM 2757 C CA . THR A 1 350 ? 35.828 26.739 19.074 1.00 31.66 350 THR A CA 1
ATOM 2758 C C . THR A 1 350 ? 36.824 27.360 18.072 1.00 32.35 350 THR A C 1
ATOM 2759 O O . THR A 1 350 ? 38.023 27.406 18.325 1.00 33.11 350 THR A O 1
ATOM 2763 N N . ASP A 1 351 ? 36.318 27.853 16.946 1.00 31.88 351 ASP A N 1
ATOM 2764 C CA . ASP A 1 351 ? 37.158 28.463 15.923 1.00 30.63 351 ASP A CA 1
ATOM 2765 C C . ASP A 1 351 ? 37.574 29.894 16.260 1.00 31.51 351 ASP A C 1
ATOM 2766 O O . ASP A 1 351 ? 38.589 30.380 15.770 1.00 35.10 351 ASP A O 1
ATOM 2771 N N . VAL A 1 352 ? 36.795 30.582 17.083 1.00 29.95 352 VAL A N 1
ATOM 2772 C CA . VAL A 1 352 ? 37.112 31.967 17.398 1.00 26.74 352 VAL A CA 1
ATOM 2773 C C . VAL A 1 352 ? 37.568 32.232 18.819 1.00 27.22 352 VAL A C 1
ATOM 2774 O O . VAL A 1 352 ? 37.880 33.367 19.163 1.00 28.35 352 VAL A O 1
ATOM 2778 N N . LEU A 1 353 ? 37.602 31.198 19.647 1.00 27.54 353 LEU A N 1
ATOM 2779 C CA . LEU A 1 353 ? 38.019 31.371 21.028 1.00 28.30 353 LEU A CA 1
ATOM 2780 C C . LEU A 1 353 ? 39.437 31.923 21.067 1.00 29.58 353 LEU A C 1
ATOM 2781 O O . LEU A 1 353 ? 40.309 31.439 20.360 1.00 32.78 353 LEU A O 1
ATOM 2786 N N . PRO A 1 354 ? 39.687 32.951 21.888 1.00 29.87 354 PRO A N 1
ATOM 2787 C CA . PRO A 1 354 ? 41.048 33.489 21.943 1.00 29.64 354 PRO A CA 1
ATOM 2788 C C . PRO A 1 354 ? 41.904 32.680 22.917 1.00 30.56 354 PRO A C 1
ATOM 2789 O O . PRO A 1 354 ? 41.434 32.282 23.988 1.00 31.86 354 PRO A O 1
ATOM 2793 N N . TRP A 1 355 ? 43.147 32.424 22.528 1.00 29.74 355 TRP A N 1
ATOM 2794 C CA . TRP A 1 355 ? 44.112 31.707 23.360 1.00 30.85 355 TRP A CA 1
ATOM 2795 C C . TRP A 1 355 ? 45.461 31.762 22.649 1.00 32.21 355 TRP A C 1
ATOM 2796 O O . TRP A 1 355 ? 45.527 32.124 21.469 1.00 31.51 355 TRP A O 1
ATOM 2807 N N . LYS A 1 356 ? 46.536 31.412 23.350 1.00 33.71 356 LYS A N 1
ATOM 2808 C CA . LYS A 1 356 ? 47.855 31.512 22.749 1.00 34.97 356 LYS A CA 1
ATOM 2809 C C . LYS A 1 356 ? 48.028 30.903 21.365 1.00 37.26 356 LYS A C 1
ATOM 2810 O O . LYS A 1 356 ? 48.796 31.436 20.563 1.00 37.95 356 LYS A O 1
ATOM 2816 N N . TYR A 1 357 ? 47.322 29.816 21.058 1.00 38.37 357 TYR A N 1
ATOM 2817 C CA . TYR A 1 357 ? 47.458 29.219 19.729 1.00 40.41 357 TYR A CA 1
ATOM 2818 C C . TYR A 1 357 ? 46.212 29.355 18.862 1.00 41.25 357 TYR A C 1
ATOM 2819 O O . TYR A 1 357 ? 46.022 28.578 17.930 1.00 41.20 357 TYR A O 1
ATOM 2828 N N . ASP A 1 358 ? 45.371 30.343 19.143 1.00 41.96 358 ASP A N 1
ATOM 2829 C CA . ASP A 1 358 ? 44.154 30.506 18.356 1.00 44.91 358 ASP A CA 1
ATOM 2830 C C . ASP A 1 358 ? 44.397 30.688 16.863 1.00 47.01 358 ASP A C 1
ATOM 2831 O O . ASP A 1 358 ? 43.526 30.392 16.045 1.00 47.92 358 ASP A O 1
ATOM 2836 N N . GLU A 1 359 ? 45.580 31.168 16.505 1.00 50.22 359 GLU A N 1
ATOM 2837 C CA . GLU A 1 359 ? 45.906 31.394 15.102 1.00 53.45 359 GLU A CA 1
ATOM 2838 C C . GLU A 1 359 ? 46.230 30.098 14.378 1.00 52.59 359 GLU A C 1
ATOM 2839 O O . GLU A 1 359 ? 45.739 29.848 13.278 1.00 52.12 359 GLU A O 1
ATOM 2845 N N . GLU A 1 360 ? 47.064 29.279 15.003 1.00 51.48 360 GLU A N 1
ATOM 2846 C CA . GLU A 1 360 ? 47.461 28.012 14.423 1.00 51.07 360 GLU A CA 1
ATOM 2847 C C . GLU A 1 360 ? 46.273 27.062 14.362 1.00 51.58 360 GLU A C 1
ATOM 2848 O O . GLU A 1 360 ? 46.182 26.226 13.456 1.00 52.93 360 GLU A O 1
ATOM 2854 N N . PHE A 1 361 ? 45.361 27.196 15.326 1.00 50.22 361 PHE A N 1
ATOM 2855 C CA . PHE A 1 361 ? 44.173 26.346 15.383 1.00 47.97 361 PHE A CA 1
ATOM 2856 C C . PHE A 1 361 ? 43.227 26.700 14.240 1.00 47.81 361 PHE A C 1
ATOM 2857 O O . PHE A 1 361 ? 42.811 25.836 13.466 1.00 46.98 361 PHE A O 1
ATOM 2865 N N . ALA A 1 362 ? 42.897 27.981 14.139 1.00 47.65 362 ALA A N 1
ATOM 2866 C CA . ALA A 1 362 ? 42.006 28.447 13.096 1.00 48.38 362 ALA A CA 1
ATOM 2867 C C . ALA A 1 362 ? 42.548 28.063 11.722 1.00 49.32 362 ALA A C 1
ATOM 2868 O O . ALA A 1 362 ? 41.780 27.777 10.802 1.00 49.40 362 ALA A O 1
ATOM 2870 N N . SER A 1 363 ? 43.872 28.050 11.591 1.00 50.26 363 SER A N 1
ATOM 2871 C CA . SER A 1 363 ? 44.522 27.701 10.332 1.00 51.74 363 SER A CA 1
ATOM 2872 C C . SER A 1 363 ? 44.375 26.225 9.988 1.00 52.64 363 SER A C 1
ATOM 2873 O O . SER A 1 363 ? 44.151 25.878 8.834 1.00 53.03 363 SER A O 1
ATOM 2876 N N . GLN A 1 364 ? 44.516 25.359 10.989 1.00 53.45 364 GLN A N 1
ATOM 2877 C CA . GLN A 1 364 ? 44.404 23.921 10.778 1.00 53.41 364 GLN A CA 1
ATOM 2878 C C . GLN A 1 364 ? 43.223 23.573 9.890 1.00 52.93 364 GLN A C 1
ATOM 2879 O O . GLN A 1 364 ? 42.164 24.194 9.978 1.00 52.48 364 GLN A O 1
ATOM 2885 N N . LYS A 1 365 ? 43.414 22.580 9.030 1.00 52.32 365 LYS A N 1
ATOM 2886 C CA . LYS A 1 365 ? 42.358 22.148 8.123 1.00 53.21 365 LYS A CA 1
ATOM 2887 C C . LYS A 1 365 ? 41.633 20.949 8.728 1.00 51.11 365 LYS A C 1
ATOM 2888 O O . LYS A 1 365 ? 42.270 20.056 9.285 1.00 50.04 365 LYS A O 1
ATOM 2894 N N . VAL A 1 366 ? 40.308 20.923 8.625 1.00 49.08 366 VAL A N 1
ATOM 2895 C CA . VAL A 1 366 ? 39.565 19.802 9.186 1.00 48.08 366 VAL A CA 1
ATOM 2896 C C . VAL A 1 366 ? 39.875 18.558 8.369 1.00 46.69 366 VAL A C 1
ATOM 2897 O O . VAL A 1 366 ? 39.949 18.613 7.143 1.00 47.73 366 VAL A O 1
ATOM 2901 N N . ARG A 1 367 ? 40.071 17.440 9.050 1.00 44.74 367 ARG A N 1
ATOM 2902 C CA . ARG A 1 367 ? 40.369 16.198 8.363 1.00 45.92 367 ARG A CA 1
ATOM 2903 C C . ARG A 1 367 ? 39.394 15.109 8.793 1.00 44.84 367 ARG A C 1
ATOM 2904 O O . ARG A 1 367 ? 38.600 15.308 9.704 1.00 45.04 367 ARG A O 1
ATOM 2912 N N . ASN A 1 368 ? 39.431 13.964 8.125 1.00 45.12 368 ASN A N 1
ATOM 2913 C CA . ASN A 1 368 ? 38.533 12.880 8.489 1.00 43.75 368 ASN A CA 1
ATOM 2914 C C . ASN A 1 368 ? 39.067 12.129 9.683 1.00 41.38 368 ASN A C 1
ATOM 2915 O O . ASN A 1 368 ? 40.279 11.958 9.831 1.00 40.14 368 ASN A O 1
ATOM 2920 N N . TRP A 1 369 ? 38.153 11.696 10.544 1.00 39.26 369 TRP A N 1
ATOM 2921 C CA . TRP A 1 369 ? 38.523 10.928 11.720 1.00 37.25 369 TRP A CA 1
ATOM 2922 C C . TRP A 1 369 ? 37.997 9.508 11.572 1.00 37.97 369 TRP A C 1
ATOM 2923 O O . TRP A 1 369 ? 36.796 9.297 11.381 1.00 38.33 369 TRP A O 1
ATOM 2934 N N . THR A 1 370 ? 38.908 8.542 11.642 1.00 37.72 370 THR A N 1
ATOM 2935 C CA . THR A 1 370 ? 38.556 7.136 11.540 1.00 37.63 370 THR A CA 1
ATOM 2936 C C . THR A 1 370 ? 38.527 6.536 12.932 1.00 37.91 370 THR A C 1
ATOM 2937 O O . THR A 1 370 ? 39.522 6.581 13.655 1.00 38.37 370 THR A O 1
ATOM 2941 N N . ALA A 1 371 ? 37.376 5.990 13.312 1.00 38.36 371 ALA A N 1
ATOM 2942 C CA . ALA A 1 371 ? 37.236 5.362 14.619 1.00 38.28 371 ALA A CA 1
ATOM 2943 C C . ALA A 1 371 ? 38.093 4.100 14.604 1.00 38.30 371 ALA A C 1
ATOM 2944 O O . ALA A 1 371 ? 38.039 3.314 13.657 1.00 38.41 371 ALA A O 1
ATOM 2946 N N . SER A 1 372 ? 38.890 3.910 15.646 1.00 38.79 372 SER A N 1
ATOM 2947 C CA . SER A 1 372 ? 39.754 2.737 15.717 1.00 39.01 372 SER A CA 1
ATOM 2948 C C . SER A 1 372 ? 38.967 1.434 15.808 1.00 37.90 372 SER A C 1
ATOM 2949 O O . SER A 1 372 ? 39.244 0.499 15.073 1.00 39.17 372 SER A O 1
ATOM 2952 N N . ILE A 1 373 ? 37.984 1.378 16.701 1.00 36.49 373 ILE A N 1
ATOM 2953 C CA . ILE A 1 373 ? 37.190 0.169 16.880 1.00 34.39 373 ILE A CA 1
ATOM 2954 C C . ILE A 1 373 ? 36.504 -0.291 15.602 1.00 34.48 373 ILE A C 1
ATOM 2955 O O . ILE A 1 373 ? 36.664 -1.431 15.185 1.00 35.89 373 ILE A O 1
ATOM 2960 N N . THR A 1 374 ? 35.734 0.604 14.992 1.00 34.31 374 THR A N 1
ATOM 2961 C CA . THR A 1 374 ? 34.955 0.289 13.796 1.00 34.31 374 THR A CA 1
ATOM 2962 C C . THR A 1 374 ? 35.665 0.490 12.475 1.00 35.63 374 THR A C 1
ATOM 2963 O O . THR A 1 374 ? 35.265 -0.075 11.461 1.00 34.40 374 THR A O 1
ATOM 2967 N N . ASP A 1 375 ? 36.694 1.326 12.482 1.00 37.38 375 ASP A N 1
ATOM 2968 C CA . ASP A 1 375 ? 37.455 1.607 11.278 1.00 37.92 375 ASP A CA 1
ATOM 2969 C C . ASP A 1 375 ? 36.621 2.404 10.279 1.00 36.78 375 ASP A C 1
ATOM 2970 O O . ASP A 1 375 ? 36.940 2.462 9.092 1.00 36.18 375 ASP A O 1
ATOM 2975 N N . GLU A 1 376 ? 35.551 3.023 10.765 1.00 35.36 376 GLU A N 1
ATOM 2976 C CA . GLU A 1 376 ? 34.691 3.836 9.906 1.00 33.10 376 GLU A CA 1
ATOM 2977 C C . GLU A 1 376 ? 35.152 5.291 9.957 1.00 31.50 376 GLU A C 1
ATOM 2978 O O . GLU A 1 376 ? 35.772 5.715 10.935 1.00 32.08 376 GLU A O 1
ATOM 2984 N N . VAL A 1 377 ? 34.879 6.050 8.903 1.00 29.32 377 VAL A N 1
ATOM 2985 C CA . VAL A 1 377 ? 35.205 7.471 8.921 1.00 29.66 377 VAL A CA 1
ATOM 2986 C C . VAL A 1 377 ? 34.009 7.982 9.721 1.00 30.68 377 VAL A C 1
ATOM 2987 O O . VAL A 1 377 ? 32.924 8.186 9.175 1.00 30.38 377 VAL A O 1
ATOM 2991 N N . ALA A 1 378 ? 34.215 8.150 11.025 1.00 31.07 378 ALA A N 1
ATOM 2992 C CA . ALA A 1 378 ? 33.157 8.552 11.941 1.00 32.01 378 ALA A CA 1
ATOM 2993 C C . ALA A 1 378 ? 32.959 10.041 12.174 1.00 33.10 378 ALA A C 1
ATOM 2994 O O . ALA A 1 378 ? 32.020 10.431 12.873 1.00 33.92 378 ALA A O 1
ATOM 2996 N N . GLY A 1 379 ? 33.822 10.876 11.605 1.00 32.72 379 GLY A N 1
ATOM 2997 C CA . GLY A 1 379 ? 33.658 12.305 11.814 1.00 32.34 379 GLY A CA 1
ATOM 2998 C C . GLY A 1 379 ? 34.749 13.177 11.236 1.00 32.12 379 GLY A C 1
ATOM 2999 O O . GLY A 1 379 ? 35.629 12.707 10.518 1.00 33.30 379 GLY A O 1
ATOM 3000 N N . GLU A 1 380 ? 34.687 14.464 11.550 1.00 32.83 380 GLU A N 1
ATOM 3001 C CA . GLU A 1 380 ? 35.672 15.420 11.062 1.00 32.42 380 GLU A CA 1
ATOM 3002 C C . GLU A 1 380 ? 36.355 16.049 12.259 1.00 32.17 380 GLU A C 1
ATOM 3003 O O . GLU A 1 380 ? 35.692 16.534 13.176 1.00 32.17 380 GLU A O 1
ATOM 3009 N N . VAL A 1 381 ? 37.682 16.014 12.256 1.00 32.34 381 VAL A N 1
ATOM 3010 C CA . VAL A 1 381 ? 38.467 16.583 13.340 1.00 33.54 381 VAL A CA 1
ATOM 3011 C C . VAL A 1 381 ? 39.171 17.854 12.928 1.00 34.45 381 VAL A C 1
ATOM 3012 O O . VAL A 1 381 ? 39.291 18.178 11.749 1.00 35.82 381 VAL A O 1
ATOM 3016 N N . LYS A 1 382 ? 39.647 18.558 13.939 1.00 34.95 382 LYS A N 1
ATOM 3017 C CA . LYS A 1 382 ? 40.396 19.779 13.771 1.00 35.63 382 LYS A CA 1
ATOM 3018 C C . LYS A 1 382 ? 41.058 19.973 15.107 1.00 36.79 382 LYS A C 1
ATOM 3019 O O . LYS A 1 382 ? 40.384 20.171 16.121 1.00 37.07 382 LYS A O 1
ATOM 3025 N N . SER A 1 383 ? 42.379 19.880 15.118 1.00 38.33 383 SER A N 1
ATOM 3026 C CA . SER A 1 383 ? 43.114 20.052 16.356 1.00 41.35 383 SER A CA 1
ATOM 3027 C C . SER A 1 383 ? 44.502 20.597 16.121 1.00 42.44 383 SER A C 1
ATOM 3028 O O . SER A 1 383 ? 45.084 20.429 15.052 1.00 44.77 383 SER A O 1
ATOM 3031 N N . TYR A 1 384 ? 45.012 21.273 17.138 1.00 42.95 384 TYR A N 1
ATOM 3032 C CA . TYR A 1 384 ? 46.340 21.833 17.113 1.00 43.78 384 TYR A CA 1
ATOM 3033 C C . TYR A 1 384 ? 46.801 21.757 18.545 1.00 44.76 384 TYR A C 1
ATOM 3034 O O . TYR A 1 384 ? 46.124 22.244 19.443 1.00 45.52 384 TYR A O 1
ATOM 3043 N N . LYS A 1 385 ? 47.949 21.136 18.763 1.00 45.96 385 LYS A N 1
ATOM 3044 C CA . LYS A 1 385 ? 48.463 20.996 20.108 1.00 47.10 385 LYS A CA 1
ATOM 3045 C C . LYS A 1 385 ? 47.430 20.266 20.962 1.00 47.10 385 LYS A C 1
ATOM 3046 O O . LYS A 1 385 ? 46.968 19.189 20.594 1.00 47.93 385 LYS A O 1
ATOM 3052 N N . HIS A 1 386 ? 47.045 20.868 22.080 1.00 45.90 386 HIS A N 1
ATOM 3053 C CA . HIS A 1 386 ? 46.105 20.250 23.002 1.00 44.59 386 HIS A CA 1
ATOM 3054 C C . HIS A 1 386 ? 44.649 20.719 22.915 1.00 42.67 386 HIS A C 1
ATOM 3055 O O . HIS A 1 386 ? 43.908 20.637 23.898 1.00 42.66 386 HIS A O 1
ATOM 3062 N N . PHE A 1 387 ? 44.234 21.204 21.750 1.00 39.21 387 PHE A N 1
ATOM 3063 C CA . PHE A 1 387 ? 42.850 21.642 21.571 1.00 37.02 387 PHE A CA 1
ATOM 3064 C C . PHE A 1 387 ? 42.287 20.872 20.377 1.00 35.86 387 PHE A C 1
ATOM 3065 O O . PHE A 1 387 ? 42.839 20.927 19.279 1.00 35.99 387 PHE A O 1
ATOM 3073 N N . THR A 1 388 ? 41.194 20.147 20.598 1.00 33.58 388 THR A N 1
ATOM 3074 C CA . THR A 1 388 ? 40.596 19.336 19.546 1.00 31.14 388 THR A CA 1
ATOM 3075 C C . THR A 1 388 ? 39.085 19.489 19.479 1.00 31.69 388 THR A C 1
ATOM 3076 O O . THR A 1 388 ? 38.409 19.499 20.507 1.00 32.26 388 THR A O 1
ATOM 3080 N N . TYR A 1 389 ? 38.563 19.608 18.262 1.00 31.12 389 TYR A N 1
ATOM 3081 C CA . TYR A 1 389 ? 37.126 19.712 18.061 1.00 30.54 389 TYR A CA 1
ATOM 3082 C C . TYR A 1 389 ? 36.679 18.570 17.163 1.00 31.20 389 TYR A C 1
ATOM 3083 O O . TYR A 1 389 ? 37.147 18.448 16.033 1.00 31.34 389 TYR A O 1
ATOM 3092 N N . LEU A 1 390 ? 35.759 17.746 17.655 1.00 31.16 390 LEU A N 1
ATOM 3093 C CA . LEU A 1 390 ? 35.285 16.616 16.875 1.00 30.15 390 LEU A CA 1
ATOM 3094 C C . LEU A 1 390 ? 33.804 16.643 16.533 1.00 31.02 390 LEU A C 1
ATOM 3095 O O . LEU A 1 390 ? 32.939 16.746 17.413 1.00 30.81 390 LEU A O 1
ATOM 3100 N N . ARG A 1 391 ? 33.519 16.557 15.240 1.00 30.71 391 ARG A N 1
ATOM 3101 C CA . ARG A 1 391 ? 32.145 16.497 14.769 1.00 30.31 391 ARG A CA 1
ATOM 3102 C C . ARG A 1 391 ? 31.852 15.000 14.625 1.00 29.39 391 ARG A C 1
ATOM 3103 O O . ARG A 1 391 ? 32.519 14.313 13.855 1.00 29.78 391 ARG A O 1
ATOM 3111 N N . VAL A 1 392 ? 30.874 14.489 15.363 1.00 27.71 392 VAL A N 1
ATOM 3112 C CA . VAL A 1 392 ? 30.559 13.068 15.282 1.00 27.26 392 VAL A CA 1
ATOM 3113 C C . VAL A 1 392 ? 29.377 12.798 14.346 1.00 28.11 392 VAL A C 1
ATOM 3114 O O . VAL A 1 392 ? 28.259 13.262 14.596 1.00 29.85 392 VAL A O 1
ATOM 3118 N N . PHE A 1 393 ? 29.628 12.047 13.271 1.00 26.09 393 PHE A N 1
ATOM 3119 C CA . PHE A 1 393 ? 28.581 11.719 12.304 1.00 25.75 393 PHE A CA 1
ATOM 3120 C C . PHE A 1 393 ? 27.481 10.856 12.899 1.00 25.35 393 PHE A C 1
ATOM 3121 O O . PHE A 1 393 ? 27.753 9.906 13.634 1.00 23.98 393 PHE A O 1
ATOM 3129 N N . ASN A 1 394 ? 26.238 11.194 12.558 1.00 25.75 394 ASN A N 1
ATOM 3130 C CA . ASN A 1 394 ? 25.055 10.450 12.992 1.00 26.75 394 ASN A CA 1
ATOM 3131 C C . ASN A 1 394 ? 24.875 10.315 14.491 1.00 26.02 394 ASN A C 1
ATOM 3132 O O . ASN A 1 394 ? 24.438 9.273 14.983 1.00 26.03 394 ASN A O 1
ATOM 3137 N N . GLY A 1 395 ? 25.215 11.377 15.208 1.00 25.86 395 GLY A N 1
ATOM 3138 C CA . GLY A 1 395 ? 25.057 11.382 16.645 1.00 25.20 395 GLY A CA 1
ATOM 3139 C C . GLY A 1 395 ? 24.135 12.521 17.035 1.00 25.11 395 GLY A C 1
ATOM 3140 O O . GLY A 1 395 ? 24.181 13.612 16.451 1.00 24.02 395 GLY A O 1
ATOM 3141 N N . GLY A 1 396 ? 23.270 12.265 18.006 1.00 24.46 396 GLY A N 1
ATOM 3142 C CA . GLY A 1 396 ? 22.373 13.303 18.468 1.00 23.56 396 GLY A CA 1
ATOM 3143 C C . GLY A 1 396 ? 22.994 13.951 19.688 1.00 22.89 396 GLY A C 1
ATOM 3144 O O . GLY A 1 396 ? 24.211 13.953 19.850 1.00 22.39 396 GLY A O 1
ATOM 3145 N N . HIS A 1 397 ? 22.152 14.490 20.558 1.00 23.71 397 HIS A N 1
ATOM 3146 C CA . HIS A 1 397 ? 22.605 15.140 21.777 1.00 23.90 397 HIS A CA 1
ATOM 3147 C C . HIS A 1 397 ? 23.441 14.188 22.634 1.00 24.65 397 HIS A C 1
ATOM 3148 O O . HIS A 1 397 ? 24.419 14.595 23.251 1.00 24.75 397 HIS A O 1
ATOM 3155 N N . MET A 1 398 ? 23.051 12.919 22.669 1.00 26.57 398 MET A N 1
ATOM 3156 C CA . MET A 1 398 ? 23.761 11.925 23.465 1.00 29.18 398 MET A CA 1
ATOM 3157 C C . MET A 1 398 ? 24.500 10.958 22.556 1.00 28.99 398 MET A C 1
ATOM 3158 O O . MET A 1 398 ? 24.043 9.851 22.292 1.00 28.96 398 MET A O 1
ATOM 3163 N N . VAL A 1 399 ? 25.655 11.401 22.083 1.00 29.98 399 VAL A N 1
ATOM 3164 C CA . VAL A 1 399 ? 26.505 10.625 21.197 1.00 29.75 399 VAL A CA 1
ATOM 3165 C C . VAL A 1 399 ? 26.620 9.113 21.468 1.00 29.51 399 VAL A C 1
ATOM 3166 O O . VAL A 1 399 ? 26.277 8.307 20.605 1.00 28.78 399 VAL A O 1
ATOM 3170 N N . PRO A 1 400 ? 27.074 8.709 22.671 1.00 29.45 400 PRO A N 1
ATOM 3171 C CA . PRO A 1 400 ? 27.223 7.276 22.988 1.00 28.36 400 PRO A CA 1
ATOM 3172 C C . PRO A 1 400 ? 25.980 6.421 22.734 1.00 28.89 400 PRO A C 1
ATOM 3173 O O . PRO A 1 400 ? 26.077 5.244 22.383 1.00 29.65 400 PRO A O 1
ATOM 3177 N N . PHE A 1 401 ? 24.811 7.015 22.930 1.00 27.33 401 PHE A N 1
ATOM 3178 C CA . PHE A 1 401 ? 23.550 6.323 22.727 1.00 24.83 401 PHE A CA 1
ATOM 3179 C C . PHE A 1 401 ? 23.295 6.050 21.236 1.00 25.28 401 PHE A C 1
ATOM 3180 O O . PHE A 1 401 ? 22.705 5.035 20.880 1.00 25.01 401 PHE A O 1
ATOM 3188 N N . ASP A 1 402 ? 23.750 6.943 20.362 1.00 25.64 402 ASP A N 1
ATOM 3189 C CA . ASP A 1 402 ? 23.527 6.762 18.926 1.00 24.98 402 ASP A CA 1
ATOM 3190 C C . ASP A 1 402 ? 24.614 5.978 18.211 1.00 23.71 402 ASP A C 1
ATOM 3191 O O . ASP A 1 402 ? 24.327 5.229 17.283 1.00 23.51 402 ASP A O 1
ATOM 3196 N N . VAL A 1 403 ? 25.860 6.174 18.635 1.00 22.34 403 VAL A N 1
ATOM 3197 C CA . VAL A 1 403 ? 27.013 5.503 18.051 1.00 20.17 403 VAL A CA 1
ATOM 3198 C C . VAL A 1 403 ? 27.929 5.070 19.188 1.00 22.53 403 VAL A C 1
ATOM 3199 O O . VAL A 1 403 ? 28.989 5.650 19.423 1.00 21.37 403 VAL A O 1
ATOM 3203 N N . PRO A 1 404 ? 27.527 4.024 19.912 1.00 23.95 404 PRO A N 1
ATOM 3204 C CA . PRO A 1 404 ? 28.314 3.519 21.034 1.00 25.73 404 PRO A CA 1
ATOM 3205 C C . PRO A 1 404 ? 29.744 3.097 20.718 1.00 27.53 404 PRO A C 1
ATOM 3206 O O . PRO A 1 404 ? 30.650 3.388 21.498 1.00 29.09 404 PRO A O 1
ATOM 3210 N N . GLU A 1 405 ? 29.951 2.416 19.592 1.00 27.57 405 GLU A N 1
ATOM 3211 C CA . GLU A 1 405 ? 31.290 1.955 19.223 1.00 28.92 405 GLU A CA 1
ATOM 3212 C C . GLU A 1 405 ? 32.222 3.093 18.821 1.00 29.26 405 GLU A C 1
ATOM 3213 O O . GLU A 1 405 ? 33.382 3.141 19.234 1.00 28.55 405 GLU A O 1
ATOM 3219 N N . ASN A 1 406 ? 31.716 4.016 18.014 1.00 28.61 406 ASN A N 1
ATOM 3220 C CA . ASN A 1 406 ? 32.534 5.132 17.594 1.00 26.82 406 ASN A CA 1
ATOM 3221 C C . ASN A 1 406 ? 32.837 6.009 18.799 1.00 27.14 406 ASN A C 1
ATOM 3222 O O . ASN A 1 406 ? 33.940 6.541 18.926 1.00 29.83 406 ASN A O 1
ATOM 3227 N N . ALA A 1 407 ? 31.866 6.134 19.696 1.00 25.77 407 ALA A N 1
ATOM 3228 C CA . ALA A 1 407 ? 32.036 6.934 20.901 1.00 24.36 407 ALA A CA 1
ATOM 3229 C C . ALA A 1 407 ? 33.136 6.354 21.783 1.00 25.23 407 ALA A C 1
ATOM 3230 O O . ALA A 1 407 ? 33.943 7.102 22.348 1.00 26.06 407 ALA A O 1
ATOM 3232 N N . LEU A 1 408 ? 33.173 5.028 21.911 1.00 23.58 408 LEU A N 1
ATOM 3233 C CA . LEU A 1 408 ? 34.202 4.392 22.726 1.00 23.60 408 LEU A CA 1
ATOM 3234 C C . LEU A 1 408 ? 35.566 4.583 22.064 1.00 25.68 408 LEU A C 1
ATOM 3235 O O . LEU A 1 408 ? 36.585 4.726 22.741 1.00 25.01 408 LEU A O 1
ATOM 3240 N N . SER A 1 409 ? 35.582 4.586 20.735 1.00 26.34 409 SER A N 1
ATOM 3241 C CA . SER A 1 409 ? 36.824 4.791 20.008 1.00 28.28 409 SER A CA 1
ATOM 3242 C C . SER A 1 409 ? 37.366 6.171 20.335 1.00 29.30 409 SER A C 1
ATOM 3243 O O . SER A 1 409 ? 38.554 6.329 20.598 1.00 29.82 409 SER A O 1
ATOM 3246 N N . MET A 1 410 ? 36.477 7.163 20.307 1.00 29.48 410 MET A N 1
ATOM 3247 C CA . MET A 1 410 ? 36.826 8.550 20.582 1.00 28.98 410 MET A CA 1
ATOM 3248 C C . MET A 1 410 ? 37.458 8.728 21.958 1.00 30.11 410 MET A C 1
ATOM 3249 O O . MET A 1 410 ? 38.582 9.217 22.067 1.00 30.44 410 MET A O 1
ATOM 3254 N N . VAL A 1 411 ? 36.749 8.330 23.011 1.00 31.33 411 VAL A N 1
ATOM 3255 C CA . VAL A 1 411 ? 37.285 8.487 24.362 1.00 33.29 411 VAL A CA 1
ATOM 3256 C C . VAL A 1 411 ? 38.605 7.724 24.573 1.00 33.44 411 VAL A C 1
ATOM 3257 O O . VAL A 1 411 ? 39.527 8.247 25.198 1.00 33.64 411 VAL A O 1
ATOM 3261 N N . ASN A 1 412 ? 38.710 6.508 24.040 1.00 33.40 412 ASN A N 1
ATOM 3262 C CA . ASN A 1 412 ? 39.943 5.727 24.198 1.00 34.49 412 ASN A CA 1
ATOM 3263 C C . ASN A 1 412 ? 41.136 6.306 23.436 1.00 34.58 412 ASN A C 1
ATOM 3264 O O . ASN A 1 412 ? 42.252 6.324 23.956 1.00 33.29 412 ASN A O 1
ATOM 3269 N N . GLU A 1 413 ? 40.913 6.779 22.213 1.00 35.19 413 GLU A N 1
ATOM 3270 C CA . GLU A 1 413 ? 42.004 7.372 21.437 1.00 37.52 413 GLU A CA 1
ATOM 3271 C C . GLU A 1 413 ? 42.469 8.643 22.142 1.00 37.54 413 GLU A C 1
ATOM 3272 O O . GLU A 1 413 ? 43.608 9.074 21.996 1.00 37.72 413 GLU A O 1
ATOM 3278 N N . TRP A 1 414 ? 41.578 9.237 22.924 1.00 37.83 414 TRP A N 1
ATOM 3279 C CA . TRP A 1 414 ? 41.907 10.455 23.645 1.00 37.03 414 TRP A CA 1
ATOM 3280 C C . TRP A 1 414 ? 42.610 10.131 24.950 1.00 37.66 414 TRP A C 1
ATOM 3281 O O . TRP A 1 414 ? 43.699 10.622 25.225 1.00 38.11 414 TRP A O 1
ATOM 3292 N N . ILE A 1 415 ? 41.966 9.295 25.748 1.00 38.13 415 ILE A N 1
ATOM 3293 C CA . ILE A 1 415 ? 42.488 8.896 27.038 1.00 39.59 415 ILE A CA 1
ATOM 3294 C C . ILE A 1 415 ? 43.772 8.067 26.937 1.00 40.04 415 ILE A C 1
ATOM 3295 O O . ILE A 1 415 ? 44.652 8.183 27.780 1.00 39.81 415 ILE A O 1
ATOM 3300 N N . HIS A 1 416 ? 43.881 7.242 25.902 1.00 41.10 416 HIS A N 1
ATOM 3301 C CA . HIS A 1 416 ? 45.054 6.393 25.724 1.00 41.64 416 HIS A CA 1
ATOM 3302 C C . HIS A 1 416 ? 45.927 6.821 24.547 1.00 42.96 416 HIS A C 1
ATOM 3303 O O . HIS A 1 416 ? 47.064 6.371 24.422 1.00 44.06 416 HIS A O 1
ATOM 3310 N N . GLY A 1 417 ? 45.402 7.687 23.686 1.00 43.21 417 GLY A N 1
ATOM 3311 C CA . GLY A 1 417 ? 46.169 8.115 22.530 1.00 43.91 417 GLY A CA 1
ATOM 3312 C C . GLY A 1 417 ? 46.870 9.454 22.651 1.00 44.86 417 GLY A C 1
ATOM 3313 O O . GLY A 1 417 ? 47.058 10.150 21.652 1.00 45.29 417 GLY A O 1
ATOM 3314 N N . GLY A 1 418 ? 47.251 9.826 23.866 1.00 45.01 418 GLY A N 1
ATOM 3315 C CA . GLY A 1 418 ? 47.945 11.083 24.058 1.00 46.49 418 GLY A CA 1
ATOM 3316 C C . GLY A 1 418 ? 47.166 12.352 23.764 1.00 49.03 418 GLY A C 1
ATOM 3317 O O . GLY A 1 418 ? 47.728 13.317 23.252 1.00 49.97 418 GLY A O 1
ATOM 3318 N N . PHE A 1 419 ? 45.874 12.354 24.077 1.00 50.47 419 PHE A N 1
ATOM 3319 C CA . PHE A 1 419 ? 45.025 13.532 23.882 1.00 50.91 419 PHE A CA 1
ATOM 3320 C C . PHE A 1 419 ? 45.121 14.155 22.503 1.00 52.11 419 PHE A C 1
ATOM 3321 O O . PHE A 1 419 ? 45.303 15.365 22.373 1.00 52.75 419 PHE A O 1
ATOM 3329 N N . SER A 1 420 ? 44.992 13.325 21.475 1.00 53.51 420 SER A N 1
ATOM 3330 C CA . SER A 1 420 ? 45.051 13.807 20.107 1.00 54.65 420 SER A CA 1
ATOM 3331 C C . SER A 1 420 ? 44.328 12.852 19.171 1.00 55.29 420 SER A C 1
ATOM 3332 O O . SER A 1 420 ? 44.704 11.686 19.049 1.00 54.84 420 SER A O 1
ATOM 3335 N N . LEU A 1 421 ? 43.288 13.352 18.514 1.00 55.28 421 LEU A N 1
ATOM 3336 C CA . LEU A 1 421 ? 42.528 12.539 17.577 1.00 56.66 421 LEU A CA 1
ATOM 3337 C C . LEU A 1 421 ? 43.070 12.743 16.170 1.00 57.95 421 LEU A C 1
ATOM 3338 O O . LEU A 1 421 ? 43.078 11.764 15.386 1.00 58.73 421 LEU A O 1
ATOM 3347 N N . MET B 2 2 ? 17.467 20.550 29.307 1.00 32.98 501 MET B N 1
ATOM 3348 C CA . MET B 2 2 ? 17.505 21.791 28.546 1.00 35.04 501 MET B CA 1
ATOM 3349 C C . MET B 2 2 ? 16.203 21.978 27.785 1.00 36.34 501 MET B C 1
ATOM 3350 O O . MET B 2 2 ? 15.873 23.069 27.330 1.00 37.22 501 MET B O 1
ATOM 3355 N N . ASN B 2 3 ? 15.462 20.891 27.662 1.00 37.68 502 ASN B N 1
ATOM 3356 C CA . ASN B 2 3 ? 14.185 20.901 26.983 1.00 38.33 502 ASN B CA 1
ATOM 3357 C C . ASN B 2 3 ? 13.205 21.799 27.753 1.00 37.81 502 ASN B C 1
ATOM 3358 O O . ASN B 2 3 ? 12.386 22.487 27.158 1.00 37.38 502 ASN B O 1
ATOM 3363 N N . GLN B 2 4 ? 13.311 21.799 29.079 1.00 37.05 503 GLN B N 1
ATOM 3364 C CA . GLN B 2 4 ? 12.413 22.572 29.932 1.00 36.33 503 GLN B CA 1
ATOM 3365 C C . GLN B 2 4 ? 12.737 24.047 30.076 1.00 36.86 503 GLN B C 1
ATOM 3366 O O . GLN B 2 4 ? 11.966 24.788 30.687 1.00 37.84 503 GLN B O 1
ATOM 3372 N N . ALA B 2 5 ? 13.866 24.481 29.525 1.00 35.83 504 ALA B N 1
ATOM 3373 C CA . ALA B 2 5 ? 14.266 25.880 29.634 1.00 34.05 504 ALA B CA 1
ATOM 3374 C C . ALA B 2 5 ? 13.804 26.769 28.480 1.00 34.33 504 ALA B C 1
ATOM 3375 O O . ALA B 2 5 ? 14.255 27.909 28.366 1.00 35.11 504 ALA B O 1
ATOM 3377 N N . ILE B 2 6 ? 12.910 26.269 27.632 1.00 33.46 505 ILE B N 1
ATOM 3378 C CA . ILE B 2 6 ? 12.437 27.061 26.501 1.00 34.47 505 ILE B CA 1
ATOM 3379 C C . ILE B 2 6 ? 11.299 28.018 26.860 1.00 34.56 505 ILE B C 1
ATOM 3380 O O . ILE B 2 6 ? 11.389 29.224 26.626 1.00 36.20 505 ILE B O 1
ATOM 3385 N N . ASP B 2 7 ? 10.231 27.469 27.430 1.00 33.79 506 ASP B N 1
ATOM 3386 C CA . ASP B 2 7 ? 9.046 28.235 27.792 1.00 32.20 506 ASP B CA 1
ATOM 3387 C C . ASP B 2 7 ? 9.022 28.691 29.254 1.00 33.65 506 ASP B C 1
ATOM 3388 O O . ASP B 2 7 ? 8.617 27.932 30.134 1.00 34.97 506 ASP B O 1
ATOM 3393 N N . PHE B 2 8 ? 9.429 29.928 29.521 1.00 33.35 507 PHE B N 1
ATOM 3394 C CA . PHE B 2 8 ? 9.427 30.421 30.893 1.00 33.07 507 PHE B CA 1
ATOM 3395 C C . PHE B 2 8 ? 8.049 30.488 31.520 1.00 33.52 507 PHE B C 1
ATOM 3396 O O . PHE B 2 8 ? 7.920 30.548 32.745 1.00 33.47 507 PHE B O 1
ATOM 3404 N N . ALA B 2 9 ? 7.017 30.476 30.686 1.00 33.88 508 ALA B N 1
ATOM 3405 C CA . ALA B 2 9 ? 5.659 30.531 31.195 1.00 34.82 508 ALA B CA 1
ATOM 3406 C C . ALA B 2 9 ? 5.310 29.179 31.788 1.00 35.90 508 ALA B C 1
ATOM 3407 O O . ALA B 2 9 ? 4.907 29.082 32.955 1.00 37.08 508 ALA B O 1
ATOM 3409 N N . GLN B 2 10 ? 5.478 28.129 30.990 1.00 35.18 509 GLN B N 1
ATOM 3410 C CA . GLN B 2 10 ? 5.161 26.796 31.470 1.00 34.96 509 GLN B CA 1
ATOM 3411 C C . GLN B 2 10 ? 6.025 26.458 32.674 1.00 34.96 509 GLN B C 1
ATOM 3412 O O . GLN B 2 10 ? 5.555 25.857 33.645 1.00 34.77 509 GLN B O 1
ATOM 3418 N N . ALA B 2 11 ? 7.289 26.861 32.615 1.00 33.12 510 ALA B N 1
ATOM 3419 C CA . ALA B 2 11 ? 8.209 26.596 33.704 1.00 32.80 510 ALA B CA 1
ATOM 3420 C C . ALA B 2 11 ? 7.679 27.214 34.994 1.00 33.82 510 ALA B C 1
ATOM 3421 O O . ALA B 2 11 ? 7.771 26.611 36.062 1.00 32.45 510 ALA B O 1
ATOM 3423 N N . SER B 2 12 ? 7.121 28.418 34.892 1.00 34.01 511 SER B N 1
ATOM 3424 C CA . SER B 2 12 ? 6.585 29.103 36.063 1.00 34.28 511 SER B CA 1
ATOM 3425 C C . SER B 2 12 ? 5.381 28.368 36.631 1.00 34.56 511 SER B C 1
ATOM 3426 O O . SER B 2 12 ? 5.295 28.157 37.841 1.00 33.07 511 SER B O 1
ATOM 3429 N N . ILE B 2 13 ? 4.455 27.985 35.753 1.00 34.51 512 ILE B N 1
ATOM 3430 C CA . ILE B 2 13 ? 3.250 27.288 36.179 1.00 35.66 512 ILE B CA 1
ATOM 3431 C C . ILE B 2 13 ? 3.632 26.011 36.913 1.00 35.93 512 ILE B C 1
ATOM 3432 O O . ILE B 2 13 ? 3.125 25.735 37.999 1.00 36.49 512 ILE B O 1
ATOM 3437 N N . ASP B 2 14 ? 4.529 25.233 36.312 1.00 35.13 513 ASP B N 1
ATOM 3438 C CA . ASP B 2 14 ? 4.962 23.982 36.912 1.00 34.44 513 ASP B CA 1
ATOM 3439 C C . ASP B 2 14 ? 5.480 24.172 38.326 1.00 33.80 513 ASP B C 1
ATOM 3440 O O . ASP B 2 14 ? 5.149 23.394 39.222 1.00 33.93 513 ASP B O 1
ATOM 3445 N N . SER B 2 15 ? 6.279 25.209 38.533 1.00 32.67 514 SER B N 1
ATOM 3446 C CA . SER B 2 15 ? 6.810 25.483 39.856 1.00 33.13 514 SER B CA 1
ATOM 3447 C C . SER B 2 15 ? 5.678 25.824 40.838 1.00 34.23 514 SER B C 1
ATOM 3448 O O . SER B 2 15 ? 5.607 25.252 41.927 1.00 34.56 514 SER B O 1
ATOM 3451 N N . TYR B 2 16 ? 4.795 26.744 40.448 1.00 35.00 515 TYR B N 1
ATOM 3452 C CA . TYR B 2 16 ? 3.674 27.162 41.297 1.00 35.36 515 TYR B CA 1
ATOM 3453 C C . TYR B 2 16 ? 2.828 25.972 41.715 1.00 35.43 515 TYR B C 1
ATOM 3454 O O . TYR B 2 16 ? 2.341 25.913 42.844 1.00 34.42 515 TYR B O 1
ATOM 3463 N N . LYS B 2 17 ? 2.637 25.038 40.790 1.00 35.99 516 LYS B N 1
ATOM 3464 C CA . LYS B 2 17 ? 1.844 23.847 41.059 1.00 37.92 516 LYS B CA 1
ATOM 3465 C C . LYS B 2 17 ? 2.519 22.928 42.054 1.00 37.39 516 LYS B C 1
ATOM 3466 O O . LYS B 2 17 ? 1.969 22.621 43.109 1.00 36.95 516 LYS B O 1
ATOM 3472 N N . LYS B 2 18 ? 3.724 22.495 41.710 1.00 38.25 517 LYS B N 1
ATOM 3473 C CA . LYS B 2 18 ? 4.476 21.584 42.559 1.00 38.32 517 LYS B CA 1
ATOM 3474 C C . LYS B 2 18 ? 4.620 22.065 44.000 1.00 37.27 517 LYS B C 1
ATOM 3475 O O . LYS B 2 18 ? 4.660 21.253 44.924 1.00 36.36 517 LYS B O 1
ATOM 3481 N N . HIS B 2 19 ? 4.683 23.379 44.193 1.00 36.31 518 HIS B N 1
ATOM 3482 C CA . HIS B 2 19 ? 4.845 23.939 45.530 1.00 36.23 518 HIS B CA 1
ATOM 3483 C C . HIS B 2 19 ? 3.576 24.564 46.105 1.00 36.71 518 HIS B C 1
ATOM 3484 O O . HIS B 2 19 ? 3.643 25.387 47.019 1.00 37.20 518 HIS B O 1
ATOM 3491 N N . GLY B 2 20 ? 2.427 24.157 45.568 1.00 36.68 519 GLY B N 1
ATOM 3492 C CA . GLY B 2 20 ? 1.141 24.650 46.040 1.00 38.32 519 GLY B CA 1
ATOM 3493 C C . GLY B 2 20 ? 0.925 26.154 46.137 1.00 40.97 519 GLY B C 1
ATOM 3494 O O . GLY B 2 20 ? 0.120 26.613 46.950 1.00 40.28 519 GLY B O 1
ATOM 3495 N N . ILE B 2 21 ? 1.623 26.927 45.311 1.00 41.97 520 ILE B N 1
ATOM 3496 C CA . ILE B 2 21 ? 1.479 28.378 45.332 1.00 42.29 520 ILE B CA 1
ATOM 3497 C C . ILE B 2 21 ? 0.143 28.808 44.717 1.00 43.83 520 ILE B C 1
ATOM 3498 O O . ILE B 2 21 ? -0.412 29.840 45.089 1.00 43.47 520 ILE B O 1
ATOM 3503 N N . LEU B 2 22 ? -0.371 28.013 43.780 1.00 45.10 521 LEU B N 1
ATOM 3504 C CA . LEU B 2 22 ? -1.637 28.328 43.119 1.00 47.76 521 LEU B CA 1
ATOM 3505 C C . LEU B 2 22 ? -2.863 28.076 43.995 1.00 50.16 521 LEU B C 1
ATOM 3506 O O . LEU B 2 22 ? -3.904 28.698 43.802 1.00 51.60 521 LEU B O 1
ATOM 3511 N N . GLU B 2 23 ? -2.740 27.167 44.956 1.00 52.06 522 GLU B N 1
ATOM 3512 C CA . GLU B 2 23 ? -3.858 26.828 45.823 1.00 53.80 522 GLU B CA 1
ATOM 3513 C C . GLU B 2 23 ? -3.770 27.432 47.211 1.00 53.12 522 GLU B C 1
ATOM 3514 O O . GLU B 2 23 ? -4.769 27.894 47.753 1.00 54.77 522 GLU B O 1
ATOM 3520 N N . ASP B 2 24 ? -2.580 27.433 47.792 1.00 51.33 523 ASP B N 1
ATOM 3521 C CA . ASP B 2 24 ? -2.416 27.982 49.129 1.00 50.03 523 ASP B CA 1
ATOM 3522 C C . ASP B 2 24 ? -2.400 29.500 49.158 1.00 49.62 523 ASP B C 1
ATOM 3523 O O . ASP B 2 24 ? -2.876 30.107 50.116 1.00 50.15 523 ASP B O 1
ATOM 3528 N N . VAL B 2 25 ? -1.857 30.114 48.111 1.00 48.25 524 VAL B N 1
ATOM 3529 C CA . VAL B 2 25 ? -1.733 31.561 48.083 1.00 46.84 524 VAL B CA 1
ATOM 3530 C C . VAL B 2 25 ? -2.557 32.311 47.048 1.00 47.52 524 VAL B C 1
ATOM 3531 O O . VAL B 2 25 ? -3.374 33.157 47.403 1.00 49.19 524 VAL B O 1
ATOM 3535 N N . ILE B 2 26 ? -2.339 32.010 45.774 1.00 47.87 525 ILE B N 1
ATOM 3536 C CA . ILE B 2 26 ? -3.047 32.684 44.689 1.00 47.11 525 ILE B CA 1
ATOM 3537 C C . ILE B 2 26 ? -4.519 32.290 44.562 1.00 48.47 525 ILE B C 1
ATOM 3538 O O . ILE B 2 26 ? -5.337 33.073 44.083 1.00 48.78 525 ILE B O 1
ATOM 3543 N N . HIS B 2 27 ? -4.851 31.080 44.996 1.00 49.58 526 HIS B N 1
ATOM 3544 C CA . HIS B 2 27 ? -6.222 30.580 44.928 1.00 50.69 526 HIS B CA 1
ATOM 3545 C C . HIS B 2 27 ? -6.812 30.576 43.517 1.00 51.99 526 HIS B C 1
ATOM 3546 O O . HIS B 2 27 ? -8.018 30.747 43.341 1.00 53.28 526 HIS B O 1
ATOM 3553 N N . ASP B 2 28 ? -5.966 30.384 42.513 1.00 52.46 527 ASP B N 1
ATOM 3554 C CA . ASP B 2 28 ? -6.432 30.333 41.136 1.00 53.39 527 ASP B CA 1
ATOM 3555 C C . ASP B 2 28 ? -5.521 29.418 40.336 1.00 54.30 527 ASP B C 1
ATOM 3556 O O . ASP B 2 28 ? -4.400 29.792 39.993 1.00 55.87 527 ASP B O 1
ATOM 3561 N N . THR B 2 29 ? -6.009 28.220 40.033 1.00 53.60 528 THR B N 1
ATOM 3562 C CA . THR B 2 29 ? -5.224 27.242 39.294 1.00 53.23 528 THR B CA 1
ATOM 3563 C C . THR B 2 29 ? -5.172 27.495 37.792 1.00 53.54 528 THR B C 1
ATOM 3564 O O . THR B 2 29 ? -4.536 26.742 37.054 1.00 53.87 528 THR B O 1
ATOM 3568 N N . SER B 2 30 ? -5.838 28.548 37.334 1.00 53.13 529 SER B N 1
ATOM 3569 C CA . SER B 2 30 ? -5.835 28.869 35.911 1.00 52.21 529 SER B CA 1
ATOM 3570 C C . SER B 2 30 ? -4.905 30.053 35.651 1.00 51.01 529 SER B C 1
ATOM 3571 O O . SER B 2 30 ? -4.683 30.448 34.503 1.00 51.00 529 SER B O 1
ATOM 3574 N N . PHE B 2 31 ? -4.364 30.614 36.726 1.00 48.75 530 PHE B N 1
ATOM 3575 C CA . PHE B 2 31 ? -3.465 31.754 36.616 1.00 47.64 530 PHE B CA 1
ATOM 3576 C C . PHE B 2 31 ? -2.378 31.582 35.549 1.00 47.77 530 PHE B C 1
ATOM 3577 O O . PHE B 2 31 ? -1.714 30.543 35.469 1.00 46.67 530 PHE B O 1
ATOM 3585 N N . GLN B 2 32 ? -2.217 32.619 34.732 1.00 47.49 531 GLN B N 1
ATOM 3586 C CA . GLN B 2 32 ? -1.220 32.646 33.671 1.00 46.78 531 GLN B CA 1
ATOM 3587 C C . GLN B 2 32 ? -0.360 33.877 33.888 1.00 44.48 531 GLN B C 1
ATOM 3588 O O . GLN B 2 32 ? -0.870 34.991 33.923 1.00 43.94 531 GLN B O 1
ATOM 3594 N N . PRO B 2 33 ? 0.955 33.695 34.052 1.00 42.92 532 PRO B N 1
ATOM 3595 C CA . PRO B 2 33 ? 1.846 34.842 34.260 1.00 41.30 532 PRO B CA 1
ATOM 3596 C C . PRO B 2 33 ? 1.964 35.658 32.971 1.00 39.08 532 PRO B C 1
ATOM 3597 O O . PRO B 2 33 ? 2.000 35.091 31.880 1.00 37.97 532 PRO B O 1
ATOM 3601 N N . SER B 2 34 ? 2.022 36.981 33.097 1.00 37.33 533 SER B N 1
ATOM 3602 C CA . SER B 2 34 ? 2.145 37.847 31.930 1.00 37.14 533 SER B CA 1
ATOM 3603 C C . SER B 2 34 ? 3.596 38.202 31.703 1.00 37.25 533 SER B C 1
ATOM 3604 O O . SER B 2 34 ? 3.973 38.668 30.631 1.00 39.55 533 SER B O 1
ATOM 3607 N N . GLY B 2 35 ? 4.406 37.979 32.728 1.00 36.78 534 GLY B N 1
ATOM 3608 C CA . GLY B 2 35 ? 5.824 38.262 32.638 1.00 36.01 534 GLY B CA 1
ATOM 3609 C C . GLY B 2 35 ? 6.502 37.507 33.757 1.00 35.07 534 GLY B C 1
ATOM 3610 O O . GLY B 2 35 ? 5.896 36.613 34.347 1.00 36.09 534 GLY B O 1
ATOM 3611 N N . ILE B 2 36 ? 7.753 37.834 34.050 1.00 32.96 535 ILE B N 1
ATOM 3612 C CA . ILE B 2 36 ? 8.427 37.157 35.138 1.00 32.41 535 ILE B CA 1
ATOM 3613 C C . ILE B 2 36 ? 9.041 38.196 36.060 1.00 30.98 535 ILE B C 1
ATOM 3614 O O . ILE B 2 36 ? 9.554 39.221 35.612 1.00 30.23 535 ILE B O 1
ATOM 3619 N N . LEU B 2 37 ? 8.970 37.927 37.358 1.00 30.82 536 LEU B N 1
ATOM 3620 C CA . LEU B 2 37 ? 9.492 38.842 38.362 1.00 30.00 536 LEU B CA 1
ATOM 3621 C C . LEU B 2 37 ? 10.857 38.419 38.891 1.00 31.02 536 LEU B C 1
ATOM 3622 O O . LEU B 2 37 ? 10.974 37.422 39.606 1.00 31.91 536 LEU B O 1
ATOM 3627 N N . ALA B 2 38 ? 11.892 39.172 38.538 1.00 30.28 537 ALA B N 1
ATOM 3628 C CA . ALA B 2 38 ? 13.227 38.862 39.022 1.00 30.50 537 ALA B CA 1
ATOM 3629 C C . ALA B 2 38 ? 13.397 39.618 40.328 1.00 31.39 537 ALA B C 1
ATOM 3630 O O . ALA B 2 38 ? 13.170 40.820 40.396 1.00 31.76 537 ALA B O 1
ATOM 3632 N N . VAL B 2 39 ? 13.781 38.897 41.370 1.00 33.07 538 VAL B N 1
ATOM 3633 C CA . VAL B 2 39 ? 13.973 39.486 42.683 1.00 33.70 538 VAL B CA 1
ATOM 3634 C C . VAL B 2 39 ? 15.340 39.054 43.188 1.00 36.01 538 VAL B C 1
ATOM 3635 O O . VAL B 2 39 ? 15.755 37.916 42.977 1.00 35.30 538 VAL B O 1
ATOM 3639 N N . GLU B 2 40 ? 16.037 39.966 43.856 1.00 39.25 539 GLU B N 1
ATOM 3640 C CA . GLU B 2 40 ? 17.362 39.675 44.384 1.00 40.93 539 GLU B CA 1
ATOM 3641 C C . GLU B 2 40 ? 17.697 40.502 45.622 1.00 40.99 539 GLU B C 1
ATOM 3642 O O . GLU B 2 40 ? 17.355 41.680 45.703 1.00 42.63 539 GLU B O 1
ATOM 3648 N N . TYR B 2 41 ? 18.366 39.879 46.586 1.00 40.69 540 TYR B N 1
ATOM 3649 C CA . TYR B 2 41 ? 18.768 40.564 47.808 1.00 39.19 540 TYR B CA 1
ATOM 3650 C C . TYR B 2 41 ? 20.187 41.057 47.614 1.00 40.25 540 TYR B C 1
ATOM 3651 O O . TYR B 2 41 ? 20.543 42.151 48.049 1.00 41.02 540 TYR B O 1
ATOM 3660 N N . SER B 2 42 ? 20.989 40.232 46.953 1.00 41.74 541 SER B N 1
ATOM 3661 C CA . SER B 2 42 ? 22.381 40.553 46.650 1.00 44.36 541 SER B CA 1
ATOM 3662 C C . SER B 2 42 ? 22.847 39.588 45.565 1.00 44.75 541 SER B C 1
ATOM 3663 O O . SER B 2 42 ? 22.228 38.545 45.349 1.00 44.87 541 SER B O 1
ATOM 3666 N N . SER B 2 43 ? 23.934 39.935 44.886 1.00 45.34 542 SER B N 1
ATOM 3667 C CA . SER B 2 43 ? 24.452 39.100 43.810 1.00 46.18 542 SER B CA 1
ATOM 3668 C C . SER B 2 43 ? 24.533 37.624 44.193 1.00 46.10 542 SER B C 1
ATOM 3669 O O . SER B 2 43 ? 24.511 36.746 43.325 1.00 46.38 542 SER B O 1
ATOM 3672 N N . SER B 2 44 ? 24.610 37.348 45.490 1.00 44.54 543 SER B N 1
ATOM 3673 C CA . SER B 2 44 ? 24.698 35.972 45.951 1.00 45.17 543 SER B CA 1
ATOM 3674 C C . SER B 2 44 ? 23.382 35.490 46.547 1.00 45.83 543 SER B C 1
ATOM 3675 O O . SER B 2 44 ? 23.277 34.341 46.992 1.00 47.08 543 SER B O 1
ATOM 3678 N N . ALA B 2 45 ? 22.379 36.364 46.560 1.00 44.62 544 ALA B N 1
ATOM 3679 C CA . ALA B 2 45 ? 21.088 36.009 47.129 1.00 42.19 544 ALA B CA 1
ATOM 3680 C C . ALA B 2 45 ? 19.924 36.318 46.203 1.00 41.54 544 ALA B C 1
ATOM 3681 O O . ALA B 2 45 ? 19.126 37.218 46.465 1.00 41.49 544 ALA B O 1
ATOM 3683 N N . PRO B 2 46 ? 19.817 35.579 45.091 1.00 40.22 545 PRO B N 1
ATOM 3684 C CA . PRO B 2 46 ? 18.710 35.825 44.166 1.00 37.38 545 PRO B CA 1
ATOM 3685 C C . PRO B 2 46 ? 17.567 34.915 44.574 1.00 35.25 545 PRO B C 1
ATOM 3686 O O . PRO B 2 46 ? 17.800 33.837 45.114 1.00 34.57 545 PRO B O 1
ATOM 3690 N N . VAL B 2 47 ? 16.334 35.346 44.361 1.00 33.89 546 VAL B N 1
ATOM 3691 C CA . VAL B 2 47 ? 15.222 34.470 44.676 1.00 33.36 546 VAL B CA 1
ATOM 3692 C C . VAL B 2 47 ? 14.938 33.880 43.299 1.00 31.49 546 VAL B C 1
ATOM 3693 O O . VAL B 2 47 ? 14.577 34.601 42.370 1.00 32.14 546 VAL B O 1
ATOM 3697 N N . ALA B 2 48 ? 15.148 32.573 43.166 1.00 29.13 547 ALA B N 1
ATOM 3698 C CA . ALA B 2 48 ? 14.983 31.903 41.889 1.00 29.84 547 ALA B CA 1
ATOM 3699 C C . ALA B 2 48 ? 13.959 30.775 41.828 1.00 30.56 547 ALA B C 1
ATOM 3700 O O . ALA B 2 48 ? 14.309 29.623 41.552 1.00 32.08 547 ALA B O 1
ATOM 3702 N N . MET B 2 49 ? 12.695 31.104 42.058 1.00 29.54 548 MET B N 1
ATOM 3703 C CA . MET B 2 49 ? 11.635 30.107 41.999 1.00 30.52 548 MET B CA 1
ATOM 3704 C C . MET B 2 49 ? 11.905 28.863 42.840 1.00 31.19 548 MET B C 1
ATOM 3705 O O . MET B 2 49 ? 12.134 27.780 42.297 1.00 32.11 548 MET B O 1
ATOM 3710 N N . GLY B 2 50 ? 11.902 29.014 44.161 1.00 31.08 549 GLY B N 1
ATOM 3711 C CA . GLY B 2 50 ? 12.093 27.855 45.017 1.00 30.90 549 GLY B CA 1
ATOM 3712 C C . GLY B 2 50 ? 13.440 27.555 45.649 1.00 29.40 549 GLY B C 1
ATOM 3713 O O . GLY B 2 50 ? 13.550 26.586 46.393 1.00 29.01 549 GLY B O 1
ATOM 3714 N N . ASN B 2 51 ? 14.467 28.345 45.368 1.00 28.44 550 ASN B N 1
ATOM 3715 C CA . ASN B 2 51 ? 15.755 28.078 45.982 1.00 28.74 550 ASN B CA 1
ATOM 3716 C C . ASN B 2 51 ? 15.685 28.431 47.470 1.00 31.17 550 ASN B C 1
ATOM 3717 O O . ASN B 2 51 ? 14.735 29.067 47.926 1.00 31.30 550 ASN B O 1
ATOM 3722 N N . THR B 2 52 ? 16.677 27.991 48.233 1.00 33.09 551 THR B N 1
ATOM 3723 C CA . THR B 2 52 ? 16.712 28.264 49.662 1.00 34.18 551 THR B CA 1
ATOM 3724 C C . THR B 2 52 ? 17.712 29.380 49.921 1.00 35.19 551 THR B C 1
ATOM 3725 O O . THR B 2 52 ? 18.773 29.425 49.313 1.00 35.21 551 THR B O 1
ATOM 3729 N N . LEU B 2 53 ? 17.358 30.295 50.813 1.00 36.83 552 LEU B N 1
ATOM 3730 C CA . LEU B 2 53 ? 18.239 31.399 51.141 1.00 38.64 552 LEU B CA 1
ATOM 3731 C C . LEU B 2 53 ? 18.428 31.486 52.641 1.00 40.75 552 LEU B C 1
ATOM 3732 O O . LEU B 2 53 ? 17.480 31.297 53.410 1.00 39.59 552 LEU B O 1
ATOM 3737 N N . PRO B 2 54 ? 19.666 31.749 53.084 1.00 42.50 553 PRO B N 1
ATOM 3738 C CA . PRO B 2 54 ? 19.890 31.856 54.522 1.00 43.78 553 PRO B CA 1
ATOM 3739 C C . PRO B 2 54 ? 19.195 33.122 55.016 1.00 45.50 553 PRO B C 1
ATOM 3740 O O . PRO B 2 54 ? 19.364 34.204 54.451 1.00 45.36 553 PRO B O 1
ATOM 3744 N N . THR B 2 55 ? 18.394 32.962 56.060 1.00 47.23 554 THR B N 1
ATOM 3745 C CA . THR B 2 55 ? 17.643 34.056 56.656 1.00 48.34 554 THR B CA 1
ATOM 3746 C C . THR B 2 55 ? 18.343 35.412 56.715 1.00 48.53 554 THR B C 1
ATOM 3747 O O . THR B 2 55 ? 17.761 36.423 56.333 1.00 48.56 554 THR B O 1
ATOM 3751 N N . GLU B 2 56 ? 19.583 35.436 57.192 1.00 50.06 555 GLU B N 1
ATOM 3752 C CA . GLU B 2 56 ? 20.326 36.690 57.320 1.00 51.10 555 GLU B CA 1
ATOM 3753 C C . GLU B 2 56 ? 20.543 37.433 56.012 1.00 50.30 555 GLU B C 1
ATOM 3754 O O . GLU B 2 56 ? 20.776 38.640 56.015 1.00 49.86 555 GLU B O 1
ATOM 3760 N N . LYS B 2 57 ? 20.478 36.722 54.893 1.00 50.22 556 LYS B N 1
ATOM 3761 C CA . LYS B 2 57 ? 20.660 37.369 53.603 1.00 50.37 556 LYS B CA 1
ATOM 3762 C C . LYS B 2 57 ? 19.395 38.102 53.164 1.00 50.39 556 LYS B C 1
ATOM 3763 O O . LYS B 2 57 ? 19.467 39.075 52.416 1.00 50.94 556 LYS B O 1
ATOM 3769 N N . ALA B 2 58 ? 18.242 37.645 53.647 1.00 49.90 557 ALA B N 1
ATOM 3770 C CA . ALA B 2 58 ? 16.962 38.260 53.311 1.00 50.16 557 ALA B CA 1
ATOM 3771 C C . ALA B 2 58 ? 16.572 39.266 54.394 1.00 51.61 557 ALA B C 1
ATOM 3772 O O . ALA B 2 58 ? 15.392 39.510 54.648 1.00 50.88 557 ALA B O 1
ATOM 3774 N N . ARG B 2 59 ? 17.585 39.860 55.012 1.00 53.26 558 ARG B N 1
ATOM 3775 C CA . ARG B 2 59 ? 17.398 40.821 56.092 1.00 55.34 558 ARG B CA 1
ATOM 3776 C C . ARG B 2 59 ? 16.843 42.181 55.649 1.00 53.94 558 ARG B C 1
ATOM 3777 O O . ARG B 2 59 ? 15.973 42.741 56.311 1.00 54.23 558 ARG B O 1
ATOM 3785 N N . SER B 2 60 ? 17.342 42.714 54.537 1.00 52.52 559 SER B N 1
ATOM 3786 C CA . SER B 2 60 ? 16.874 44.009 54.040 1.00 50.68 559 SER B CA 1
ATOM 3787 C C . SER B 2 60 ? 15.938 43.843 52.849 1.00 48.78 559 SER B C 1
ATOM 3788 O O . SER B 2 60 ? 15.729 42.731 52.370 1.00 48.31 559 SER B O 1
ATOM 3791 N N . LYS B 2 61 ? 15.368 44.945 52.371 1.00 47.35 560 LYS B N 1
ATOM 3792 C CA . LYS B 2 61 ? 14.453 44.869 51.240 1.00 46.45 560 LYS B CA 1
ATOM 3793 C C . LYS B 2 61 ? 15.201 44.551 49.946 1.00 45.08 560 LYS B C 1
ATOM 3794 O O . LYS B 2 61 ? 16.249 45.130 49.664 1.00 43.93 560 LYS B O 1
ATOM 3800 N N . PRO B 2 62 ? 14.666 43.616 49.142 1.00 43.79 561 PRO B N 1
ATOM 3801 C CA . PRO B 2 62 ? 15.277 43.210 47.875 1.00 42.83 561 PRO B CA 1
ATOM 3802 C C . PRO B 2 62 ? 14.946 44.126 46.703 1.00 42.85 561 PRO B C 1
ATOM 3803 O O . PRO B 2 62 ? 14.056 44.969 46.792 1.00 42.01 561 PRO B O 1
ATOM 3807 N N . GLN B 2 63 ? 15.674 43.948 45.603 1.00 43.84 562 GLN B N 1
ATOM 3808 C CA . GLN B 2 63 ? 15.448 44.719 44.384 1.00 44.60 562 GLN B CA 1
ATOM 3809 C C . GLN B 2 63 ? 14.546 43.900 43.461 1.00 43.73 562 GLN B C 1
ATOM 3810 O O . GLN B 2 63 ? 14.549 42.665 43.510 1.00 43.35 562 GLN B O 1
ATOM 3816 N N . PHE B 2 64 ? 13.786 44.587 42.614 1.00 41.41 563 PHE B N 1
ATOM 3817 C CA . PHE B 2 64 ? 12.870 43.916 41.699 1.00 38.85 563 PHE B CA 1
ATOM 3818 C C . PHE B 2 64 ? 13.035 44.364 40.251 1.00 37.05 563 PHE B C 1
ATOM 3819 O O . PHE B 2 64 ? 13.513 45.462 39.974 1.00 35.56 563 PHE B O 1
ATOM 3827 N N . GLN B 2 65 ? 12.632 43.489 39.334 1.00 35.20 564 GLN B N 1
ATOM 3828 C CA . GLN B 2 65 ? 12.671 43.763 37.905 1.00 33.18 564 GLN B CA 1
ATOM 3829 C C . GLN B 2 65 ? 11.520 43.000 37.293 1.00 31.94 564 GLN B C 1
ATOM 3830 O O . GLN B 2 65 ? 11.243 41.873 37.692 1.00 32.34 564 GLN B O 1
ATOM 3836 N N . PHE B 2 66 ? 10.848 43.615 36.328 1.00 31.94 565 PHE B N 1
ATOM 3837 C CA . PHE B 2 66 ? 9.724 42.974 35.660 1.00 31.29 565 PHE B CA 1
ATOM 3838 C C . PHE B 2 66 ? 10.033 42.825 34.181 1.00 30.46 565 PHE B C 1
ATOM 3839 O O . PHE B 2 66 ? 10.396 43.784 33.513 1.00 29.66 565 PHE B O 1
ATOM 3847 N N . THR B 2 67 ? 9.924 41.605 33.681 1.00 30.23 566 THR B N 1
ATOM 3848 C CA . THR B 2 67 ? 10.171 41.362 32.276 1.00 31.74 566 THR B CA 1
ATOM 3849 C C . THR B 2 67 ? 8.846 40.980 31.655 1.00 34.17 566 THR B C 1
ATOM 3850 O O . THR B 2 67 ? 8.238 39.974 32.020 1.00 32.21 566 THR B O 1
ATOM 3854 N N . PHE B 2 68 ? 8.380 41.813 30.738 1.00 38.39 567 PHE B N 1
ATOM 3855 C CA . PHE B 2 68 ? 7.131 41.528 30.064 1.00 43.85 567 PHE B CA 1
ATOM 3856 C C . PHE B 2 68 ? 7.456 40.907 28.718 1.00 47.85 567 PHE B C 1
ATOM 3857 O O . PHE B 2 68 ? 8.379 41.341 28.021 1.00 45.80 567 PHE B O 1
ATOM 3865 N N . ASN B 2 69 ? 6.704 39.872 28.370 1.00 54.18 568 ASN B N 1
ATOM 3866 C CA . ASN B 2 69 ? 6.894 39.185 27.103 1.00 60.52 568 ASN B CA 1
ATOM 3867 C C . ASN B 2 69 ? 5.535 38.898 26.492 1.00 63.77 568 ASN B C 1
ATOM 3868 O O . ASN B 2 69 ? 4.851 37.960 26.909 1.00 63.88 568 ASN B O 1
ATOM 3873 N N . LYS B 2 70 ? 5.134 39.718 25.524 1.00 67.26 569 LYS B N 1
ATOM 3874 C CA . LYS B 2 70 ? 3.849 39.522 24.863 1.00 71.14 569 LYS B CA 1
ATOM 3875 C C . LYS B 2 70 ? 3.925 38.218 24.091 1.00 72.65 569 LYS B C 1
ATOM 3876 O O . LYS B 2 70 ? 4.305 38.194 22.919 1.00 74.34 569 LYS B O 1
ATOM 3882 N N . GLN B 2 71 ? 3.573 37.131 24.766 1.00 73.39 570 GLN B N 1
ATOM 3883 C CA . GLN B 2 71 ? 3.612 35.810 24.166 1.00 74.61 570 GLN B CA 1
ATOM 3884 C C . GLN B 2 71 ? 3.229 34.815 25.254 1.00 74.09 570 GLN B C 1
ATOM 3885 O O . GLN B 2 71 ? 2.533 33.833 25.000 1.00 74.37 570 GLN B O 1
ATOM 3891 N N . MET B 2 72 ? 3.687 35.084 26.472 1.00 73.27 571 MET B N 1
ATOM 3892 C CA . MET B 2 72 ? 3.387 34.230 27.614 1.00 72.92 571 MET B CA 1
ATOM 3893 C C . MET B 2 72 ? 1.885 34.237 27.888 1.00 73.79 571 MET B C 1
ATOM 3894 O O . MET B 2 72 ? 1.416 33.670 28.880 1.00 73.63 571 MET B O 1
ATOM 3899 N N . GLN B 2 73 ? 1.139 34.883 26.996 1.00 74.35 572 GLN B N 1
ATOM 3900 C CA . GLN B 2 73 ? -0.307 34.984 27.122 1.00 74.57 572 GLN B CA 1
ATOM 3901 C C . GLN B 2 73 ? -1.015 34.457 25.876 1.00 74.07 572 GLN B C 1
ATOM 3902 O O . GLN B 2 73 ? -0.529 34.618 24.756 1.00 73.51 572 GLN B O 1
ATOM 3908 N N . ASN B 2 80 ? -8.927 40.327 31.487 1.00 75.66 579 ASN B N 1
ATOM 3909 C CA . ASN B 2 80 ? -8.176 39.075 31.494 1.00 76.02 579 ASN B CA 1
ATOM 3910 C C . ASN B 2 80 ? -6.687 39.283 31.195 1.00 74.92 579 ASN B C 1
ATOM 3911 O O . ASN B 2 80 ? -5.849 39.222 32.098 1.00 75.20 579 ASN B O 1
ATOM 3916 N N . ALA B 2 81 ? -6.361 39.535 29.931 1.00 73.07 580 ALA B N 1
ATOM 3917 C CA . ALA B 2 81 ? -4.974 39.740 29.528 1.00 71.45 580 ALA B CA 1
ATOM 3918 C C . ALA B 2 81 ? -4.435 41.100 29.964 1.00 70.06 580 ALA B C 1
ATOM 3919 O O . ALA B 2 81 ? -5.148 42.106 29.946 1.00 70.12 580 ALA B O 1
ATOM 3921 N N . TYR B 2 82 ? -3.168 41.116 30.362 1.00 66.84 581 TYR B N 1
ATOM 3922 C CA . TYR B 2 82 ? -2.518 42.343 30.782 1.00 63.09 581 TYR B CA 1
ATOM 3923 C C . TYR B 2 82 ? -1.778 42.979 29.609 1.00 62.08 581 TYR B C 1
ATOM 3924 O O . TYR B 2 82 ? -0.896 42.360 29.006 1.00 61.03 581 TYR B O 1
ATOM 3933 N N . VAL B 2 83 ? -2.145 44.217 29.291 1.00 61.48 582 VAL B N 1
ATOM 3934 C CA . VAL B 2 83 ? -1.509 44.962 28.210 1.00 60.29 582 VAL B CA 1
ATOM 3935 C C . VAL B 2 83 ? -0.848 46.180 28.840 1.00 59.19 582 VAL B C 1
ATOM 3936 O O . VAL B 2 83 ? -1.527 47.107 29.276 1.00 58.84 582 VAL B O 1
ATOM 3940 N N . PRO B 2 84 ? 0.491 46.193 28.899 1.00 59.17 583 PRO B N 1
ATOM 3941 C CA . PRO B 2 84 ? 1.231 47.313 29.491 1.00 59.52 583 PRO B CA 1
ATOM 3942 C C . PRO B 2 84 ? 0.835 48.688 28.967 1.00 59.95 583 PRO B C 1
ATOM 3943 O O . PRO B 2 84 ? 0.529 48.848 27.789 1.00 59.40 583 PRO B O 1
ATOM 3947 N N . GLN B 2 85 ? 0.835 49.670 29.867 1.00 62.11 584 GLN B N 1
ATOM 3948 C CA . GLN B 2 85 ? 0.489 51.055 29.547 1.00 62.91 584 GLN B CA 1
ATOM 3949 C C . GLN B 2 85 ? 1.264 52.007 30.445 1.00 63.48 584 GLN B C 1
ATOM 3950 O O . GLN B 2 85 ? 1.931 51.575 31.380 1.00 63.89 584 GLN B O 1
ATOM 3956 N N . ASP B 2 86 ? 1.166 53.304 30.167 1.00 65.28 585 ASP B N 1
ATOM 3957 C CA . ASP B 2 86 ? 1.890 54.317 30.936 1.00 66.69 585 ASP B CA 1
ATOM 3958 C C . ASP B 2 86 ? 1.259 54.711 32.264 1.00 66.22 585 ASP B C 1
ATOM 3959 O O . ASP B 2 86 ? 1.966 55.052 33.215 1.00 66.48 585 ASP B O 1
ATOM 3964 N N . ASP B 2 87 ? -0.067 54.681 32.324 1.00 64.62 586 ASP B N 1
ATOM 3965 C CA . ASP B 2 87 ? -0.780 55.038 33.547 1.00 62.24 586 ASP B CA 1
ATOM 3966 C C . ASP B 2 87 ? -0.552 53.982 34.626 1.00 58.01 586 ASP B C 1
ATOM 3967 O O . ASP B 2 87 ? -0.559 54.287 35.815 1.00 58.22 586 ASP B O 1
ATOM 3972 N N . ASP B 2 88 ? -0.351 52.742 34.193 1.00 52.58 587 ASP B N 1
ATOM 3973 C CA . ASP B 2 88 ? -0.154 51.614 35.089 1.00 47.45 587 ASP B CA 1
ATOM 3974 C C . ASP B 2 88 ? 0.596 51.862 36.388 1.00 43.42 587 ASP B C 1
ATOM 3975 O O . ASP B 2 88 ? 1.693 52.409 36.403 1.00 42.26 587 ASP B O 1
ATOM 3980 N N . LEU B 2 89 ? -0.025 51.442 37.480 1.00 39.38 588 LEU B N 1
ATOM 3981 C CA . LEU B 2 89 ? 0.555 51.542 38.804 1.00 37.17 588 LEU B CA 1
ATOM 3982 C C . LEU B 2 89 ? 0.544 50.119 39.355 1.00 36.02 588 LEU B C 1
ATOM 3983 O O . LEU B 2 89 ? -0.427 49.385 39.175 1.00 34.55 588 LEU B O 1
ATOM 3988 N N . PHE B 2 90 ? 1.624 49.714 40.011 1.00 35.89 589 PHE B N 1
ATOM 3989 C CA . PHE B 2 90 ? 1.687 48.358 40.539 1.00 35.75 589 PHE B CA 1
ATOM 3990 C C . PHE B 2 90 ? 1.812 48.246 42.051 1.00 35.95 589 PHE B C 1
ATOM 3991 O O . PHE B 2 90 ? 2.175 49.204 42.742 1.00 37.50 589 PHE B O 1
ATOM 3999 N N . THR B 2 91 ? 1.491 47.057 42.550 1.00 35.03 590 THR B N 1
ATOM 4000 C CA . THR B 2 91 ? 1.589 46.746 43.965 1.00 34.66 590 THR B CA 1
ATOM 4001 C C . THR B 2 91 ? 2.441 45.492 44.116 1.00 35.18 590 THR B C 1
ATOM 4002 O O . THR B 2 91 ? 2.202 44.471 43.467 1.00 32.93 590 THR B O 1
ATOM 4006 N N . LEU B 2 92 ? 3.441 45.591 44.980 1.00 37.35 591 LEU B N 1
ATOM 4007 C CA . LEU B 2 92 ? 4.363 44.497 45.241 1.00 37.88 591 LEU B CA 1
ATOM 4008 C C . LEU B 2 92 ? 4.107 43.960 46.645 1.00 37.32 591 LEU B C 1
ATOM 4009 O O . LEU B 2 92 ? 4.210 44.692 47.632 1.00 36.15 591 LEU B O 1
ATOM 4014 N N . VAL B 2 93 ? 3.775 42.677 46.721 1.00 36.42 592 VAL B N 1
ATOM 4015 C CA . VAL B 2 93 ? 3.480 42.024 47.991 1.00 35.63 592 VAL B CA 1
ATOM 4016 C C . VAL B 2 93 ? 4.450 40.897 48.350 1.00 35.32 592 VAL B C 1
ATOM 4017 O O . VAL B 2 93 ? 5.020 40.256 47.475 1.00 35.68 592 VAL B O 1
ATOM 4021 N N . MET B 2 94 ? 4.642 40.674 49.648 1.00 35.92 593 MET B N 1
ATOM 4022 C CA . MET B 2 94 ? 5.474 39.576 50.126 1.00 36.69 593 MET B CA 1
ATOM 4023 C C . MET B 2 94 ? 4.730 38.922 51.283 1.00 36.03 593 MET B C 1
ATOM 4024 O O . MET B 2 94 ? 4.446 39.566 52.290 1.00 36.78 593 MET B O 1
ATOM 4029 N N . THR B 2 95 ? 4.402 37.646 51.139 1.00 35.03 594 THR B N 1
ATOM 4030 C CA . THR B 2 95 ? 3.681 36.960 52.195 1.00 35.49 594 THR B CA 1
ATOM 4031 C C . THR B 2 95 ? 4.195 35.543 52.456 1.00 37.17 594 THR B C 1
ATOM 4032 O O . THR B 2 95 ? 4.804 34.916 51.587 1.00 36.22 594 THR B O 1
ATOM 4036 N N . ASP B 2 96 ? 3.938 35.060 53.671 1.00 38.37 595 ASP B N 1
ATOM 4037 C CA . ASP B 2 96 ? 4.327 33.723 54.100 1.00 38.69 595 ASP B CA 1
ATOM 4038 C C . ASP B 2 96 ? 3.049 32.968 54.470 1.00 39.52 595 ASP B C 1
ATOM 4039 O O . ASP B 2 96 ? 2.379 33.316 55.438 1.00 40.62 595 ASP B O 1
ATOM 4044 N N . PRO B 2 97 ? 2.687 31.933 53.697 1.00 39.86 596 PRO B N 1
ATOM 4045 C CA . PRO B 2 97 ? 1.470 31.174 54.005 1.00 40.12 596 PRO B CA 1
ATOM 4046 C C . PRO B 2 97 ? 1.765 30.013 54.952 1.00 41.62 596 PRO B C 1
ATOM 4047 O O . PRO B 2 97 ? 0.883 29.203 55.258 1.00 43.85 596 PRO B O 1
ATOM 4051 N N . ASP B 2 98 ? 3.013 29.933 55.405 1.00 40.81 597 ASP B N 1
ATOM 4052 C CA . ASP B 2 98 ? 3.433 28.869 56.310 1.00 41.31 597 ASP B CA 1
ATOM 4053 C C . ASP B 2 98 ? 3.868 29.429 57.665 1.00 42.34 597 ASP B C 1
ATOM 4054 O O . ASP B 2 98 ? 4.977 29.170 58.140 1.00 41.20 597 ASP B O 1
ATOM 4059 N N . ALA B 2 99 ? 2.978 30.204 58.277 1.00 43.69 598 ALA B N 1
ATOM 4060 C CA . ALA B 2 99 ? 3.246 30.809 59.571 1.00 45.17 598 ALA B CA 1
ATOM 4061 C C . ALA B 2 99 ? 2.218 30.314 60.584 1.00 47.36 598 ALA B C 1
ATOM 4062 O O . ALA B 2 99 ? 1.016 30.391 60.346 1.00 48.51 598 ALA B O 1
ATOM 4064 N N . PRO B 2 100 ? 2.682 29.785 61.726 1.00 49.58 599 PRO B N 1
ATOM 4065 C CA . PRO B 2 100 ? 4.090 29.630 62.105 1.00 50.80 599 PRO B CA 1
ATOM 4066 C C . PRO B 2 100 ? 4.804 28.472 61.399 1.00 51.34 599 PRO B C 1
ATOM 4067 O O . PRO B 2 100 ? 6.020 28.332 61.507 1.00 51.34 599 PRO B O 1
ATOM 4071 N N . SER B 2 101 ? 4.048 27.644 60.684 1.00 51.99 600 SER B N 1
ATOM 4072 C CA . SER B 2 101 ? 4.631 26.509 59.977 1.00 53.56 600 SER B CA 1
ATOM 4073 C C . SER B 2 101 ? 3.742 26.072 58.819 1.00 55.11 600 SER B C 1
ATOM 4074 O O . SER B 2 101 ? 2.628 26.568 58.653 1.00 54.38 600 SER B O 1
ATOM 4077 N N . LYS B 2 102 ? 4.240 25.121 58.033 1.00 57.01 601 LYS B N 1
ATOM 4078 C CA . LYS B 2 102 ? 3.503 24.604 56.890 1.00 58.92 601 LYS B CA 1
ATOM 4079 C C . LYS B 2 102 ? 2.277 23.819 57.337 1.00 59.85 601 LYS B C 1
ATOM 4080 O O . LYS B 2 102 ? 1.438 23.449 56.519 1.00 60.03 601 LYS B O 1
ATOM 4086 N N . THR B 2 103 ? 2.172 23.565 58.637 1.00 61.72 602 THR B N 1
ATOM 4087 C CA . THR B 2 103 ? 1.041 22.810 59.167 1.00 63.58 602 THR B CA 1
ATOM 4088 C C . THR B 2 103 ? 0.156 23.628 60.097 1.00 64.57 602 THR B C 1
ATOM 4089 O O . THR B 2 103 ? -1.068 23.602 59.970 1.00 64.03 602 THR B O 1
ATOM 4093 N N . ASP B 2 104 ? 0.774 24.339 61.036 1.00 66.11 603 ASP B N 1
ATOM 4094 C CA . ASP B 2 104 ? 0.027 25.179 61.969 1.00 67.78 603 ASP B CA 1
ATOM 4095 C C . ASP B 2 104 ? -0.204 26.527 61.281 1.00 68.92 603 ASP B C 1
ATOM 4096 O O . ASP B 2 104 ? 0.744 27.284 61.048 1.00 68.76 603 ASP B O 1
ATOM 4101 N N . HIS B 2 105 ? -1.460 26.823 60.956 1.00 69.71 604 HIS B N 1
ATOM 4102 C CA . HIS B 2 105 ? -1.793 28.071 60.279 1.00 70.70 604 HIS B CA 1
ATOM 4103 C C . HIS B 2 105 ? -2.457 29.122 61.166 1.00 71.46 604 HIS B C 1
ATOM 4104 O O . HIS B 2 105 ? -3.213 29.963 60.680 1.00 72.08 604 HIS B O 1
ATOM 4111 N N . LYS B 2 106 ? -2.171 29.076 62.464 1.00 72.19 605 LYS B N 1
ATOM 4112 C CA . LYS B 2 106 ? -2.737 30.038 63.401 1.00 72.85 605 LYS B CA 1
ATOM 4113 C C . LYS B 2 106 ? -2.479 31.466 62.920 1.00 72.24 605 LYS B C 1
ATOM 4114 O O . LYS B 2 106 ? -3.251 32.378 63.214 1.00 71.68 605 LYS B O 1
ATOM 4120 N N . TRP B 2 107 ? -1.395 31.654 62.173 1.00 71.82 606 TRP B N 1
ATOM 4121 C CA . TRP B 2 107 ? -1.047 32.974 61.657 1.00 72.41 606 TRP B CA 1
ATOM 4122 C C . TRP B 2 107 ? -0.855 32.955 60.145 1.00 71.11 606 TRP B C 1
ATOM 4123 O O . TRP B 2 107 ? -0.310 33.899 59.576 1.00 69.81 606 TRP B O 1
ATOM 4134 N N . SER B 2 108 ? -1.310 31.881 59.505 1.00 70.66 607 SER B N 1
ATOM 4135 C CA . SER B 2 108 ? -1.161 31.718 58.063 1.00 69.16 607 SER B CA 1
ATOM 4136 C C . SER B 2 108 ? -1.344 33.020 57.300 1.00 67.11 607 SER B C 1
ATOM 4137 O O . SER B 2 108 ? -2.332 33.743 57.482 1.00 65.31 607 SER B O 1
ATOM 4140 N N . GLU B 2 109 ? -0.373 33.281 56.429 1.00 63.51 608 GLU B N 1
ATOM 4141 C CA . GLU B 2 109 ? -0.317 34.482 55.619 1.00 57.52 608 GLU B CA 1
ATOM 4142 C C . GLU B 2 109 ? 0.090 35.614 56.537 1.00 54.83 608 GLU B C 1
ATOM 4143 O O . GLU B 2 109 ? -0.739 36.350 57.058 1.00 54.90 608 GLU B O 1
ATOM 4149 N N . PHE B 2 110 ? 1.395 35.699 56.758 1.00 52.01 609 PHE B N 1
ATOM 4150 C CA . PHE B 2 110 ? 1.998 36.728 57.585 1.00 49.31 609 PHE B CA 1
ATOM 4151 C C . PHE B 2 110 ? 2.481 37.785 56.586 1.00 48.45 609 PHE B C 1
ATOM 4152 O O . PHE B 2 110 ? 3.257 37.489 55.671 1.00 47.44 609 PHE B O 1
ATOM 4160 N N . CYS B 2 111 ? 2.000 39.012 56.755 1.00 46.60 610 CYS B N 1
ATOM 4161 C CA . CYS B 2 111 ? 2.337 40.105 55.853 1.00 44.61 610 CYS B CA 1
ATOM 4162 C C . CYS B 2 111 ? 3.744 40.663 56.066 1.00 43.32 610 CYS B C 1
ATOM 4163 O O . CYS B 2 111 ? 4.039 41.283 57.088 1.00 42.21 610 CYS B O 1
ATOM 4166 N N . HIS B 2 112 ? 4.603 40.454 55.076 1.00 40.84 611 HIS B N 1
ATOM 4167 C CA . HIS B 2 112 ? 5.979 40.912 55.153 1.00 40.52 611 HIS B CA 1
ATOM 4168 C C . HIS B 2 112 ? 6.245 42.228 54.431 1.00 39.71 611 HIS B C 1
ATOM 4169 O O . HIS B 2 112 ? 7.132 42.995 54.821 1.00 39.09 611 HIS B O 1
ATOM 4176 N N . LEU B 2 113 ? 5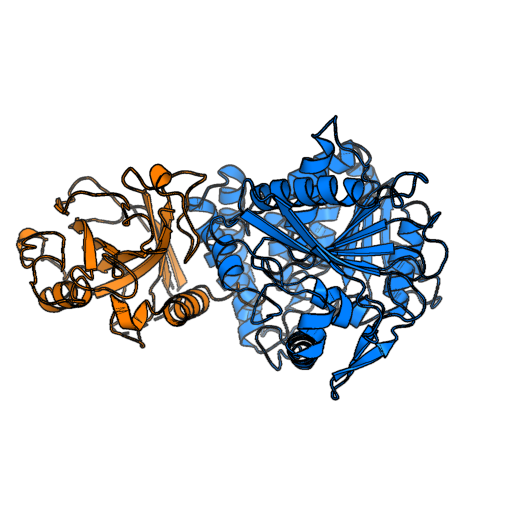.475 42.500 53.386 1.00 38.74 612 LEU B N 1
ATOM 4177 C CA . LEU B 2 113 ? 5.693 43.714 52.620 1.00 38.02 612 LEU B CA 1
ATOM 4178 C C . LEU B 2 113 ? 4.529 44.010 51.694 1.00 37.96 612 LEU B C 1
ATOM 4179 O O . LEU B 2 113 ? 3.875 43.094 51.187 1.00 38.46 612 LEU B O 1
ATOM 4184 N N . VAL B 2 114 ? 4.269 45.301 51.501 1.00 37.45 613 VAL B N 1
ATOM 4185 C CA . VAL B 2 114 ? 3.201 45.777 50.630 1.00 36.51 613 VAL B CA 1
ATOM 4186 C C . VAL B 2 114 ? 3.519 47.188 50.161 1.00 36.12 613 VAL B C 1
ATOM 4187 O O . VAL B 2 114 ? 3.330 48.144 50.899 1.00 36.46 613 VAL B O 1
ATOM 4191 N N . GLU B 2 115 ? 4.012 47.302 48.933 1.00 37.18 614 GLU B N 1
ATOM 4192 C CA . GLU B 2 115 ? 4.354 48.589 48.337 1.00 36.73 614 GLU B CA 1
ATOM 4193 C C . GLU B 2 115 ? 3.360 48.890 47.224 1.00 35.98 614 GLU B C 1
ATOM 4194 O O . GLU B 2 115 ? 3.094 48.032 46.377 1.00 35.57 614 GLU B O 1
ATOM 4200 N N . CYS B 2 116 ? 2.824 50.107 47.208 1.00 34.73 615 CYS B N 1
ATOM 4201 C CA . CYS B 2 116 ? 1.848 50.467 46.189 1.00 34.57 615 CYS B CA 1
ATOM 4202 C C . CYS B 2 116 ? 2.210 51.713 45.401 1.00 34.84 615 CYS B C 1
ATOM 4203 O O . CYS B 2 116 ? 3.157 52.432 45.737 1.00 34.25 615 CYS B O 1
ATOM 4206 N N . ASP B 2 117 ? 1.433 51.954 44.347 1.00 34.10 616 ASP B N 1
ATOM 4207 C CA . ASP B 2 117 ? 1.621 53.103 43.477 1.00 34.49 616 ASP B CA 1
ATOM 4208 C C . ASP B 2 117 ? 3.035 53.114 42.901 1.00 35.38 616 ASP B C 1
ATOM 4209 O O . ASP B 2 117 ? 3.712 54.142 42.902 1.00 34.01 616 ASP B O 1
ATOM 4214 N N . LEU B 2 118 ? 3.465 51.951 42.417 1.00 35.82 617 LEU B N 1
ATOM 4215 C CA . LEU B 2 118 ? 4.780 51.777 41.814 1.00 36.57 617 LEU B CA 1
ATOM 4216 C C . LEU B 2 118 ? 4.625 51.892 40.310 1.00 37.60 617 LEU B C 1
ATOM 4217 O O . LEU B 2 118 ? 3.680 51.347 39.746 1.00 37.92 617 LEU B O 1
ATOM 4222 N N . LYS B 2 119 ? 5.539 52.595 39.654 1.00 38.55 618 LYS B N 1
ATOM 4223 C CA . LYS B 2 119 ? 5.461 52.706 38.207 1.00 40.40 618 LYS B CA 1
ATOM 4224 C C . LYS B 2 119 ? 6.762 52.209 37.584 1.00 41.18 618 LYS B C 1
ATOM 4225 O O . LYS B 2 119 ? 7.831 52.275 38.198 1.00 41.17 618 LYS B O 1
ATOM 4231 N N . LEU B 2 120 ? 6.663 51.691 36.369 1.00 41.43 619 LEU B N 1
ATOM 4232 C CA . LEU B 2 120 ? 7.821 51.170 35.666 1.00 43.95 619 LEU B CA 1
ATOM 4233 C C . LEU B 2 120 ? 8.695 52.259 35.047 1.00 46.84 619 LEU B C 1
ATOM 4234 O O . LEU B 2 120 ? 8.186 53.226 34.484 1.00 47.43 619 LEU B O 1
ATOM 4239 N N . LEU B 2 121 ? 10.011 52.107 35.165 1.00 49.71 620 LEU B N 1
ATOM 4240 C CA . LEU B 2 121 ? 10.939 53.053 34.557 1.00 52.81 620 LEU B CA 1
ATOM 4241 C C . LEU B 2 121 ? 10.823 52.817 33.053 1.00 56.33 620 LEU B C 1
ATOM 4242 O O . LEU B 2 121 ? 10.869 53.749 32.256 1.00 58.18 620 LEU B O 1
ATOM 4247 N N . ASN B 2 122 ? 10.659 51.550 32.685 1.00 60.73 621 ASN B N 1
ATOM 4248 C CA . ASN B 2 122 ? 10.534 51.136 31.290 1.00 64.74 621 ASN B CA 1
ATOM 4249 C C . ASN B 2 122 ? 11.690 51.672 30.452 1.00 65.75 621 ASN B C 1
ATOM 4250 O O . ASN B 2 122 ? 12.836 51.251 30.623 1.00 66.74 621 ASN B O 1
ATOM 4255 N N . THR B 2 132 ? 5.420 40.051 20.120 1.00 70.96 631 THR B N 1
ATOM 4256 C CA . THR B 2 132 ? 6.178 41.152 19.532 1.00 70.33 631 THR B CA 1
ATOM 4257 C C . THR B 2 132 ? 6.646 42.150 20.596 1.00 69.39 631 THR B C 1
ATOM 4258 O O . THR B 2 132 ? 7.708 42.766 20.465 1.00 69.95 631 THR B O 1
ATOM 4262 N N . GLU B 2 133 ? 5.852 42.303 21.651 1.00 66.98 632 GLU B N 1
ATOM 4263 C CA . GLU B 2 133 ? 6.193 43.217 22.731 1.00 63.41 632 GLU B CA 1
ATOM 4264 C C . GLU B 2 133 ? 7.112 42.516 23.728 1.00 59.52 632 GLU B C 1
ATOM 4265 O O . GLU B 2 133 ? 6.908 41.347 24.077 1.00 57.57 632 GLU B O 1
ATOM 4271 N N . PHE B 2 134 ? 8.126 43.240 24.183 1.00 54.43 633 PHE B N 1
ATOM 4272 C CA . PHE B 2 134 ? 9.074 42.702 25.142 1.00 49.85 633 PHE B CA 1
ATOM 4273 C C . PHE B 2 134 ? 9.860 43.822 25.800 1.00 47.56 633 PHE B C 1
ATOM 4274 O O . PHE B 2 134 ? 10.247 44.785 25.140 1.00 47.97 633 PHE B O 1
ATOM 4282 N N . PHE B 2 135 ? 10.097 43.689 27.101 1.00 44.16 634 PHE B N 1
ATOM 4283 C CA . PHE B 2 135 ? 10.881 44.671 27.836 1.00 40.97 634 PHE B CA 1
ATOM 4284 C C . PHE B 2 135 ? 11.127 44.238 29.267 1.00 40.04 634 PHE B C 1
ATOM 4285 O O . PHE B 2 135 ? 10.297 43.569 29.885 1.00 40.57 634 PHE B O 1
ATOM 4293 N N . ALA B 2 136 ? 12.288 44.617 29.779 1.00 37.44 635 ALA B N 1
ATOM 4294 C CA . ALA B 2 136 ? 12.667 44.312 31.140 1.00 37.15 635 ALA B CA 1
ATOM 4295 C C . ALA B 2 136 ? 12.848 45.667 31.794 1.00 37.96 635 ALA B C 1
ATOM 4296 O O . ALA B 2 136 ? 13.562 46.515 31.271 1.00 38.37 635 ALA B O 1
ATOM 4298 N N . SER B 2 137 ? 12.197 45.877 32.931 1.00 38.69 636 SER B N 1
ATOM 4299 C CA . SER B 2 137 ? 12.306 47.148 33.619 1.00 38.05 636 SER B CA 1
ATOM 4300 C C . SER B 2 137 ? 12.235 47.039 35.128 1.00 38.59 636 SER B C 1
ATOM 4301 O O . SER B 2 137 ? 11.591 46.151 35.678 1.00 36.95 636 SER B O 1
ATOM 4304 N N . GLU B 2 138 ? 12.912 47.965 35.793 1.00 41.41 637 GLU B N 1
ATOM 4305 C CA . GLU B 2 138 ? 12.903 48.024 37.241 1.00 43.86 637 GLU B CA 1
ATOM 4306 C C . GLU B 2 138 ? 11.806 49.016 37.597 1.00 43.73 637 GLU B C 1
ATOM 4307 O O . GLU B 2 138 ? 11.206 49.627 36.712 1.00 42.34 637 GLU B O 1
ATOM 4313 N N . PHE B 2 139 ? 11.539 49.183 38.882 1.00 43.68 638 PHE B N 1
ATOM 4314 C CA . PHE B 2 139 ? 10.492 50.099 39.286 1.00 44.60 638 PHE B CA 1
ATOM 4315 C C . PHE B 2 139 ? 11.021 51.447 39.731 1.00 45.75 638 PHE B C 1
ATOM 4316 O O . PHE B 2 139 ? 12.174 51.573 40.150 1.00 45.16 638 PHE B O 1
ATOM 4324 N N . ASN B 2 140 ? 10.174 52.461 39.601 1.00 46.75 639 ASN B N 1
ATOM 4325 C CA . ASN B 2 140 ? 10.529 53.793 40.043 1.00 47.82 639 ASN B CA 1
ATOM 4326 C C . ASN B 2 140 ? 9.936 53.864 41.443 1.00 48.93 639 ASN B C 1
ATOM 4327 O O . ASN B 2 140 ? 8.713 53.949 41.616 1.00 49.00 639 ASN B O 1
ATOM 4332 N N . THR B 2 141 ? 10.819 53.799 42.433 1.00 49.39 640 THR B N 1
ATOM 4333 C CA . THR B 2 141 ? 10.442 53.808 43.840 1.00 49.70 640 THR B CA 1
ATOM 4334 C C . THR B 2 141 ? 9.937 55.156 44.368 1.00 49.10 640 THR B C 1
ATOM 4335 O O . THR B 2 141 ? 9.242 55.202 45.381 1.00 47.42 640 THR B O 1
ATOM 4339 N N . LYS B 2 142 ? 10.285 56.239 43.677 1.00 49.66 641 LYS B N 1
ATOM 4340 C CA . LYS B 2 142 ? 9.894 57.593 44.071 1.00 51.10 641 LYS B CA 1
ATOM 4341 C C . LYS B 2 142 ? 8.497 57.773 44.675 1.00 51.07 641 LYS B C 1
ATOM 4342 O O . LYS B 2 142 ? 8.315 57.703 45.896 1.00 52.98 641 LYS B O 1
ATOM 4348 N N . GLY B 2 143 ? 7.512 58.016 43.818 1.00 48.53 642 GLY B N 1
ATOM 4349 C CA . GLY B 2 143 ? 6.163 58.248 44.303 1.00 46.49 642 GLY B CA 1
ATOM 4350 C C . GLY B 2 143 ? 5.378 57.076 44.860 1.00 44.50 642 GLY B C 1
ATOM 4351 O O . GLY B 2 143 ? 4.149 57.112 44.863 1.00 43.75 642 GLY B O 1
ATOM 4352 N N . SER B 2 144 ? 6.055 56.044 45.346 1.00 42.57 643 SER B N 1
ATOM 4353 C CA . SER B 2 144 ? 5.330 54.894 45.876 1.00 43.36 643 SER B CA 1
ATOM 4354 C C . SER B 2 144 ? 4.883 55.110 47.317 1.00 42.24 643 SER B C 1
ATOM 4355 O O . SER B 2 144 ? 5.315 56.055 47.973 1.00 42.39 643 SER B O 1
ATOM 4358 N N . ASN B 2 145 ? 4.009 54.232 47.798 1.00 41.61 644 ASN B N 1
ATOM 4359 C CA . ASN B 2 145 ? 3.510 54.305 49.166 1.00 41.98 644 ASN B CA 1
ATOM 4360 C C . ASN B 2 145 ? 3.565 52.924 49.803 1.00 42.14 644 ASN B C 1
ATOM 4361 O O . ASN B 2 145 ? 2.920 51.984 49.337 1.00 43.71 644 ASN B O 1
ATOM 4366 N N . THR B 2 146 ? 4.341 52.806 50.871 1.00 41.11 645 THR B N 1
ATOM 4367 C CA . THR B 2 146 ? 4.479 51.543 51.576 1.00 40.70 645 THR B CA 1
ATOM 4368 C C . THR B 2 146 ? 3.402 51.410 52.648 1.00 40.71 645 THR B C 1
ATOM 4369 O O . THR B 2 146 ? 3.421 52.132 53.639 1.00 43.12 645 THR B O 1
ATOM 4373 N N . LEU B 2 147 ? 2.461 50.497 52.451 1.00 39.76 646 LEU B N 1
ATOM 4374 C CA . LEU B 2 147 ? 1.411 50.285 53.436 1.00 40.11 646 LEU B CA 1
ATOM 4375 C C . LEU B 2 147 ? 1.942 49.432 54.582 1.00 40.85 646 LEU B C 1
ATOM 4376 O O . LEU B 2 147 ? 1.551 49.613 55.732 1.00 41.03 646 LEU B O 1
ATOM 4381 N N . ILE B 2 148 ? 2.830 48.496 54.258 1.00 42.14 647 ILE B N 1
ATOM 4382 C CA . ILE B 2 148 ? 3.423 47.607 55.255 1.00 43.82 647 ILE B CA 1
ATOM 4383 C C . ILE B 2 148 ? 4.930 47.508 55.029 1.00 45.65 647 ILE B C 1
ATOM 4384 O O . ILE B 2 148 ? 5.378 46.794 54.134 1.00 47.32 647 ILE B O 1
ATOM 4389 N N . GLU B 2 149 ? 5.711 48.220 55.837 1.00 46.58 648 GLU B N 1
ATOM 4390 C CA . GLU B 2 149 ? 7.164 48.202 55.689 1.00 48.71 648 GLU B CA 1
ATOM 4391 C C . GLU B 2 149 ? 7.729 46.781 55.631 1.00 47.83 648 GLU B C 1
ATOM 4392 O O . GLU B 2 149 ? 7.151 45.843 56.181 1.00 47.41 648 GLU B O 1
ATOM 4398 N N . TYR B 2 150 ? 8.859 46.630 54.946 1.00 46.23 649 TYR B N 1
ATOM 4399 C CA . TYR B 2 150 ? 9.495 45.330 54.791 1.00 45.57 649 TYR B CA 1
ATOM 4400 C C . TYR B 2 150 ? 10.023 44.718 56.079 1.00 45.71 649 TYR B C 1
ATOM 4401 O O . TYR B 2 150 ? 10.592 45.403 56.927 1.00 45.02 649 TYR B O 1
ATOM 4410 N N . MET B 2 151 ? 9.838 43.409 56.195 1.00 46.50 650 MET B N 1
ATOM 4411 C CA . MET B 2 151 ? 10.324 42.641 57.329 1.00 46.33 650 MET B CA 1
ATOM 4412 C C . MET B 2 151 ? 10.782 41.285 56.791 1.00 44.97 650 MET B C 1
ATOM 4413 O O . MET B 2 151 ? 9.976 40.518 56.264 1.00 44.21 650 MET B O 1
ATOM 4418 N N . GLY B 2 152 ? 12.078 41.004 56.915 1.00 43.04 651 GLY B N 1
ATOM 4419 C CA . GLY B 2 152 ? 12.627 39.753 56.425 1.00 42.42 651 GLY B CA 1
ATOM 4420 C C . GLY B 2 152 ? 12.113 38.491 57.095 1.00 43.06 651 GLY B C 1
ATOM 4421 O O . GLY B 2 152 ? 11.401 38.558 58.097 1.00 42.54 651 GLY B O 1
ATOM 4422 N N . PRO B 2 153 ? 12.469 37.310 56.560 1.00 43.93 652 PRO B N 1
ATOM 4423 C CA . PRO B 2 153 ? 12.026 36.035 57.129 1.00 44.23 652 PRO B CA 1
ATOM 4424 C C . PRO B 2 153 ? 12.503 35.877 58.565 1.00 45.00 652 PRO B C 1
ATOM 4425 O O . PRO B 2 153 ? 13.619 36.288 58.919 1.00 45.17 652 PRO B O 1
ATOM 4429 N N . ALA B 2 154 ? 11.650 35.280 59.387 1.00 44.71 653 ALA B N 1
ATOM 4430 C CA . ALA B 2 154 ? 11.963 35.057 60.789 1.00 44.46 653 ALA B CA 1
ATOM 4431 C C . ALA B 2 154 ? 11.182 33.845 61.275 1.00 44.23 653 ALA B C 1
ATOM 4432 O O . ALA B 2 154 ? 10.517 33.892 62.316 1.00 43.43 653 ALA B O 1
ATOM 4434 N N . PRO B 2 155 ? 11.258 32.735 60.524 1.00 43.81 654 PRO B N 1
ATOM 4435 C CA . PRO B 2 155 ? 10.545 31.512 60.893 1.00 45.60 654 PRO B CA 1
ATOM 4436 C C . PRO B 2 155 ? 11.000 30.948 62.239 1.00 47.40 654 PRO B C 1
ATOM 4437 O O . PRO B 2 155 ? 12.181 31.021 62.595 1.00 46.40 654 PRO B O 1
ATOM 4441 N N . PRO B 2 156 ? 10.056 30.389 63.011 1.00 49.31 655 PRO B N 1
ATOM 4442 C CA . PRO B 2 156 ? 10.341 29.805 64.325 1.00 49.94 655 PRO B CA 1
ATOM 4443 C C . PRO B 2 156 ? 11.271 28.598 64.212 1.00 50.37 655 PRO B C 1
ATOM 4444 O O . PRO B 2 156 ? 11.032 27.684 63.421 1.00 50.10 655 PRO B O 1
ATOM 4448 N N . LYS B 2 157 ? 12.332 28.602 65.005 1.00 50.46 656 LYS B N 1
ATOM 4449 C CA . LYS B 2 157 ? 13.283 27.503 65.002 1.00 50.50 656 LYS B CA 1
ATOM 4450 C C . LYS B 2 157 ? 12.536 26.176 65.100 1.00 50.00 656 LYS B C 1
ATOM 4451 O O . LYS B 2 157 ? 11.698 25.994 65.978 1.00 49.96 656 LYS B O 1
ATOM 4457 N N . GLY B 2 158 ? 12.830 25.259 64.185 1.00 50.32 657 GLY B N 1
ATOM 4458 C CA . GLY B 2 158 ? 12.184 23.956 64.210 1.00 49.63 657 GLY B CA 1
ATOM 4459 C C . GLY B 2 158 ? 10.872 23.830 63.457 1.00 49.45 657 GLY B C 1
ATOM 4460 O O . GLY B 2 158 ? 10.401 22.716 63.228 1.00 48.92 657 GLY B O 1
ATOM 4461 N N . SER B 2 159 ? 10.276 24.951 63.063 1.00 49.09 658 SER B N 1
ATOM 4462 C CA . SER B 2 159 ? 9.004 24.914 62.343 1.00 48.90 658 SER B CA 1
ATOM 4463 C C . SER B 2 159 ? 9.149 24.376 60.924 1.00 48.52 658 SER B C 1
ATOM 4464 O O . SER B 2 159 ? 8.159 24.077 60.257 1.00 48.58 658 SER B O 1
ATOM 4467 N N . GLY B 2 160 ? 10.388 24.237 60.471 1.00 48.20 659 GLY B N 1
ATOM 4468 C CA . GLY B 2 160 ? 10.620 23.742 59.129 1.00 47.12 659 GLY B CA 1
ATOM 4469 C C . GLY B 2 160 ? 10.756 24.914 58.178 1.00 46.65 659 GLY B C 1
ATOM 4470 O O . GLY B 2 160 ? 10.771 26.066 58.617 1.00 46.35 659 GLY B O 1
ATOM 4471 N N . PRO B 2 161 ? 10.877 24.660 56.869 1.00 45.84 660 PRO B N 1
ATOM 4472 C CA . PRO B 2 161 ? 11.007 25.763 55.914 1.00 44.77 660 PRO B CA 1
ATOM 4473 C C . PRO B 2 161 ? 9.670 26.455 55.654 1.00 42.90 660 PRO B C 1
ATOM 4474 O O . PRO B 2 161 ? 8.604 25.857 55.822 1.00 41.85 660 PRO B O 1
ATOM 4478 N N . HIS B 2 162 ? 9.735 27.722 55.260 1.00 41.94 661 HIS B N 1
ATOM 4479 C CA . HIS B 2 162 ? 8.536 28.495 54.951 1.00 40.07 661 HIS B CA 1
ATOM 4480 C C . HIS B 2 162 ? 8.634 29.027 53.533 1.00 38.46 661 HIS B C 1
ATOM 4481 O O . HIS B 2 162 ? 9.730 29.276 53.022 1.00 36.58 661 HIS B O 1
ATOM 4488 N N . ARG B 2 163 ? 7.481 29.213 52.905 1.00 37.19 662 ARG B N 1
ATOM 4489 C CA . ARG B 2 163 ? 7.434 29.769 51.563 1.00 36.17 662 ARG B CA 1
ATOM 4490 C C . ARG B 2 163 ? 7.313 31.287 51.682 1.00 37.47 662 ARG B C 1
ATOM 4491 O O . ARG B 2 163 ? 6.425 31.798 52.370 1.00 37.68 662 ARG B O 1
ATOM 4499 N N . TYR B 2 164 ? 8.225 32.002 51.033 1.00 37.72 663 TYR B N 1
ATOM 4500 C CA . TYR B 2 164 ? 8.204 33.458 51.034 1.00 37.37 663 TYR B CA 1
ATOM 4501 C C . TYR B 2 164 ? 7.860 33.861 49.608 1.00 37.21 663 TYR B C 1
ATOM 4502 O O . TYR B 2 164 ? 8.711 33.824 48.714 1.00 38.02 663 TYR B O 1
ATOM 4511 N N . VAL B 2 165 ? 6.597 34.239 49.412 1.00 35.47 664 VAL B N 1
ATOM 4512 C CA . VAL B 2 165 ? 6.078 34.583 48.092 1.00 33.96 664 VAL B CA 1
ATOM 4513 C C . VAL B 2 165 ? 5.933 36.056 47.700 1.00 33.73 664 VAL B C 1
ATOM 4514 O O . VAL B 2 165 ? 5.248 36.830 48.364 1.00 32.98 664 VAL B O 1
ATOM 4518 N N . PHE B 2 166 ? 6.581 36.428 46.597 1.00 33.58 665 PHE B N 1
ATOM 4519 C CA . PHE B 2 166 ? 6.486 37.783 46.068 1.00 33.06 665 PHE B CA 1
ATOM 4520 C C . PHE B 2 166 ? 5.417 37.780 44.978 1.00 32.98 665 PHE B C 1
ATOM 4521 O O . PHE B 2 166 ? 5.389 36.879 44.134 1.00 31.10 665 PHE B O 1
ATOM 4529 N N . LEU B 2 167 ? 4.534 38.777 45.005 1.00 32.65 666 LEU B N 1
ATOM 4530 C CA . LEU B 2 167 ? 3.470 38.889 44.009 1.00 32.95 666 LEU B CA 1
ATOM 4531 C C . LEU B 2 167 ? 3.351 40.314 43.475 1.00 33.79 666 LEU B C 1
ATOM 4532 O O . LEU B 2 167 ? 3.328 41.279 44.248 1.00 34.27 666 LEU B O 1
ATOM 4537 N N . LEU B 2 168 ? 3.282 40.440 42.151 1.00 32.95 667 LEU B N 1
ATOM 4538 C CA . LEU B 2 168 ? 3.157 41.744 41.516 1.00 32.32 667 LEU B CA 1
ATOM 4539 C C . LEU B 2 168 ? 1.735 41.928 40.985 1.00 32.76 667 LEU B C 1
ATOM 4540 O O . LEU B 2 168 ? 1.255 41.128 40.178 1.00 32.08 667 LEU B O 1
ATOM 4545 N N . TYR B 2 169 ? 1.061 42.978 41.447 1.00 32.03 668 TYR B N 1
ATOM 4546 C CA . TYR B 2 169 ? -0.302 43.255 41.003 1.00 31.11 668 TYR B CA 1
ATOM 4547 C C . TYR B 2 169 ? -0.414 44.568 40.243 1.00 32.65 668 TYR B C 1
ATOM 4548 O O . TYR B 2 169 ? 0.309 45.524 40.522 1.00 33.70 668 TYR B O 1
ATOM 4557 N N . LYS B 2 170 ? -1.323 44.608 39.276 1.00 33.97 669 LYS B N 1
ATOM 4558 C CA . LYS B 2 170 ? -1.569 45.829 38.521 1.00 34.28 669 LYS B CA 1
ATOM 4559 C C . LYS B 2 170 ? -2.789 46.455 39.184 1.00 32.89 669 LYS B C 1
ATOM 4560 O O . LYS B 2 170 ? -3.794 45.777 39.384 1.00 33.44 669 LYS B O 1
ATOM 4566 N N . GLN B 2 171 ? -2.701 47.732 39.541 1.00 31.57 670 GLN B N 1
ATOM 4567 C CA . GLN B 2 171 ? -3.819 48.417 40.187 1.00 29.81 670 GLN B CA 1
ATOM 4568 C C . GLN B 2 171 ? -4.804 48.909 39.134 1.00 28.53 670 GLN B C 1
ATOM 4569 O O . GLN B 2 171 ? -4.417 49.154 37.995 1.00 26.91 670 GLN B O 1
ATOM 4575 N N . PRO B 2 172 ? -6.093 49.049 39.498 1.00 29.42 671 PRO B N 1
ATOM 4576 C CA . PRO B 2 172 ? -7.108 49.526 38.547 1.00 28.96 671 PRO B CA 1
ATOM 4577 C C . PRO B 2 172 ? -6.720 50.951 38.157 1.00 30.19 671 PRO B C 1
ATOM 4578 O O . PRO B 2 172 ? -6.240 51.716 39.002 1.00 30.66 671 PRO B O 1
ATOM 4582 N N . LYS B 2 173 ? -6.932 51.324 36.899 1.00 30.59 672 LYS B N 1
ATOM 4583 C CA . LYS B 2 173 ? -6.556 52.662 36.463 1.00 30.76 672 LYS B CA 1
ATOM 4584 C C . LYS B 2 173 ? -7.161 53.806 37.288 1.00 31.13 672 LYS B C 1
ATOM 4585 O O . LYS B 2 173 ? -8.356 53.816 37.609 1.00 30.80 672 LYS B O 1
ATOM 4591 N N . GLY B 2 174 ? -6.311 54.769 37.627 1.00 30.27 673 GLY B N 1
ATOM 4592 C CA . GLY B 2 174 ? -6.748 55.923 38.380 1.00 30.28 673 GLY B CA 1
ATOM 4593 C C . GLY B 2 174 ? -6.917 55.763 39.879 1.00 31.09 673 GLY B C 1
ATOM 4594 O O . GLY B 2 174 ? -7.061 56.761 40.583 1.00 33.23 673 GLY B O 1
ATOM 4595 N N . VAL B 2 175 ? -6.911 54.541 40.394 1.00 29.16 674 VAL B N 1
ATOM 4596 C CA . VAL B 2 175 ? -7.085 54.399 41.832 1.00 28.00 674 VAL B CA 1
ATOM 4597 C C . VAL B 2 175 ? -5.779 54.112 42.565 1.00 27.84 674 VAL B C 1
ATOM 4598 O O . VAL B 2 175 ? -5.126 53.101 42.332 1.00 29.11 674 VAL B O 1
ATOM 4602 N N . ASP B 2 176 ? -5.404 55.041 43.439 1.00 27.02 675 ASP B N 1
ATOM 4603 C CA . ASP B 2 176 ? -4.187 54.947 44.232 1.00 29.27 675 ASP B CA 1
ATOM 4604 C C . ASP B 2 176 ? -4.408 54.077 45.477 1.00 30.59 675 ASP B C 1
ATOM 4605 O O . ASP B 2 176 ? -5.539 53.703 45.794 1.00 28.80 675 ASP B O 1
ATOM 4610 N N . SER B 2 177 ? -3.329 53.780 46.196 1.00 32.19 676 SER B N 1
ATOM 4611 C CA . SER B 2 177 ? -3.420 52.922 47.377 1.00 34.74 676 SER B CA 1
ATOM 4612 C C . SER B 2 177 ? -4.217 53.462 48.565 1.00 36.01 676 SER B C 1
ATOM 4613 O O . SER B 2 177 ? -4.616 52.690 49.440 1.00 37.04 676 SER B O 1
ATOM 4616 N N . SER B 2 178 ? -4.458 54.769 48.604 1.00 35.90 677 SER B N 1
ATOM 4617 C CA . SER B 2 178 ? -5.216 55.346 49.710 1.00 36.16 677 SER B CA 1
ATOM 4618 C C . SER B 2 178 ? -6.648 54.809 49.739 1.00 36.71 677 SER B C 1
ATOM 4619 O O . SER B 2 178 ? -7.384 55.042 50.692 1.00 37.34 677 SER B O 1
ATOM 4622 N N . LYS B 2 179 ? -7.036 54.083 48.696 1.00 37.51 678 LYS B N 1
ATOM 4623 C CA . LYS B 2 179 ? -8.385 53.534 48.609 1.00 38.29 678 LYS B CA 1
ATOM 4624 C C . LYS B 2 179 ? -8.479 52.028 48.837 1.00 38.99 678 LYS B C 1
ATOM 4625 O O . LYS B 2 179 ? -9.565 51.449 48.776 1.00 38.25 678 LYS B O 1
ATOM 4631 N N . PHE B 2 180 ? -7.346 51.391 49.108 1.00 39.67 679 PHE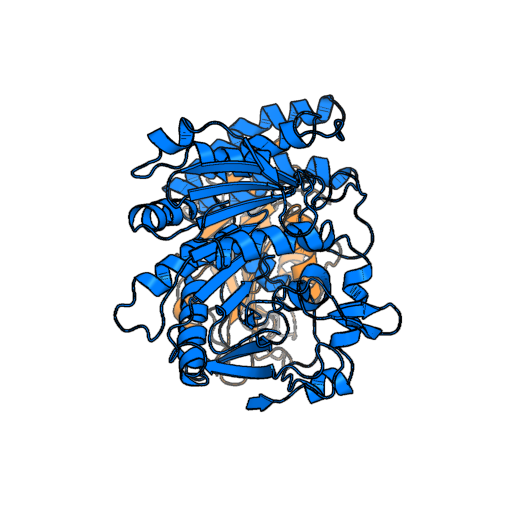 B N 1
ATOM 4632 C CA . PHE B 2 180 ? -7.357 49.957 49.354 1.00 40.57 679 PHE B CA 1
ATOM 4633 C C . PHE B 2 180 ? -7.718 49.684 50.805 1.00 40.67 679 PHE B C 1
ATOM 4634 O O . PHE B 2 180 ? -7.404 50.481 51.685 1.00 40.98 679 PHE B O 1
ATOM 4642 N N . SER B 2 181 ? -8.388 48.564 51.047 1.00 41.35 680 SER B N 1
ATOM 4643 C CA . SER B 2 181 ? -8.780 48.182 52.398 1.00 43.20 680 SER B CA 1
ATOM 4644 C C . SER B 2 181 ? -7.563 48.181 53.319 1.00 45.51 680 SER B C 1
ATOM 4645 O O . SER B 2 181 ? -6.459 47.827 52.913 1.00 46.22 680 SER B O 1
ATOM 4648 N N . LYS B 2 182 ? -7.767 48.581 54.564 1.00 48.26 681 LYS B N 1
ATOM 4649 C CA . LYS B 2 182 ? -6.674 48.640 55.523 1.00 51.80 681 LYS B CA 1
ATOM 4650 C C . LYS B 2 182 ? -6.157 47.251 55.907 1.00 51.58 681 LYS B C 1
ATOM 4651 O O . LYS B 2 182 ? -6.832 46.241 55.697 1.00 50.51 681 LYS B O 1
ATOM 4657 N N . ILE B 2 183 ? -4.947 47.212 56.454 1.00 51.84 682 ILE B N 1
ATOM 4658 C CA . ILE B 2 183 ? -4.343 45.961 56.896 1.00 52.74 682 ILE B CA 1
ATOM 4659 C C . ILE B 2 183 ? -4.040 46.089 58.387 1.00 53.25 682 ILE B C 1
ATOM 4660 O O . ILE B 2 183 ? -2.986 46.598 58.771 1.00 51.35 682 ILE B O 1
ATOM 4665 N N . LYS B 2 184 ? -4.988 45.639 59.211 1.00 54.66 683 LYS B N 1
ATOM 4666 C CA . LYS B 2 184 ? -4.880 45.683 60.670 1.00 56.61 683 LYS B CA 1
ATOM 4667 C C . LYS B 2 184 ? -3.432 45.473 61.091 1.00 55.93 683 LYS B C 1
ATOM 4668 O O . LYS B 2 184 ? -2.799 46.366 61.653 1.00 54.15 683 LYS B O 1
ATOM 4674 N N . ASP B 2 185 ? -2.919 44.278 60.822 1.00 55.68 684 ASP B N 1
ATOM 4675 C CA . ASP B 2 185 ? -1.535 43.953 61.125 1.00 55.35 684 ASP B CA 1
ATOM 4676 C C . ASP B 2 185 ? -1.104 42.708 60.354 1.00 53.26 684 ASP B C 1
ATOM 4677 O O . ASP B 2 185 ? -1.853 42.199 59.519 1.00 53.07 684 ASP B O 1
ATOM 4682 N N . ARG B 2 186 ? 0.098 42.222 60.639 1.00 51.07 685 ARG B N 1
ATOM 4683 C CA . ARG B 2 186 ? 0.676 41.086 59.928 1.00 48.67 685 ARG B CA 1
ATOM 4684 C C . ARG B 2 186 ? 0.026 39.708 60.034 1.00 49.07 685 ARG B C 1
ATOM 4685 O O . ARG B 2 186 ? -0.424 39.159 59.026 1.00 48.66 685 ARG B O 1
ATOM 4693 N N . PRO B 2 187 ? -0.028 39.119 61.237 1.00 49.05 686 PRO B N 1
ATOM 4694 C CA . PRO B 2 187 ? -0.665 37.799 61.287 1.00 48.28 686 PRO B CA 1
ATOM 4695 C C . PRO B 2 187 ? -2.054 37.799 60.644 1.00 47.90 686 PRO B C 1
ATOM 4696 O O . PRO B 2 187 ? -2.916 38.602 61.000 1.00 47.83 686 PRO B O 1
ATOM 4700 N N . ASN B 2 188 ? -2.246 36.895 59.687 1.00 47.88 687 ASN B N 1
ATOM 4701 C CA . ASN B 2 188 ? -3.501 36.750 58.947 1.00 48.34 687 ASN B CA 1
ATOM 4702 C C . ASN B 2 188 ? -3.851 38.023 58.186 1.00 49.48 687 ASN B C 1
ATOM 4703 O O . ASN B 2 188 ? -4.983 38.189 57.728 1.00 49.03 687 ASN B O 1
ATOM 4708 N N . TRP B 2 189 ? -2.876 38.915 58.037 1.00 50.77 688 TRP B N 1
ATOM 4709 C CA . TRP B 2 189 ? -3.107 40.178 57.348 1.00 52.75 688 TRP B CA 1
ATOM 4710 C C . TRP B 2 189 ? -4.208 40.923 58.094 1.00 54.07 688 TRP B C 1
ATOM 4711 O O . TRP B 2 189 ? -4.966 41.701 57.508 1.00 55.05 688 TRP B O 1
ATOM 4722 N N . GLY B 2 190 ? -4.285 40.661 59.397 1.00 54.26 689 GLY B N 1
ATOM 4723 C CA . GLY B 2 190 ? -5.276 41.305 60.237 1.00 54.69 689 GLY B CA 1
ATOM 4724 C C . GLY B 2 190 ? -6.711 40.898 59.970 1.00 55.32 689 GLY B C 1
ATOM 4725 O O . GLY B 2 190 ? -7.632 41.641 60.298 1.00 55.67 689 GLY B O 1
ATOM 4726 N N . TYR B 2 191 ? -6.914 39.724 59.384 1.00 55.85 690 TYR B N 1
ATOM 4727 C CA . TYR B 2 191 ? -8.262 39.248 59.090 1.00 56.89 690 TYR B CA 1
ATOM 4728 C C . TYR B 2 191 ? -8.808 38.342 60.185 1.00 58.18 690 TYR B C 1
ATOM 4729 O O . TYR B 2 191 ? -9.974 37.954 60.146 1.00 59.11 690 TYR B O 1
ATOM 4738 N N . GLY B 2 192 ? -7.969 38.000 61.157 1.00 59.13 691 GLY B N 1
ATOM 4739 C CA . GLY B 2 192 ? -8.420 37.140 62.237 1.00 60.76 691 GLY B CA 1
ATOM 4740 C C . GLY B 2 192 ? -8.473 35.662 61.884 1.00 62.27 691 GLY B C 1
ATOM 4741 O O . GLY B 2 192 ? -7.867 34.839 62.570 1.00 63.55 691 GLY B O 1
ATOM 4742 N N . THR B 2 193 ? -9.196 35.314 60.822 1.00 62.64 692 THR B N 1
ATOM 4743 C CA . THR B 2 193 ? -9.309 33.917 60.404 1.00 63.26 692 THR B CA 1
ATOM 4744 C C . THR B 2 193 ? -7.980 33.359 59.885 1.00 63.34 692 THR B C 1
ATOM 4745 O O . THR B 2 193 ? -7.144 34.099 59.371 1.00 63.68 692 THR B O 1
ATOM 4749 N N . PRO B 2 194 ? -7.767 32.039 60.027 1.00 63.52 693 PRO B N 1
ATOM 4750 C CA . PRO B 2 194 ? -6.532 31.387 59.570 1.00 62.92 693 PRO B CA 1
ATOM 4751 C C . PRO B 2 194 ? -6.503 31.142 58.061 1.00 61.62 693 PRO B C 1
ATOM 4752 O O . PRO B 2 194 ? -7.552 30.986 57.424 1.00 61.53 693 PRO B O 1
ATOM 4756 N N . ALA B 2 195 ? -5.292 31.102 57.507 1.00 58.99 694 ALA B N 1
ATOM 4757 C CA . ALA B 2 195 ? -5.082 30.862 56.080 1.00 56.46 694 ALA B CA 1
ATOM 4758 C C . ALA B 2 195 ? -5.723 31.910 55.176 1.00 54.91 694 ALA B C 1
ATOM 4759 O O . ALA B 2 195 ? -6.346 31.574 54.165 1.00 54.01 694 ALA B O 1
ATOM 4761 N N . THR B 2 196 ? -5.565 33.179 55.532 1.00 52.99 695 THR B N 1
ATOM 4762 C CA . THR B 2 196 ? -6.134 34.251 54.727 1.00 52.46 695 THR B CA 1
ATOM 4763 C C . THR B 2 196 ? -5.113 35.375 54.547 1.00 50.81 695 THR B C 1
ATOM 4764 O O . THR B 2 196 ? -4.393 35.724 55.483 1.00 49.77 695 THR B O 1
ATOM 4768 N N . GLY B 2 197 ? -5.048 35.934 53.342 1.00 49.29 696 GLY B N 1
ATOM 4769 C CA . GLY B 2 197 ? -4.097 37.004 53.092 1.00 47.84 696 GLY B CA 1
ATOM 4770 C C . GLY B 2 197 ? -4.216 37.680 51.736 1.00 47.12 696 GLY B C 1
ATOM 4771 O O . GLY B 2 197 ? -5.272 38.212 51.390 1.00 47.70 696 GLY B O 1
ATOM 4772 N N . VAL B 2 198 ? -3.130 37.655 50.966 1.00 45.49 697 VAL B N 1
ATOM 4773 C CA . VAL B 2 198 ? -3.100 38.293 49.653 1.00 44.98 697 VAL B CA 1
ATOM 4774 C C . VAL B 2 198 ? -4.310 37.975 48.791 1.00 44.19 697 VAL B C 1
ATOM 4775 O O . VAL B 2 198 ? -4.805 38.839 48.074 1.00 44.32 697 VAL B O 1
ATOM 4779 N N . GLY B 2 199 ? -4.784 36.736 48.860 1.00 44.37 698 GLY B N 1
ATOM 4780 C CA . GLY B 2 199 ? -5.932 36.347 48.064 1.00 45.03 698 GLY B CA 1
ATOM 4781 C C . GLY B 2 199 ? -7.151 37.175 48.408 1.00 46.38 698 GLY B C 1
ATOM 4782 O O . GLY B 2 199 ? -7.770 37.765 47.529 1.00 48.06 698 GLY B O 1
ATOM 4783 N N . LYS B 2 200 ? -7.487 37.211 49.693 1.00 48.00 699 LYS B N 1
ATOM 4784 C CA . LYS B 2 200 ? -8.630 37.965 50.198 1.00 50.26 699 LYS B CA 1
ATOM 4785 C C . LYS B 2 200 ? -8.491 39.457 49.884 1.00 50.45 699 LYS B C 1
ATOM 4786 O O . LYS B 2 200 ? -9.367 40.061 49.255 1.00 50.50 699 LYS B O 1
ATOM 4792 N N . TRP B 2 201 ? -7.377 40.033 50.327 1.00 48.85 700 TRP B N 1
ATOM 4793 C CA . TRP B 2 201 ? -7.086 41.451 50.138 1.00 48.09 700 TRP B CA 1
ATOM 4794 C C . TRP B 2 201 ? -7.016 41.894 48.677 1.00 47.44 700 TRP B C 1
ATOM 4795 O O . TRP B 2 201 ? -7.501 42.971 48.332 1.00 48.01 700 TRP B O 1
ATOM 4806 N N . ALA B 2 202 ? -6.409 41.075 47.823 1.00 46.26 701 ALA B N 1
ATOM 4807 C CA . ALA B 2 202 ? -6.280 41.420 46.411 1.00 46.34 701 ALA B CA 1
ATOM 4808 C C . ALA B 2 202 ? -7.630 41.465 45.708 1.00 46.89 701 ALA B C 1
ATOM 4809 O O . ALA B 2 202 ? -7.851 42.293 44.823 1.00 46.23 701 ALA B O 1
ATOM 4811 N N . LYS B 2 203 ? -8.531 40.572 46.103 1.00 48.19 702 LYS B N 1
ATOM 4812 C CA . LYS B 2 203 ? -9.854 40.516 45.499 1.00 49.36 702 LYS B CA 1
ATOM 4813 C C . LYS B 2 203 ? -10.743 41.684 45.892 1.00 48.67 702 LYS B C 1
ATOM 4814 O O . LYS B 2 203 ? -11.367 42.304 45.032 1.00 47.86 702 LYS B O 1
ATOM 4820 N N . GLU B 2 204 ? -10.806 41.990 47.183 1.00 48.18 703 GLU B N 1
ATOM 4821 C CA . GLU B 2 204 ? -11.649 43.092 47.622 1.00 48.22 703 GLU B CA 1
ATOM 4822 C C . GLU B 2 204 ? -11.137 44.443 47.140 1.00 47.52 703 GLU B C 1
ATOM 4823 O O . GLU B 2 204 ? -11.782 45.463 47.344 1.00 49.42 703 GLU B O 1
ATOM 4829 N N . ASN B 2 205 ? -9.983 44.450 46.483 1.00 45.88 704 ASN B N 1
ATOM 4830 C CA . ASN B 2 205 ? -9.423 45.694 45.982 1.00 43.03 704 ASN B CA 1
ATOM 4831 C C . ASN B 2 205 ? -9.245 45.682 44.470 1.00 42.53 704 ASN B C 1
ATOM 4832 O O . ASN B 2 205 ? -8.587 46.548 43.904 1.00 43.76 704 ASN B O 1
ATOM 4837 N N . ASN B 2 206 ? -9.830 44.687 43.820 1.00 41.47 705 ASN B N 1
ATOM 4838 C CA . ASN B 2 206 ? -9.764 44.574 42.373 1.00 41.90 705 ASN B CA 1
ATOM 4839 C C . ASN B 2 206 ? -8.369 44.641 41.776 1.00 40.72 705 ASN B C 1
ATOM 4840 O O . ASN B 2 206 ? -8.175 45.276 40.743 1.00 40.40 705 ASN B O 1
ATOM 4845 N N . LEU B 2 207 ? -7.397 43.990 42.409 1.00 40.34 706 LEU B N 1
ATOM 4846 C CA . LEU B 2 207 ? -6.034 43.996 41.881 1.00 38.81 706 LEU B CA 1
ATOM 4847 C C . LEU B 2 207 ? -5.857 42.842 40.901 1.00 38.32 706 LEU B C 1
ATOM 4848 O O . LEU B 2 207 ? -6.442 41.780 41.073 1.00 38.16 706 LEU B O 1
ATOM 4853 N N . GLN B 2 208 ? -5.056 43.058 39.867 1.00 38.55 707 GLN B N 1
ATOM 4854 C CA . GLN B 2 208 ? -4.823 42.032 38.859 1.00 38.39 707 GLN B CA 1
ATOM 4855 C C . GLN B 2 208 ? -3.422 41.439 39.006 1.00 36.43 707 GLN B C 1
ATOM 4856 O O . GLN B 2 208 ? -2.431 42.131 38.786 1.00 35.89 707 GLN B O 1
ATOM 4862 N N . LEU B 2 209 ? -3.346 40.163 39.378 1.00 35.21 708 LEU B N 1
ATOM 4863 C CA . LEU B 2 209 ? -2.063 39.472 39.541 1.00 33.62 708 LEU B CA 1
ATOM 4864 C C . LEU B 2 209 ? -1.345 39.409 38.196 1.00 32.32 708 LEU B C 1
ATOM 4865 O O . LEU B 2 209 ? -1.928 38.985 37.203 1.00 33.32 708 LEU B O 1
ATOM 4870 N N . VAL B 2 210 ? -0.082 39.817 38.161 1.00 31.53 709 VAL B N 1
ATOM 4871 C CA . VAL B 2 210 ? 0.677 39.793 36.916 1.00 31.76 709 VAL B CA 1
ATOM 4872 C C . VAL B 2 210 ? 1.882 38.857 36.953 1.00 30.64 709 VAL B C 1
ATOM 4873 O O . VAL B 2 210 ? 2.228 38.256 35.938 1.00 29.89 709 VAL B O 1
ATOM 4877 N N . ALA B 2 211 ? 2.519 38.728 38.115 1.00 29.85 710 ALA B N 1
ATOM 4878 C CA . ALA B 2 211 ? 3.690 37.864 38.235 1.00 30.08 710 ALA B CA 1
ATOM 4879 C C . ALA B 2 211 ? 3.965 37.428 39.667 1.00 29.99 710 ALA B C 1
ATOM 4880 O O . ALA B 2 211 ? 3.399 37.976 40.616 1.00 28.82 710 ALA B O 1
ATOM 4882 N N . SER B 2 212 ? 4.846 36.438 39.809 1.00 30.16 711 SER B N 1
ATOM 4883 C CA . SER B 2 212 ? 5.216 35.909 41.119 1.00 28.83 711 SER B CA 1
ATOM 4884 C C . SER B 2 212 ? 6.516 35.095 41.126 1.00 28.00 711 SER B C 1
ATOM 4885 O O . SER B 2 212 ? 6.821 34.380 40.179 1.00 28.04 711 SER B O 1
ATOM 4888 N N . ASN B 2 213 ? 7.275 35.223 42.205 1.00 28.19 712 ASN B N 1
ATOM 4889 C CA . ASN B 2 213 ? 8.519 34.487 42.391 1.00 29.25 712 ASN B CA 1
ATOM 4890 C C . ASN B 2 213 ? 8.528 34.118 43.873 1.00 31.42 712 ASN B C 1
ATOM 4891 O O . ASN B 2 213 ? 7.748 34.666 44.647 1.00 33.34 712 ASN B O 1
ATOM 4896 N N . PHE B 2 214 ? 9.392 33.199 44.284 1.00 32.64 713 PHE B N 1
ATOM 4897 C CA . PHE B 2 214 ? 9.421 32.826 45.691 1.00 34.64 713 PHE B CA 1
ATOM 4898 C C . PHE B 2 214 ? 10.680 32.057 46.071 1.00 35.93 713 PHE B C 1
ATOM 4899 O O . PHE B 2 214 ? 11.417 31.571 45.214 1.00 37.47 713 PHE B O 1
ATOM 4907 N N . PHE B 2 215 ? 10.919 31.953 47.371 1.00 36.21 714 PHE B N 1
ATOM 4908 C CA . PHE B 2 215 ? 12.080 31.241 47.869 1.00 35.78 714 PHE B CA 1
ATOM 4909 C C . PHE B 2 215 ? 11.734 30.596 49.205 1.00 36.50 714 PHE B C 1
ATOM 4910 O O . PHE B 2 215 ? 10.653 30.834 49.758 1.00 36.28 714 PHE B O 1
ATOM 4918 N N . TYR B 2 216 ? 12.638 29.755 49.697 1.00 36.12 715 TYR B N 1
ATOM 4919 C CA . TYR B 2 216 ? 12.444 29.082 50.972 1.00 35.68 715 TYR B CA 1
ATOM 4920 C C . TYR B 2 216 ? 13.504 29.552 51.953 1.00 36.37 715 TYR B C 1
ATOM 4921 O O . TYR B 2 216 ? 14.625 29.895 51.571 1.00 35.69 715 TYR B O 1
ATOM 4930 N N . ALA B 2 217 ? 13.132 29.566 53.224 1.00 37.43 716 ALA B N 1
ATOM 4931 C CA . ALA B 2 217 ? 14.037 29.952 54.291 1.00 39.02 716 ALA B CA 1
ATOM 4932 C C . ALA B 2 217 ? 13.654 29.085 55.481 1.00 41.05 716 ALA B C 1
ATOM 4933 O O . ALA B 2 217 ? 12.486 28.711 55.643 1.00 38.98 716 ALA B O 1
ATOM 4935 N N . GLU B 2 218 ? 14.639 28.762 56.307 1.00 44.59 717 GLU B N 1
ATOM 4936 C CA . GLU B 2 218 ? 14.398 27.914 57.462 1.00 47.89 717 GLU B CA 1
ATOM 4937 C C . GLU B 2 218 ? 15.336 28.257 58.610 1.00 49.30 717 GLU B C 1
ATOM 4938 O O . GLU B 2 218 ? 16.444 28.747 58.398 1.00 48.21 717 GLU B O 1
ATOM 4944 N N . THR B 2 219 ? 14.871 28.015 59.829 1.00 53.33 718 THR B N 1
ATOM 4945 C CA . THR B 2 219 ? 15.674 28.253 61.023 1.00 56.42 718 THR B CA 1
ATOM 4946 C C . THR B 2 219 ? 15.796 26.909 61.729 1.00 58.69 718 THR B C 1
ATOM 4947 O O . THR B 2 219 ? 14.802 26.349 62.197 1.00 59.33 718 THR B O 1
ATOM 4951 N N . LYS B 2 220 ? 17.013 26.379 61.779 1.00 61.05 719 LYS B N 1
ATOM 4952 C CA . LYS B 2 220 ? 17.247 25.093 62.419 1.00 63.16 719 LYS B CA 1
ATOM 4953 C C . LYS B 2 220 ? 17.790 25.262 63.830 1.00 64.26 719 LYS B C 1
ATOM 4954 O O . LYS B 2 220 ? 17.213 24.637 64.744 1.00 65.40 719 LYS B O 1
#

Secondary structure (DSSP, 8-state):
-EE-GGGSSSSSSS-EEEEEEE-TTS--EEEEEEE--SS-TTTSPEEEEE--TTTB-THHIIIIIISSEEE-TTS-EEE-TT-GGGSSEEEEE--STTSTT-B-SS----SHHHHHHHHHHHHHHHHHH-THHHHT---EEEEEETTHHHHHHHHHHHHHH-SS-SS---EEEEES----HHHHGGGHHHHHTT-SSS---S-HHHHHHHHHHHHHHHHHHHHHHHH--HHHHHHHHHHHIIIIIHHHHHTTB-SS-TTSB--SSTTS-TTHHHHHHHHTSHHHHHHHT--SSS--SB-HHHHHHHHTTT-TT--TTHHHHHHHHTT--EEEEEETT-STT-HHHHHHHHHH--STTHHHHHHS--EEEE-TTT-SEEEEEEEETTEEEEEETT--SSHHHH-HHHHHHHHHHHHTTTS--/-GGGS-HHHHHHHHHHHTTHHHHTS--TT---SEEEEEEEETTEEE-SS-B--GGGGSSPPEEEEEEETT--------SS--EEEEEEESSSS-SS--TT-SEEEEEEEEEEE----EEEEEEE-TT-EEEE------PPTTS--EEEEEEEEEPPTT--GGGSPP---SBGGG--SSS-SHHHHHHTTT-EEEEEEEEEE---

Sequence (625 aa):
KIKDPKILGIDPNVTQYTGYLDVEDEDKHFFFWTFESRNDPAKDPVILWLNGGPGCSSLTGLFFELGPSSIGPDLKPIGNPYSWNSNATVIFLDQPVNVGFSYSGSSGVSNTVAAGKDVYNFLELFFDQFPEYVNKGQDFHIAGESYAGHYIPVFASEILSHKDRNFNLTSVLIGNGLTDPLTQYNYYEPMACGEGGEPSVLPSEECSAMEDSLERCLGLIESCYDSQSVWSCVPATIYCNNAQLAPYQRTGRNVYDIRKDCEGGNLCYPTLQDIDDYLNQDYVKEAVGAEVDHYESCNFDINRNFLFAGDWMKPYHTAVTDLLNQDLPILVYAGDKDFICNWLGNKAWTDVLPWKYDEEFASQKVRNWTASITDEVAGEVKSYKHFTYLRVFNGGHMVPFDVPENALSMVNEWIHGGFSLMNQAIDFAQASIDSYKKHGILEDVIHDTSFQPSGILAVEYSSSAPVAMGNTLPTEKARSKPQFQFTFNKQMQNAYVPQDDDLFTLVMTDPDAPSKTDHKWSEFCHLVECDLKLLNTEFFASEFNTKGSNTLIEYMGPAPPKGSGPHRYVFLLYKQPKGVDSSKFSKIKDRPNWGYGTPATGVGKWAKENNLQLVASNFFYAETK

B-factor: mean 38.38, std 12.36, range [14.55, 84.31]

Nearest PDB structures (foldseek):
  1ysc-assembly1_A  TM=9.925E-01  e=1.191E-78  Saccharomyces cerevisiae
  1cpy-assembly1_A  TM=9.929E-01  e=6.028E-78  Saccharomyces cerevisiae
  4cib-assembly1_A-2  TM=8.332E-01  e=1.158E-34  Homo sapiens
  4ci9-assembly1_A-2  TM=8.242E-01  e=8.668E-35  Homo sapiens
  1ivy-assembly1_A  TM=8.050E-01  e=4.648E-34  Homo sapiens

Organism: Saccharomyces cerevisiae (strain ATCC 204508 / S288c) (NCBI:txid559292)

Radius of gyration: 25.27 Å; Cα contacts (8 Å, |Δi|>4): 1493; chains: 2; bounding box: 61×68×60 Å

Foldseek 3Di:
DKFFLQVAPFPHPWTKIWFWQDPVVQQKTKIKIKTAAPPDNQAFAEEEEDEPLPFFFLVCCQQQFAHQWHADPVLHTDGDPLHLSNRYMYMTIQDDAPRFLIHGDPDDDQAQLVRLVVVLVVVQSVCVVVVSNPVSPHAYEYEYEAQCLLNVLSNQVSNVVDPPRPHDYQAYEYELYDAACLQLLVCLLCLQPPNLPDHHPAPPVLSVQLVVLVVVLSVLLVVCQVPVALVRQLVSCVSSCCSRPVRVVVSQAQLFFNVGGQDPDPRSDNSSVSVQVSCQDPVNCVNNVRPDNHGDRGDVVSSVSNNSRRNNSYNSNVSVQVCVQVQRAYEYEYESRHRNSHLVSSVRCLQPPDHPCSPVQVVFDWDFDQQPQVRHSQFIWTDDRRYIYTYGYQATSRRSNRPVRSVSSVVCCCSVVVNDD/DVLPPQPFVVLLVLCVVVVVCVLPQNHNVDTAQWEKWKALDPVGTQASAAEDEQVSQAAHIWIKTKGDRPSDVHDDDDQQKKKKKFKWWQAVLAVPDQQQGTFGFWIKIRWGWPWVDIIMTTIDNPPIDTLHDGGTDDHDAPRDKIKIKMWMWIADGPDTPVPFDHQPHTRLSNPSDTSHYCNVRCVVRVIHTRYMTIYMYHHD

InterPro domains:
  IPR001563 Peptidase S10, serine carboxypeptidase [PF00450] (123-528)
  IPR001563 Peptidase S10, serine carboxypeptidase [PR00724] (191-203)
  IPR001563 Peptidase S10, serine carboxypeptidase [PR00724] (204-214)
  IPR001563 Peptidase S10, serine carboxypeptidase [PR00724] (239-264)
  IPR001563 Peptidase S10, serine carboxypeptidase [PR00724] (498-511)
  IPR001563 Peptidase S10, serine carboxypeptidase [PTHR11802] (123-515)
  IPR008442 Propeptide, carboxypeptidase Y [PF05388] (47-106)
  IPR018202 Serine carboxypeptidase, serine active site [PS00131] (253-260)
  IPR029058 Alpha/Beta hydrolase fold [G3DSA:3.40.50.1820] (127-526)
  IPR029058 Alpha/Beta hydrolase fold [SSF53474] (114-528)
  IPR033124 Serine carboxypeptidases, histidine active site [PS00560] (498-515)